Protein AF-0000000087804910 (afdb_homodimer)

pLDDT: mean 96.95, std 3.97, range [56.69, 98.94]

Structure (mmCIF, N/CA/C/O backbone):
data_AF-0000000087804910-model_v1
#
loop_
_entity.id
_entity.type
_entity.pdbx_description
1 polymer Enoyl-
#
loop_
_atom_site.group_PDB
_atom_site.id
_atom_site.type_symbol
_atom_site.label_atom_id
_atom_site.label_alt_id
_atom_site.label_comp_id
_atom_site.label_asym_id
_atom_site.label_entity_id
_atom_site.label_seq_id
_atom_site.pdbx_PDB_ins_code
_atom_site.Cartn_x
_atom_site.Cartn_y
_atom_site.Cartn_z
_atom_site.occupancy
_atom_site.B_iso_or_equiv
_atom_site.auth_seq_id
_atom_site.auth_comp_id
_atom_site.auth_asym_id
_atom_site.auth_atom_id
_atom_site.pdbx_PDB_model_num
ATOM 1 N N . MET A 1 1 ? 13.203 -19.844 13.938 1 81 1 MET A N 1
ATOM 2 C CA . MET A 1 1 ? 12.711 -19.828 12.562 1 81 1 MET A CA 1
ATOM 3 C C . MET A 1 1 ? 11.211 -19.547 12.531 1 81 1 MET A C 1
ATOM 5 O O . MET A 1 1 ? 10.453 -20.156 13.273 1 81 1 MET A O 1
ATOM 9 N N . ILE A 1 2 ? 10.859 -18.625 11.641 1 88.19 2 ILE A N 1
ATOM 10 C CA . ILE A 1 2 ? 9.453 -18.234 11.523 1 88.19 2 ILE A CA 1
ATOM 11 C C . ILE A 1 2 ? 8.672 -19.359 10.844 1 88.19 2 ILE A C 1
ATOM 13 O O . ILE A 1 2 ? 9.023 -19.812 9.75 1 88.19 2 ILE A O 1
ATOM 17 N N . LYS A 1 3 ? 7.746 -19.922 11.508 1 89.5 3 LYS A N 1
ATOM 18 C CA . LYS A 1 3 ? 6.836 -20.938 10.984 1 89.5 3 LYS A CA 1
ATOM 19 C C . LYS A 1 3 ? 5.383 -20.562 11.25 1 89.5 3 LYS A C 1
ATOM 21 O O . LYS A 1 3 ? 5.055 -20.062 12.336 1 89.5 3 LYS A O 1
ATOM 26 N N . THR A 1 4 ? 4.609 -20.703 10.211 1 93 4 THR A N 1
ATOM 27 C CA . THR A 1 4 ? 3.18 -20.438 10.344 1 93 4 THR A CA 1
ATOM 28 C C . THR A 1 4 ? 2.363 -21.656 9.961 1 93 4 THR A C 1
ATOM 30 O O . THR A 1 4 ? 2.916 -22.672 9.508 1 93 4 THR A O 1
ATOM 33 N N . ASP A 1 5 ? 1.05 -21.562 10.125 1 93.5 5 ASP A N 1
ATOM 34 C CA . ASP A 1 5 ? 0.143 -22.656 9.797 1 93.5 5 ASP A CA 1
ATOM 35 C C . ASP A 1 5 ? 0.222 -23.016 8.305 1 93.5 5 ASP A C 1
ATOM 37 O O . ASP A 1 5 ? -0.036 -24.156 7.918 1 93.5 5 ASP A O 1
ATOM 41 N N . ILE A 1 6 ? 0.634 -22.062 7.52 1 97.12 6 ILE A N 1
ATOM 42 C CA . ILE A 1 6 ? 0.749 -22.281 6.082 1 97.12 6 ILE A CA 1
ATOM 43 C C . ILE A 1 6 ? 1.836 -23.312 5.805 1 97.12 6 ILE A C 1
ATOM 45 O O . ILE A 1 6 ? 1.71 -24.125 4.879 1 97.12 6 ILE A O 1
ATOM 49 N N . CYS A 1 7 ? 2.908 -23.281 6.598 1 97.38 7 CYS A N 1
ATOM 50 C CA . CYS A 1 7 ? 4 -24.234 6.41 1 97.38 7 CYS A CA 1
ATOM 51 C C . CYS A 1 7 ? 3.516 -25.656 6.598 1 97.38 7 CYS A C 1
ATOM 53 O O . CYS A 1 7 ? 3.852 -26.547 5.801 1 97.38 7 CYS A O 1
ATOM 55 N N . ASP A 1 8 ? 2.654 -25.859 7.59 1 96.69 8 ASP A N 1
ATOM 56 C CA . ASP A 1 8 ? 2.09 -27.188 7.832 1 96.69 8 ASP A CA 1
ATOM 57 C C . ASP A 1 8 ? 1.07 -27.547 6.754 1 96.69 8 ASP A C 1
ATOM 59 O O . ASP A 1 8 ? 1.073 -28.672 6.25 1 96.69 8 ASP A O 1
ATOM 63 N N . LEU A 1 9 ? 0.266 -26.609 6.395 1 97.62 9 LEU A N 1
ATOM 64 C CA . LEU A 1 9 ? -0.804 -26.812 5.426 1 97.62 9 LEU A CA 1
ATOM 65 C C . LEU A 1 9 ? -0.24 -27.281 4.082 1 97.62 9 LEU A C 1
ATOM 67 O O . LEU A 1 9 ? -0.831 -28.125 3.412 1 97.62 9 LEU A O 1
ATOM 71 N N . LEU A 1 10 ? 0.917 -26.703 3.727 1 98.5 10 LEU A N 1
ATOM 72 C CA . LEU A 1 10 ? 1.429 -26.922 2.379 1 98.5 10 LEU A CA 1
ATOM 73 C C . LEU A 1 10 ? 2.676 -27.797 2.404 1 98.5 10 LEU A C 1
ATOM 75 O O . LEU A 1 10 ? 3.221 -28.141 1.353 1 98.5 10 LEU A O 1
ATOM 79 N N . GLN A 1 11 ? 3.148 -28.125 3.627 1 97.94 11 GLN A N 1
ATOM 80 C CA . GLN A 1 11 ? 4.355 -28.938 3.816 1 97.94 11 GLN A CA 1
ATOM 81 C C . GLN A 1 11 ? 5.57 -28.25 3.195 1 97.94 11 GLN A C 1
ATOM 83 O O . GLN A 1 11 ? 6.324 -28.875 2.445 1 97.94 11 GLN A O 1
ATOM 88 N N . ILE A 1 12 ? 5.734 -26.969 3.514 1 98.38 12 ILE A N 1
ATOM 89 C CA . ILE A 1 12 ? 6.91 -26.203 3.102 1 98.38 12 ILE A CA 1
ATOM 90 C C . ILE A 1 12 ? 7.668 -25.719 4.336 1 98.38 12 ILE A C 1
ATOM 92 O O . ILE A 1 12 ? 7.129 -25.734 5.445 1 98.38 12 ILE A O 1
ATOM 96 N N . GLU A 1 13 ? 8.898 -25.359 4.117 1 97.88 13 GLU A N 1
ATOM 97 C CA . GLU A 1 13 ? 9.766 -24.984 5.234 1 97.88 13 GLU A CA 1
ATOM 98 C C . GLU A 1 13 ? 9.555 -23.531 5.633 1 97.88 13 GLU A C 1
ATOM 100 O O . GLU A 1 13 ? 9.477 -23.203 6.824 1 97.88 13 GLU A O 1
ATOM 105 N N . TYR A 1 14 ? 9.555 -22.641 4.648 1 98.31 14 TYR A N 1
ATOM 106 C CA . TYR A 1 14 ? 9.406 -21.203 4.887 1 98.31 14 TYR A CA 1
ATOM 107 C C . TYR A 1 14 ? 8.102 -20.688 4.293 1 98.31 14 TYR A C 1
ATOM 109 O O . TYR A 1 14 ? 7.684 -21.125 3.215 1 98.31 14 TYR A O 1
ATOM 117 N N . PRO A 1 15 ? 7.383 -19.797 4.938 1 98.38 15 PRO A N 1
ATOM 118 C CA . PRO A 1 15 ? 6.117 -19.25 4.441 1 98.38 15 PRO A CA 1
ATOM 119 C C . PRO A 1 15 ? 6.32 -18.203 3.355 1 98.38 15 PRO A C 1
ATOM 121 O O . PRO A 1 15 ? 5.832 -17.078 3.488 1 98.38 15 PRO A O 1
ATOM 124 N N . ILE A 1 16 ? 6.973 -18.594 2.277 1 98.88 16 ILE A N 1
ATOM 125 C CA . ILE A 1 16 ? 7.293 -17.719 1.148 1 98.88 16 ILE A CA 1
ATOM 126 C C . ILE A 1 16 ? 6.848 -18.391 -0.153 1 98.88 16 ILE A C 1
ATOM 128 O O . ILE A 1 16 ? 7.23 -19.516 -0.44 1 98.88 16 ILE A O 1
ATOM 132 N N . PHE A 1 17 ? 5.984 -17.672 -0.87 1 98.94 17 PHE A N 1
ATOM 133 C CA . PHE A 1 17 ? 5.566 -18.078 -2.203 1 98.94 17 PHE A CA 1
ATOM 134 C C . PHE A 1 17 ? 6.301 -17.281 -3.273 1 98.94 17 PHE A C 1
ATOM 136 O O . PHE A 1 17 ? 6.469 -16.078 -3.145 1 98.94 17 PHE A O 1
ATOM 143 N N . GLN A 1 18 ? 6.805 -17.953 -4.25 1 98.81 18 GLN A N 1
ATOM 144 C CA . GLN A 1 18 ? 7.102 -17.297 -5.52 1 98.81 18 GLN A CA 1
ATOM 145 C C . GLN A 1 18 ? 5.863 -17.234 -6.41 1 98.81 18 GLN A C 1
ATOM 147 O O . GLN A 1 18 ? 5.273 -18.266 -6.73 1 98.81 18 GLN A O 1
ATOM 152 N N . GLY A 1 19 ? 5.352 -16.078 -6.715 1 97.19 19 GLY A N 1
ATOM 153 C CA . GLY A 1 19 ? 4.113 -15.914 -7.461 1 97.19 19 GLY A CA 1
ATOM 154 C C . GLY A 1 19 ? 4.145 -16.578 -8.828 1 97.19 19 GLY A C 1
ATOM 155 O O . GLY A 1 19 ? 5.211 -16.719 -9.422 1 97.19 19 GLY A O 1
ATOM 156 N N . GLY A 1 20 ? 2.959 -17.047 -9.305 1 96.56 20 GLY A N 1
ATOM 157 C CA . GLY A 1 20 ? 2.844 -17.562 -10.656 1 96.56 20 GLY A CA 1
ATOM 158 C C . GLY A 1 20 ? 2.939 -16.484 -11.727 1 96.56 20 GLY A C 1
ATOM 159 O O . GLY A 1 20 ? 1.965 -15.781 -11.992 1 96.56 20 GLY A O 1
ATOM 160 N N . MET A 1 21 ? 4.094 -16.422 -12.336 1 96.62 21 MET A N 1
ATOM 161 C CA . MET A 1 21 ? 4.344 -15.391 -13.344 1 96.62 21 MET A CA 1
ATOM 162 C C . MET A 1 21 ? 4.344 -16 -14.742 1 96.62 21 MET A C 1
ATOM 164 O O . MET A 1 21 ? 5.23 -16.781 -15.086 1 96.62 21 MET A O 1
ATOM 168 N N . ALA A 1 22 ? 3.32 -15.586 -15.508 1 94.88 22 ALA A N 1
ATOM 169 C CA . ALA A 1 22 ? 3.266 -16.078 -16.875 1 94.88 22 ALA A CA 1
ATOM 170 C C . ALA A 1 22 ? 4.586 -15.844 -17.609 1 94.88 22 ALA A C 1
ATOM 172 O O . ALA A 1 22 ? 5.191 -14.781 -17.469 1 94.88 22 ALA A O 1
ATOM 173 N N . TRP A 1 23 ? 5.074 -16.859 -18.328 1 95.88 23 TRP A N 1
ATOM 174 C CA . TRP A 1 23 ? 6.305 -16.891 -19.109 1 95.88 23 TRP A CA 1
ATOM 175 C C . TRP A 1 23 ? 7.523 -17.047 -18.203 1 95.88 23 TRP A C 1
ATOM 177 O O . TRP A 1 23 ? 8.555 -17.578 -18.625 1 95.88 23 TRP A O 1
ATOM 187 N N . LEU A 1 24 ? 7.406 -16.594 -16.922 1 98.19 24 LEU A N 1
ATOM 188 C CA . LEU A 1 24 ? 8.602 -16.547 -16.094 1 98.19 24 LEU A CA 1
ATOM 189 C C . LEU A 1 24 ? 8.562 -17.609 -15 1 98.19 24 LEU A C 1
ATOM 191 O O . LEU A 1 24 ? 9.609 -18.047 -14.508 1 98.19 24 LEU A O 1
ATOM 195 N N . GLY A 1 25 ? 7.363 -17.922 -14.523 1 98.12 25 GLY A N 1
ATOM 196 C CA . GLY A 1 25 ? 7.223 -19.016 -13.57 1 98.12 25 GLY A CA 1
ATOM 197 C C . GLY A 1 25 ? 7.391 -20.391 -14.203 1 98.12 25 GLY A C 1
ATOM 198 O O . GLY A 1 25 ? 6.43 -21.156 -14.297 1 98.12 25 GLY A O 1
ATOM 199 N N . THR A 1 26 ? 8.586 -20.734 -14.602 1 98.38 26 THR A N 1
ATOM 200 C CA . THR A 1 26 ? 8.906 -21.984 -15.258 1 98.38 26 THR A CA 1
ATOM 201 C C . THR A 1 26 ? 9.211 -23.078 -14.234 1 98.38 26 THR A C 1
ATOM 203 O O . THR A 1 26 ? 9.305 -22.797 -13.031 1 98.38 26 THR A O 1
ATOM 206 N N . ALA A 1 27 ? 9.352 -24.281 -14.758 1 98.69 27 ALA A N 1
ATOM 207 C CA . ALA A 1 27 ? 9.742 -25.406 -13.914 1 98.69 27 ALA A CA 1
ATOM 208 C C . ALA A 1 27 ? 11.047 -25.125 -13.188 1 98.69 27 ALA A C 1
ATOM 210 O O . ALA A 1 27 ? 11.211 -25.484 -12.023 1 98.69 27 ALA A O 1
ATOM 211 N N . GLU A 1 28 ? 11.977 -24.469 -13.852 1 98.38 28 GLU A N 1
ATOM 212 C CA . GLU A 1 28 ? 13.289 -24.188 -13.273 1 98.38 28 GLU A CA 1
ATOM 213 C C . GLU A 1 28 ? 13.18 -23.25 -12.078 1 98.38 28 GLU A C 1
ATOM 215 O O . GLU A 1 28 ? 13.742 -23.531 -11.016 1 98.38 28 GLU A O 1
ATOM 220 N N . LEU A 1 29 ? 12.445 -22.188 -12.227 1 98.88 29 LEU A N 1
ATOM 221 C CA . LEU A 1 29 ? 12.281 -21.219 -11.156 1 98.88 29 LEU A CA 1
ATOM 222 C C . LEU A 1 29 ? 11.492 -21.828 -9.992 1 98.88 29 LEU A C 1
ATOM 224 O O . LEU A 1 29 ? 11.906 -21.734 -8.844 1 98.88 29 LEU A O 1
ATOM 228 N N . ALA A 1 30 ? 10.359 -22.438 -10.32 1 98.94 30 ALA A N 1
ATOM 229 C CA . ALA A 1 30 ? 9.492 -23.016 -9.297 1 98.94 30 ALA A CA 1
ATOM 230 C C . ALA A 1 30 ? 10.227 -24.094 -8.5 1 98.94 30 ALA A C 1
ATOM 232 O O . ALA A 1 30 ? 10.125 -24.141 -7.27 1 98.94 30 ALA A O 1
ATOM 233 N N . ALA A 1 31 ? 10.945 -24.938 -9.203 1 98.88 31 ALA A N 1
ATOM 234 C CA . ALA A 1 31 ? 11.695 -26 -8.523 1 98.88 31 ALA A CA 1
ATOM 235 C C . ALA A 1 31 ? 12.75 -25.422 -7.594 1 98.88 31 ALA A C 1
ATOM 237 O O . ALA A 1 31 ? 12.945 -25.906 -6.48 1 98.88 31 ALA A O 1
ATOM 238 N N . ALA A 1 32 ? 13.461 -24.359 -8.055 1 98.94 32 ALA A N 1
ATOM 239 C CA . ALA A 1 32 ? 14.5 -23.719 -7.246 1 98.94 32 ALA A CA 1
ATOM 240 C C . ALA A 1 32 ? 13.914 -23.125 -5.965 1 98.94 32 ALA A C 1
ATOM 242 O O . ALA A 1 32 ? 14.516 -23.234 -4.891 1 98.94 32 ALA A O 1
ATOM 243 N N . VAL A 1 33 ? 12.789 -22.516 -6.035 1 98.94 33 VAL A N 1
ATOM 244 C CA . VAL A 1 33 ? 12.125 -21.938 -4.871 1 98.94 33 VAL A CA 1
ATOM 245 C C . VAL A 1 33 ? 11.688 -23.047 -3.914 1 98.94 33 VAL A C 1
ATOM 247 O O . VAL A 1 33 ? 11.898 -22.938 -2.703 1 98.94 33 VAL A O 1
ATOM 250 N N . SER A 1 34 ? 11.07 -24.094 -4.484 1 98.94 34 SER A N 1
ATOM 251 C CA . SER A 1 34 ? 10.641 -25.219 -3.656 1 98.94 34 SER A CA 1
ATOM 252 C C . SER A 1 34 ? 11.828 -25.875 -2.945 1 98.94 34 SER A C 1
ATOM 254 O O . SER A 1 34 ? 11.758 -26.156 -1.75 1 98.94 34 SER A O 1
ATOM 256 N N . GLU A 1 35 ? 12.898 -26.062 -3.672 1 98.88 35 GLU A N 1
ATOM 257 C CA . GLU A 1 35 ? 14.094 -26.641 -3.084 1 98.88 35 GLU A CA 1
ATOM 258 C C . GLU A 1 35 ? 14.656 -25.766 -1.97 1 98.88 35 GLU A C 1
ATOM 260 O O . GLU A 1 35 ? 15.219 -26.266 -0.996 1 98.88 35 GLU A O 1
ATOM 265 N N . ALA A 1 36 ? 14.477 -24.469 -2.107 1 98.81 36 ALA A N 1
ATOM 266 C CA . ALA A 1 36 ? 14.977 -23.516 -1.12 1 98.81 36 ALA A CA 1
ATOM 267 C C . ALA A 1 36 ? 14.055 -23.453 0.09 1 98.81 36 ALA A C 1
ATOM 269 O O . ALA A 1 36 ? 14.344 -22.75 1.064 1 98.81 36 ALA A O 1
ATOM 270 N N . GLY A 1 37 ? 12.938 -24.172 0.073 1 98.56 37 GLY A N 1
ATOM 271 C CA . GLY A 1 37 ? 12.086 -24.297 1.244 1 98.56 37 GLY A CA 1
ATOM 272 C C . GLY A 1 37 ? 10.789 -23.516 1.116 1 98.56 37 GLY A C 1
ATOM 273 O O . GLY A 1 37 ? 9.922 -23.594 1.989 1 98.56 37 GLY A O 1
ATOM 274 N N . GLY A 1 38 ? 10.625 -22.703 0.046 1 98.81 38 GLY A N 1
ATOM 275 C CA . GLY A 1 38 ? 9.383 -22 -0.214 1 98.81 38 GLY A CA 1
ATOM 276 C C . GLY A 1 38 ? 8.43 -22.766 -1.102 1 98.81 38 GLY A C 1
ATOM 277 O O . GLY A 1 38 ? 8.57 -23.984 -1.253 1 98.81 38 GLY A O 1
ATOM 278 N N . LEU A 1 39 ? 7.426 -22.141 -1.569 1 98.94 39 LEU A N 1
ATOM 279 C CA . LEU A 1 39 ? 6.512 -22.719 -2.551 1 98.94 39 LEU A CA 1
ATOM 280 C C . LEU A 1 39 ? 6.777 -22.141 -3.939 1 98.94 39 LEU A C 1
ATOM 282 O O . LEU A 1 39 ? 6.445 -20.984 -4.215 1 98.94 39 LEU A O 1
ATOM 286 N N . GLY A 1 40 ? 7.391 -22.953 -4.766 1 98.88 40 GLY A N 1
ATOM 287 C CA . GLY A 1 40 ? 7.5 -22.578 -6.168 1 98.88 40 GLY A CA 1
ATOM 288 C C . GLY A 1 40 ? 6.203 -22.766 -6.938 1 98.88 40 GLY A C 1
ATOM 289 O O . GLY A 1 40 ? 5.5 -23.766 -6.738 1 98.88 40 GLY A O 1
ATOM 290 N N . ILE A 1 41 ? 5.859 -21.812 -7.832 1 98.94 41 ILE A N 1
ATOM 291 C CA . ILE A 1 41 ? 4.586 -21.859 -8.547 1 98.94 41 ILE A CA 1
ATOM 292 C C . ILE A 1 41 ? 4.828 -21.688 -10.047 1 98.94 41 ILE A C 1
ATOM 294 O O . ILE A 1 41 ? 5.375 -20.672 -10.477 1 98.94 41 ILE A O 1
ATOM 298 N N . ILE A 1 42 ? 4.422 -22.656 -10.805 1 98.81 42 ILE A N 1
ATOM 299 C CA . ILE A 1 42 ? 4.422 -22.531 -12.258 1 98.81 42 ILE A C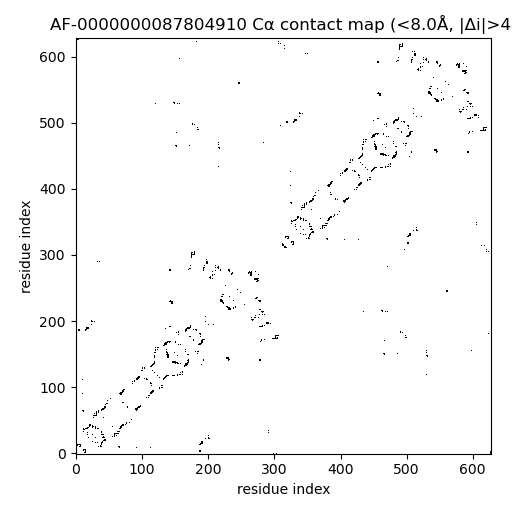A 1
ATOM 300 C C . ILE A 1 42 ? 3.33 -21.562 -12.688 1 98.81 42 ILE A C 1
ATOM 302 O O . ILE A 1 42 ? 2.184 -21.672 -12.25 1 98.81 42 ILE A O 1
ATOM 306 N N . GLY A 1 43 ? 3.725 -20.562 -13.461 1 98 43 GLY A N 1
ATOM 307 C CA . GLY A 1 43 ? 2.734 -19.688 -14.078 1 98 43 GLY A CA 1
ATOM 308 C C . GLY A 1 43 ? 2.152 -20.266 -15.359 1 98 43 GLY A C 1
ATOM 309 O O . GLY A 1 43 ? 2.723 -20.094 -16.438 1 98 43 GLY A O 1
ATOM 310 N N . ALA A 1 44 ? 1.001 -20.859 -15.266 1 95.75 44 ALA A N 1
ATOM 311 C CA . ALA A 1 44 ? 0.435 -21.562 -16.422 1 95.75 44 ALA A CA 1
ATOM 312 C C . ALA A 1 44 ? -0.091 -20.578 -17.453 1 95.75 44 ALA A C 1
ATOM 314 O O . ALA A 1 44 ? 0.019 -20.812 -18.656 1 95.75 44 ALA A O 1
ATOM 315 N N . GLY A 1 45 ? -0.635 -19.406 -16.922 1 91.75 45 GLY A N 1
ATOM 316 C CA . GLY A 1 45 ? -1.183 -18.453 -17.859 1 91.75 45 GLY A CA 1
ATOM 317 C C . GLY A 1 45 ? -2.145 -19.062 -18.859 1 91.75 45 GLY A C 1
ATOM 318 O O . GLY A 1 45 ? -3.135 -19.688 -18.469 1 91.75 45 GLY A O 1
ATOM 319 N N . HIS A 1 46 ? -1.791 -18.953 -20.156 1 89.69 46 HIS A N 1
ATOM 320 C CA . HIS A 1 46 ? -2.627 -19.516 -21.219 1 89.69 46 HIS A CA 1
ATOM 321 C C . HIS A 1 46 ? -1.972 -20.719 -21.859 1 89.69 46 HIS A C 1
ATOM 323 O O . HIS A 1 46 ? -2.199 -21.016 -23.047 1 89.69 46 HIS A O 1
ATOM 329 N N . MET A 1 47 ? -1.189 -21.422 -21.078 1 94.56 47 MET A N 1
ATOM 330 C CA . MET A 1 47 ? -0.563 -22.641 -21.594 1 94.56 47 MET A CA 1
ATOM 331 C C . MET A 1 47 ? -1.616 -23.656 -22.016 1 94.56 47 MET A C 1
ATOM 333 O O . MET A 1 47 ? -2.566 -23.922 -21.281 1 94.56 47 MET A O 1
ATOM 337 N N . PRO A 1 48 ? -1.459 -24.219 -23.219 1 97.19 48 PRO A N 1
ATOM 338 C CA . PRO A 1 48 ? -2.27 -25.391 -23.531 1 97.19 48 PRO A CA 1
ATOM 339 C C . PRO A 1 48 ? -1.951 -26.594 -22.625 1 97.19 48 PRO A C 1
ATOM 341 O O . PRO A 1 48 ? -0.865 -26.656 -22.047 1 97.19 48 PRO A O 1
ATOM 344 N N . PRO A 1 49 ? -2.91 -27.5 -22.547 1 98.06 49 PRO A N 1
ATOM 345 C CA . PRO A 1 49 ? -2.775 -28.578 -21.578 1 98.06 49 PRO A CA 1
ATOM 346 C C . PRO A 1 49 ? -1.507 -29.406 -21.781 1 98.06 49 PRO A C 1
ATOM 348 O O . PRO A 1 49 ? -0.892 -29.844 -20.797 1 98.06 49 PRO A O 1
ATOM 351 N N . ASP A 1 50 ? -1.065 -29.625 -23.016 1 98.5 50 ASP A N 1
ATOM 352 C CA . ASP A 1 50 ? 0.12 -30.438 -23.266 1 98.5 50 ASP A CA 1
ATOM 353 C C . ASP A 1 50 ? 1.386 -29.734 -22.797 1 98.5 50 ASP A C 1
ATOM 355 O O . ASP A 1 50 ? 2.275 -30.344 -22.203 1 98.5 50 ASP A O 1
ATOM 359 N N . ILE A 1 51 ? 1.464 -28.469 -23.062 1 98.12 51 ILE A N 1
ATOM 360 C CA . ILE A 1 51 ? 2.604 -27.672 -22.641 1 98.12 51 ILE A CA 1
ATOM 361 C C . ILE A 1 51 ? 2.633 -27.578 -21.125 1 98.12 51 ILE A C 1
ATOM 363 O O . ILE A 1 51 ? 3.695 -27.688 -20.5 1 98.12 51 ILE A O 1
ATOM 367 N N . PHE A 1 52 ? 1.501 -27.453 -20.594 1 98.56 52 PHE A N 1
ATOM 368 C CA . PHE A 1 52 ? 1.357 -27.391 -19.141 1 98.56 52 PHE A CA 1
ATOM 369 C C . PHE A 1 52 ? 1.814 -28.688 -18.484 1 98.56 52 PHE A C 1
ATOM 371 O O . PHE A 1 52 ? 2.602 -28.672 -17.547 1 98.56 52 PHE A O 1
ATOM 378 N N . ARG A 1 53 ? 1.333 -29.781 -19 1 98.69 53 ARG A N 1
ATOM 379 C CA . ARG A 1 53 ? 1.731 -31.094 -18.484 1 98.69 53 ARG A CA 1
ATOM 380 C C . ARG A 1 53 ? 3.246 -31.266 -18.562 1 98.69 53 ARG A C 1
ATOM 382 O O . ARG A 1 53 ? 3.861 -31.766 -17.609 1 98.69 53 ARG A O 1
ATOM 389 N N . ASN A 1 54 ? 3.807 -30.875 -19.672 1 98.69 54 ASN A N 1
ATOM 390 C CA . ASN A 1 54 ? 5.25 -31 -19.844 1 98.69 54 ASN A CA 1
ATOM 391 C C . ASN A 1 54 ? 6 -30.156 -18.812 1 98.69 54 ASN A C 1
ATOM 393 O O . ASN A 1 54 ? 7.047 -30.578 -18.312 1 98.69 54 ASN A O 1
ATOM 397 N N . GLU A 1 55 ? 5.531 -28.984 -18.531 1 98.69 55 GLU A N 1
ATOM 398 C CA . GLU A 1 55 ? 6.152 -28.125 -17.531 1 98.69 55 GLU A CA 1
ATOM 399 C C . GLU A 1 55 ? 6.117 -28.781 -16.156 1 98.69 55 GLU A C 1
ATOM 401 O O . GLU A 1 55 ? 7.082 -28.688 -15.391 1 98.69 55 GLU A O 1
ATOM 406 N N . ILE A 1 56 ? 5 -29.422 -15.789 1 98.81 56 ILE A N 1
ATOM 407 C CA . ILE A 1 56 ? 4.859 -30.141 -14.523 1 98.81 56 ILE A CA 1
ATOM 408 C C . ILE A 1 56 ? 5.871 -31.281 -14.453 1 98.81 56 ILE A C 1
ATOM 410 O O . ILE A 1 56 ? 6.539 -31.453 -13.43 1 98.81 56 ILE A O 1
ATOM 414 N N . HIS A 1 57 ? 6.004 -32 -15.539 1 98.81 57 HIS A N 1
ATOM 415 C CA . HIS A 1 57 ? 6.957 -33.094 -15.57 1 98.81 57 HIS A CA 1
ATOM 416 C C . HIS A 1 57 ? 8.383 -32.594 -15.383 1 98.81 57 HIS A C 1
ATOM 418 O O . HIS A 1 57 ? 9.164 -33.188 -14.633 1 98.81 57 HIS A O 1
ATOM 424 N N . LYS A 1 58 ? 8.719 -31.516 -16.062 1 98.75 58 LYS A N 1
ATOM 425 C CA . LYS A 1 58 ? 10.039 -30.922 -15.906 1 98.75 58 LYS A CA 1
ATOM 426 C C . LYS A 1 58 ? 10.305 -30.547 -14.453 1 98.75 58 LYS A C 1
ATOM 428 O O . LYS A 1 58 ? 11.406 -30.75 -13.945 1 98.75 58 LYS A O 1
ATOM 433 N N . LEU A 1 59 ? 9.32 -29.984 -13.805 1 98.81 59 LEU A N 1
ATOM 434 C CA . LEU A 1 59 ? 9.469 -29.594 -12.406 1 98.81 59 LEU A CA 1
ATOM 435 C C . LEU A 1 59 ? 9.68 -30.828 -11.531 1 98.81 59 LEU A C 1
ATOM 437 O O . LEU A 1 59 ? 10.57 -30.844 -10.68 1 98.81 59 LEU A O 1
ATOM 441 N N . LYS A 1 60 ? 8.906 -31.891 -11.734 1 98.56 60 LYS A N 1
ATOM 442 C CA . LYS A 1 60 ? 8.969 -33.094 -10.922 1 98.56 60 LYS A CA 1
ATOM 443 C C . LYS A 1 60 ? 10.305 -33.812 -11.102 1 98.56 60 LYS A C 1
ATOM 445 O O . LYS A 1 60 ? 10.742 -34.562 -10.219 1 98.56 60 LYS A O 1
ATOM 450 N N . GLU A 1 61 ? 10.945 -33.562 -12.211 1 98.5 61 GLU A N 1
ATOM 451 C CA . GLU A 1 61 ? 12.281 -34.125 -12.438 1 98.5 61 GLU A CA 1
ATOM 452 C C . GLU A 1 61 ? 13.32 -33.375 -11.594 1 98.5 61 GLU A C 1
ATOM 454 O O . GLU A 1 61 ? 14.383 -33.938 -11.297 1 98.5 61 GLU A O 1
ATOM 459 N N . ARG A 1 62 ? 12.992 -32.219 -11.172 1 98.31 62 ARG A N 1
ATOM 460 C CA . ARG A 1 62 ? 13.969 -31.344 -10.531 1 98.31 62 ARG A CA 1
ATOM 461 C C . ARG A 1 62 ? 13.82 -31.375 -9.016 1 98.31 62 ARG A C 1
ATOM 463 O O . ARG A 1 62 ? 14.758 -31.062 -8.281 1 98.31 62 ARG A O 1
ATOM 470 N N . THR A 1 63 ? 12.594 -31.703 -8.586 1 98.5 63 THR A N 1
ATOM 471 C CA . THR A 1 63 ? 12.367 -31.672 -7.145 1 98.5 63 THR A CA 1
ATOM 472 C C . THR A 1 63 ? 11.219 -32.594 -6.75 1 98.5 63 THR A C 1
ATOM 474 O O . THR A 1 63 ? 10.328 -32.844 -7.559 1 98.5 63 THR A O 1
ATOM 477 N N . SER A 1 64 ? 11.219 -33.062 -5.516 1 98.25 64 SER A N 1
ATOM 478 C CA . SER A 1 64 ? 10.125 -33.812 -4.926 1 98.25 64 SER A CA 1
ATOM 479 C C . SER A 1 64 ? 9.375 -33 -3.887 1 98.25 64 SER A C 1
ATOM 481 O O . SER A 1 64 ? 8.461 -33.5 -3.23 1 98.25 64 SER A O 1
ATOM 483 N N . LYS A 1 65 ? 9.836 -31.703 -3.738 1 98.62 65 LYS A N 1
ATOM 484 C CA . LYS A 1 65 ? 9.203 -30.797 -2.785 1 98.62 65 LYS A CA 1
ATOM 485 C C . LYS A 1 65 ? 7.867 -30.281 -3.32 1 98.62 65 LYS A C 1
ATOM 487 O O . LYS A 1 65 ? 7.613 -30.344 -4.523 1 98.62 65 LYS A O 1
ATOM 492 N N . PRO A 1 66 ? 7.035 -29.844 -2.381 1 98.62 66 PRO A N 1
ATOM 493 C CA . PRO A 1 66 ? 5.754 -29.297 -2.828 1 98.62 66 PRO A CA 1
ATOM 494 C C . PRO A 1 66 ? 5.922 -28.109 -3.779 1 98.62 66 PRO A C 1
ATOM 496 O O . PRO A 1 66 ? 6.844 -27.312 -3.617 1 98.62 66 PRO A O 1
ATOM 499 N N . PHE A 1 67 ? 5.035 -28.031 -4.746 1 98.88 67 PHE A N 1
ATOM 500 C CA . PHE A 1 67 ? 4.977 -26.922 -5.703 1 98.88 67 PHE A CA 1
ATOM 501 C C . PHE A 1 67 ? 3.533 -26.594 -6.055 1 98.88 67 PHE A C 1
ATOM 503 O O . PHE A 1 67 ? 2.613 -27.328 -5.695 1 98.88 67 PHE A O 1
ATOM 510 N N . GLY A 1 68 ? 3.34 -25.391 -6.652 1 98.81 68 GLY A N 1
ATOM 511 C CA . GLY A 1 68 ? 2.016 -25 -7.098 1 98.81 68 GLY A CA 1
ATOM 512 C C . GLY A 1 68 ? 1.971 -24.609 -8.57 1 98.81 68 GLY A C 1
ATOM 513 O O . GLY A 1 68 ? 3.01 -24.531 -9.227 1 98.81 68 GLY A O 1
ATOM 514 N N . CYS A 1 69 ? 0.776 -24.516 -9.047 1 98.75 69 CYS A N 1
ATOM 515 C CA . CYS A 1 69 ? 0.501 -23.969 -10.375 1 98.75 69 CYS A CA 1
ATOM 516 C C . CYS A 1 69 ? -0.565 -22.891 -10.312 1 98.75 69 CYS A C 1
ATOM 518 O O . CYS A 1 69 ? -1.591 -23.047 -9.648 1 98.75 69 CYS A O 1
ATOM 520 N N . ASN A 1 70 ? -0.245 -21.797 -10.922 1 98.62 70 ASN A N 1
ATOM 521 C CA . ASN A 1 70 ? -1.234 -20.734 -11.039 1 98.62 70 ASN A CA 1
ATOM 522 C C . ASN A 1 70 ? -2.059 -20.859 -12.312 1 98.62 70 ASN A C 1
ATOM 524 O O . ASN A 1 70 ? -1.511 -20.828 -13.414 1 98.62 70 ASN A O 1
ATOM 528 N N . ILE A 1 71 ? -3.324 -20.953 -12.141 1 97.56 71 ILE A N 1
ATOM 529 C CA . ILE A 1 71 ? -4.227 -21.219 -13.258 1 97.56 71 ILE A CA 1
ATOM 530 C C . ILE A 1 71 ? -5.105 -20 -13.516 1 97.56 71 ILE A C 1
ATOM 532 O O . ILE A 1 71 ? -5.75 -19.484 -12.602 1 97.56 71 ILE A O 1
ATOM 536 N N . MET A 1 72 ? -5.094 -19.578 -14.75 1 94.5 72 MET A N 1
ATOM 537 C CA . MET A 1 72 ? -6.004 -18.516 -15.188 1 94.5 72 MET A CA 1
ATOM 538 C C . MET A 1 72 ? -7.375 -19.094 -15.531 1 94.5 72 MET A C 1
ATOM 540 O O . MET A 1 72 ? -7.531 -19.75 -16.562 1 94.5 72 MET A O 1
ATOM 544 N N . LEU A 1 73 ? -8.367 -18.688 -14.797 1 94.94 73 LEU A N 1
ATOM 545 C CA . LEU A 1 73 ? -9.68 -19.328 -14.945 1 94.94 73 LEU A CA 1
ATOM 546 C C . LEU A 1 73 ? -10.383 -18.828 -16.203 1 94.94 73 LEU A C 1
ATOM 548 O O . LEU A 1 73 ? -11.32 -19.469 -16.688 1 94.94 73 LEU A O 1
ATOM 552 N N . MET A 1 74 ? -9.875 -17.719 -16.734 1 91.5 74 MET A N 1
ATOM 553 C CA . MET A 1 74 ? -10.477 -17.188 -17.969 1 91.5 74 MET A CA 1
ATOM 554 C C . MET A 1 74 ? -9.781 -17.75 -19.203 1 91.5 74 MET A C 1
ATOM 556 O O . MET A 1 74 ? -10.141 -17.406 -20.328 1 91.5 74 MET A O 1
ATOM 560 N N . SER A 1 75 ? -8.805 -18.578 -19.031 1 93 75 SER A N 1
ATOM 561 C CA . SER A 1 75 ? -8.141 -19.234 -20.156 1 93 75 SER A CA 1
ATOM 562 C C . SER A 1 75 ? -9.117 -20.094 -20.938 1 93 75 SER A C 1
ATOM 564 O O . SER A 1 75 ? -9.961 -20.781 -20.359 1 93 75 SER A O 1
ATOM 566 N N . PRO A 1 76 ? -8.953 -20.078 -22.297 1 93.62 76 PRO A N 1
ATOM 567 C CA . PRO A 1 76 ? -9.781 -20.984 -23.094 1 93.62 76 PRO A CA 1
ATOM 568 C C . PRO A 1 76 ? -9.477 -22.453 -22.828 1 93.62 76 PRO A C 1
ATOM 570 O O . PRO A 1 76 ? -10.258 -23.328 -23.203 1 93.62 76 PRO A O 1
ATOM 573 N N . PHE A 1 77 ? -8.406 -22.719 -22.156 1 96.25 77 PHE A N 1
ATOM 574 C CA . PHE A 1 77 ? -7.965 -24.094 -21.938 1 96.25 77 PHE A CA 1
ATOM 575 C C . PHE A 1 77 ? -8.25 -24.531 -20.5 1 96.25 77 PHE A C 1
ATOM 577 O O . PHE A 1 77 ? -7.777 -25.594 -20.062 1 96.25 77 PHE A O 1
ATOM 584 N N . VAL A 1 78 ? -9.016 -23.766 -19.75 1 97.25 78 VAL A N 1
ATOM 585 C CA . VAL A 1 78 ? -9.094 -23.938 -18.297 1 97.25 78 VAL A CA 1
ATOM 586 C C . VAL A 1 78 ? -9.594 -25.344 -17.969 1 97.25 78 VAL A C 1
ATOM 588 O O . VAL A 1 78 ? -9.086 -25.984 -17.047 1 97.25 78 VAL A O 1
ATOM 591 N N . LYS A 1 79 ? -10.57 -25.891 -18.688 1 97.31 79 LYS A N 1
ATOM 592 C CA . LYS A 1 79 ? -11.125 -27.203 -18.391 1 97.31 79 LYS A CA 1
ATOM 593 C C . LYS A 1 79 ? -10.07 -28.297 -18.562 1 97.31 79 LYS A C 1
ATOM 595 O O . LYS A 1 79 ? -9.891 -29.141 -17.672 1 97.31 79 LYS A O 1
ATOM 600 N N . GLU A 1 80 ? -9.422 -28.25 -19.672 1 98.19 80 GLU A N 1
ATOM 601 C CA . GLU A 1 80 ? -8.398 -29.25 -19.969 1 98.19 80 GLU A CA 1
ATOM 602 C C . GLU A 1 80 ? -7.211 -29.109 -19.016 1 98.19 80 GLU A C 1
ATOM 604 O O . GLU A 1 80 ? -6.613 -30.109 -18.625 1 98.19 80 GLU A O 1
ATOM 609 N N . VAL A 1 81 ? -6.855 -27.906 -18.703 1 98.25 81 VAL A N 1
ATOM 610 C CA . VAL A 1 81 ? -5.746 -27.641 -17.797 1 98.25 81 VAL A CA 1
ATOM 611 C C . VAL A 1 81 ? -6.074 -28.188 -16.406 1 98.25 81 VAL A C 1
ATOM 613 O O . VAL A 1 81 ? -5.219 -28.781 -15.75 1 98.25 81 VAL A O 1
ATOM 616 N N . MET A 1 82 ? -7.336 -28.031 -16 1 98.19 82 MET A N 1
ATOM 617 C CA . MET A 1 82 ? -7.754 -28.562 -14.711 1 98.19 82 MET A CA 1
ATOM 618 C C . MET A 1 82 ? -7.723 -30.078 -14.695 1 98.19 82 MET A C 1
ATOM 620 O O . MET A 1 82 ? -7.43 -30.703 -13.672 1 98.19 82 MET A O 1
ATOM 624 N N . GLU A 1 83 ? -8.023 -30.656 -15.805 1 98.31 83 GLU A N 1
ATOM 625 C CA . GLU A 1 83 ? -7.891 -32.094 -15.914 1 98.31 83 GLU A CA 1
ATOM 626 C C . GLU A 1 83 ? -6.445 -32.531 -15.711 1 98.31 83 GLU A C 1
ATOM 628 O O . GLU A 1 83 ? -6.18 -33.531 -15.039 1 98.31 83 GLU A O 1
ATOM 633 N N . VAL A 1 84 ? -5.527 -31.781 -16.297 1 98.69 84 VAL A N 1
ATOM 634 C CA . VAL A 1 84 ? -4.105 -32.062 -16.125 1 98.69 84 VAL A CA 1
ATOM 635 C C . VAL A 1 84 ? -3.729 -31.953 -14.648 1 98.69 84 VAL A C 1
ATOM 637 O O . VAL A 1 84 ? -2.969 -32.781 -14.133 1 98.69 84 VAL A O 1
ATOM 640 N N . VAL A 1 85 ? -4.238 -30.969 -13.953 1 98.62 85 VAL A N 1
ATOM 641 C CA . VAL A 1 85 ? -3.979 -30.766 -12.531 1 98.62 85 VAL A CA 1
ATOM 642 C C . VAL A 1 85 ? -4.379 -32.031 -11.758 1 98.62 85 VAL A C 1
ATOM 644 O O . VAL A 1 85 ? -3.623 -32.5 -10.906 1 98.62 85 VAL A O 1
ATOM 647 N N . VAL A 1 86 ? -5.539 -32.562 -12.055 1 98.5 86 VAL A N 1
ATOM 648 C CA . VAL A 1 86 ? -6.062 -33.719 -11.359 1 98.5 86 VAL A CA 1
ATOM 649 C C . VAL A 1 86 ? -5.215 -34.938 -11.688 1 98.5 86 VAL A C 1
ATOM 651 O O . VAL A 1 86 ? -4.801 -35.688 -10.789 1 98.5 86 VAL A O 1
ATOM 654 N N . GLU A 1 87 ? -4.934 -35.094 -12.961 1 98.5 87 GLU A N 1
ATOM 655 C CA . GLU A 1 87 ? -4.188 -36.25 -13.422 1 98.5 87 GLU A CA 1
ATOM 656 C C . GLU A 1 87 ? -2.777 -36.281 -12.836 1 98.5 87 GLU A C 1
ATOM 658 O O . GLU A 1 87 ? -2.268 -37.312 -12.461 1 98.5 87 GLU A O 1
ATOM 663 N N . GLU A 1 88 ? -2.166 -35.094 -12.789 1 98.56 88 GLU A N 1
ATOM 664 C CA . GLU A 1 88 ? -0.784 -35 -12.336 1 98.56 88 GLU A CA 1
ATOM 665 C C . GLU A 1 88 ? -0.716 -34.812 -10.82 1 98.56 88 GLU A C 1
ATOM 667 O O . GLU A 1 88 ? 0.372 -34.781 -10.242 1 98.56 88 GLU A O 1
ATOM 672 N N . ARG A 1 89 ? -1.821 -34.688 -10.188 1 98.25 89 ARG A N 1
ATOM 673 C CA . ARG A 1 89 ? -1.943 -34.531 -8.742 1 98.25 89 ARG A CA 1
ATOM 674 C C . ARG A 1 89 ? -1.096 -33.375 -8.242 1 98.25 89 ARG A C 1
ATOM 676 O O . ARG A 1 89 ? -0.268 -33.531 -7.344 1 98.25 89 ARG A O 1
ATOM 683 N N . VAL A 1 90 ? -1.302 -32.219 -8.789 1 98.69 90 VAL A N 1
ATOM 684 C CA . VAL A 1 90 ? -0.605 -31 -8.398 1 98.69 90 VAL A CA 1
ATOM 685 C C . VAL A 1 90 ? -0.944 -30.641 -6.949 1 98.69 90 VAL A C 1
ATOM 687 O O . VAL A 1 90 ? -2.119 -30.562 -6.586 1 98.69 90 VAL A O 1
ATOM 690 N N . PRO A 1 91 ? 0.038 -30.422 -6.137 1 98.69 91 PRO A N 1
ATOM 691 C CA . PRO A 1 91 ? -0.233 -30.266 -4.707 1 98.69 91 PRO A CA 1
ATOM 692 C C . PRO A 1 91 ? -1.006 -28.984 -4.391 1 98.69 91 PRO A C 1
ATOM 694 O O . PRO A 1 91 ? -1.854 -28.984 -3.494 1 98.69 91 PRO A O 1
ATOM 697 N N . VAL A 1 92 ? -0.708 -27.875 -5.055 1 98.81 92 VAL A N 1
ATOM 698 C CA . VAL A 1 92 ? -1.315 -26.578 -4.754 1 98.81 92 VAL A CA 1
ATOM 699 C C . VAL A 1 92 ? -1.722 -25.891 -6.055 1 98.81 92 VAL A C 1
ATOM 701 O O . VAL A 1 92 ? -0.96 -25.875 -7.023 1 98.81 92 VAL A O 1
ATOM 704 N N . ILE A 1 93 ? -2.879 -25.344 -6.094 1 98.38 93 ILE A N 1
ATOM 705 C CA . ILE A 1 93 ? -3.27 -24.5 -7.215 1 98.38 93 ILE A CA 1
ATOM 706 C C . ILE A 1 93 ? -3.641 -23.109 -6.703 1 98.38 93 ILE A C 1
ATOM 708 O O . ILE A 1 93 ? -4.336 -22.969 -5.695 1 98.38 93 ILE A O 1
ATOM 712 N N . THR A 1 94 ? -3.049 -22.125 -7.258 1 98.5 94 THR A N 1
ATOM 713 C CA . THR A 1 94 ? -3.541 -20.766 -7.133 1 98.5 94 THR A CA 1
ATOM 714 C C . THR A 1 94 ? -4.348 -20.359 -8.367 1 98.5 94 THR A C 1
ATOM 716 O O . THR A 1 94 ? -4.129 -20.891 -9.453 1 98.5 94 THR A O 1
ATOM 719 N N . THR A 1 95 ? -5.328 -19.531 -8.172 1 96.69 95 THR A N 1
ATOM 720 C CA . THR A 1 95 ? -6.176 -19.141 -9.297 1 96.69 95 THR A CA 1
ATOM 721 C C . THR A 1 95 ? -6.406 -17.625 -9.312 1 96.69 95 THR A C 1
ATOM 723 O O . THR A 1 95 ? -6.324 -16.969 -8.273 1 96.69 95 THR A O 1
ATOM 726 N N . GLY A 1 96 ? -6.578 -17.156 -10.445 1 89.81 96 GLY A N 1
ATOM 727 C CA . GLY A 1 96 ? -6.973 -15.781 -10.664 1 89.81 96 GLY A CA 1
ATOM 728 C C . GLY A 1 96 ? -8.094 -15.633 -11.68 1 89.81 96 GLY A C 1
ATOM 729 O O . GLY A 1 96 ? -8.469 -16.594 -12.344 1 89.81 96 GLY A O 1
ATOM 730 N N . ALA A 1 97 ? -8.672 -14.523 -11.711 1 79.62 97 ALA A N 1
ATOM 731 C CA . ALA A 1 97 ? -9.602 -14.094 -12.75 1 79.62 97 ALA A CA 1
ATOM 732 C C . ALA A 1 97 ? -10.875 -14.938 -12.727 1 79.62 97 ALA A C 1
ATOM 734 O O . ALA A 1 97 ? -11.367 -15.359 -13.773 1 79.62 97 ALA A O 1
ATOM 735 N N . GLY A 1 98 ? -11.359 -15.211 -11.508 1 84.06 98 GLY A N 1
ATOM 736 C CA . GLY A 1 98 ? -12.602 -15.977 -11.469 1 84.06 98 GLY A CA 1
ATOM 737 C C . GLY A 1 98 ? -12.781 -16.75 -10.18 1 84.06 98 GLY A C 1
ATOM 738 O O . GLY A 1 98 ? -12.047 -16.547 -9.211 1 84.06 98 GLY A O 1
ATOM 739 N N . ASN A 1 99 ? -13.828 -17.594 -10.203 1 91.25 99 ASN A N 1
ATOM 740 C CA . ASN A 1 99 ? -14.18 -18.453 -9.078 1 91.25 99 ASN A CA 1
ATOM 741 C C . ASN A 1 99 ? -13.875 -19.922 -9.383 1 91.25 99 ASN A C 1
ATOM 743 O O . ASN A 1 99 ? -14.438 -20.484 -10.32 1 91.25 99 ASN A O 1
ATOM 747 N N . PRO A 1 100 ? -13.023 -20.453 -8.547 1 94.5 100 PRO A N 1
ATOM 748 C CA . PRO A 1 100 ? -12.648 -21.844 -8.82 1 94.5 100 PRO A CA 1
ATOM 749 C C . PRO A 1 100 ? -13.672 -22.844 -8.281 1 94.5 100 PRO A C 1
ATOM 751 O O . PRO A 1 100 ? -13.43 -24.047 -8.312 1 94.5 100 PRO A O 1
ATOM 754 N N . GLY A 1 101 ? -14.766 -22.453 -7.816 1 94.12 101 GLY A N 1
ATOM 755 C CA . GLY A 1 101 ? -15.734 -23.25 -7.082 1 94.12 101 GLY A CA 1
ATOM 756 C C . GLY A 1 101 ? -16.078 -24.547 -7.777 1 94.12 101 GLY A C 1
ATOM 757 O O . GLY A 1 101 ? -16.125 -25.609 -7.141 1 94.12 101 GLY A O 1
ATOM 758 N N . VAL A 1 102 ? -16.25 -24.547 -9.07 1 94.5 102 VAL A N 1
ATOM 759 C CA . VAL A 1 102 ? -16.734 -25.703 -9.82 1 94.5 102 VAL A CA 1
ATOM 760 C C . VAL A 1 102 ? -15.656 -26.781 -9.844 1 94.5 102 VAL A C 1
ATOM 762 O O . VAL A 1 102 ? -15.961 -27.969 -10.023 1 94.5 102 VAL A O 1
ATOM 765 N N . TYR A 1 103 ? -14.445 -26.406 -9.586 1 96.62 103 TYR A N 1
ATOM 766 C CA . TYR A 1 103 ? -13.344 -27.359 -9.703 1 96.62 103 TYR A CA 1
ATOM 767 C C . TYR A 1 103 ? -12.93 -27.891 -8.336 1 96.62 103 TYR A C 1
ATOM 769 O O . TYR A 1 103 ? -12.203 -28.875 -8.242 1 96.62 103 TYR A O 1
ATOM 777 N N . VAL A 1 104 ? -13.336 -27.266 -7.258 1 97 104 VAL A N 1
ATOM 778 C CA . VAL A 1 104 ? -12.82 -27.484 -5.91 1 97 104 VAL A CA 1
ATOM 779 C C . VAL A 1 104 ? -13.086 -28.938 -5.488 1 97 104 VAL A C 1
ATOM 781 O O . VAL A 1 104 ? -12.203 -29.609 -4.965 1 97 104 VAL A O 1
ATOM 784 N N . PRO A 1 105 ? -14.305 -29.5 -5.746 1 96.56 105 PRO A N 1
ATOM 785 C CA . PRO A 1 105 ? -14.555 -30.875 -5.297 1 96.56 105 PRO A CA 1
ATOM 786 C C . PRO A 1 105 ? -13.57 -31.875 -5.895 1 96.56 105 PRO A C 1
ATOM 788 O O . PRO A 1 105 ? -13.008 -32.719 -5.168 1 96.56 105 PRO A O 1
ATOM 791 N N . ALA A 1 106 ? -13.312 -31.797 -7.164 1 97.44 106 ALA A N 1
ATOM 792 C CA . ALA A 1 106 ? -12.383 -32.719 -7.816 1 97.44 106 ALA A CA 1
ATOM 793 C C . ALA A 1 106 ? -10.969 -32.531 -7.277 1 97.44 106 ALA A C 1
ATOM 795 O O . ALA A 1 106 ? -10.219 -33.5 -7.141 1 97.44 106 ALA A O 1
ATOM 796 N N . LEU A 1 107 ? -10.578 -31.328 -6.996 1 98.06 107 LEU A N 1
ATOM 797 C CA . LEU A 1 107 ? -9.242 -31.016 -6.488 1 98.06 107 LEU A CA 1
ATOM 798 C C . LEU A 1 107 ? -9.07 -31.531 -5.066 1 98.06 107 LEU A C 1
ATOM 800 O O . LEU A 1 107 ? -8.016 -32.062 -4.719 1 98.06 107 LEU A O 1
ATOM 804 N N . LYS A 1 108 ? -10.086 -31.391 -4.293 1 96.31 108 LYS A N 1
ATOM 805 C CA . LYS A 1 108 ? -10.055 -31.875 -2.914 1 96.31 108 LYS A CA 1
ATOM 806 C C . LYS A 1 108 ? -9.93 -33.406 -2.859 1 96.31 108 LYS A C 1
ATOM 808 O O . LYS A 1 108 ? -9.289 -33.938 -1.953 1 96.31 108 LYS A O 1
ATOM 813 N N . GLU A 1 109 ? -10.523 -34.062 -3.77 1 97.19 109 GLU A N 1
ATOM 814 C CA . GLU A 1 109 ? -10.477 -35.5 -3.82 1 97.19 109 GLU A CA 1
ATOM 815 C C . GLU A 1 109 ? -9.039 -36 -3.936 1 97.19 109 GLU A C 1
ATOM 817 O O . GLU A 1 109 ? -8.711 -37.062 -3.416 1 97.19 109 GLU A O 1
ATOM 822 N N . ILE A 1 110 ? -8.234 -35.281 -4.574 1 97.38 110 ILE A N 1
ATOM 823 C CA . ILE A 1 110 ? -6.867 -35.75 -4.777 1 97.38 110 ILE A CA 1
ATOM 824 C C . ILE A 1 110 ? -5.938 -35.062 -3.785 1 97.38 110 ILE A C 1
ATOM 826 O O . ILE A 1 110 ? -4.715 -35.188 -3.873 1 97.38 110 ILE A O 1
ATOM 830 N N . GLY A 1 111 ? -6.492 -34.188 -2.926 1 97.56 111 GLY A N 1
ATOM 831 C CA . GLY A 1 111 ? -5.715 -33.594 -1.857 1 97.56 111 GLY A CA 1
ATOM 832 C C . GLY A 1 111 ? -5.09 -32.281 -2.252 1 97.56 111 GLY A C 1
ATOM 833 O O . GLY A 1 111 ? -4.32 -31.688 -1.484 1 97.56 111 GLY A O 1
ATOM 834 N N . THR A 1 112 ? -5.367 -31.766 -3.439 1 98.56 112 THR A N 1
ATOM 835 C CA . THR A 1 112 ? -4.828 -30.5 -3.91 1 98.56 112 THR A CA 1
ATOM 836 C C . THR A 1 112 ? -5.367 -29.328 -3.074 1 98.56 112 THR A C 1
ATOM 838 O O . THR A 1 112 ? -6.566 -29.266 -2.799 1 98.56 112 THR A O 1
ATOM 841 N N . LYS A 1 113 ? -4.453 -28.453 -2.605 1 98.69 113 LYS A N 1
ATOM 842 C CA . LYS A 1 113 ? -4.867 -27.25 -1.912 1 98.69 113 LYS A CA 1
ATOM 843 C C . LYS A 1 113 ? -5.207 -26.125 -2.902 1 98.69 113 LYS A C 1
ATOM 845 O O . LYS A 1 113 ? -4.5 -25.938 -3.893 1 98.69 113 LYS A O 1
ATOM 850 N N . VAL A 1 114 ? -6.312 -25.438 -2.643 1 98.5 114 VAL A N 1
ATOM 851 C CA . VAL A 1 114 ? -6.809 -24.391 -3.525 1 98.5 114 VAL A CA 1
ATOM 852 C C . VAL A 1 114 ? -6.672 -23.031 -2.842 1 98.5 114 VAL A C 1
ATOM 854 O O . VAL A 1 114 ? -7.285 -22.797 -1.801 1 98.5 114 VAL A O 1
ATOM 857 N N . ILE A 1 115 ? -5.895 -22.141 -3.457 1 98.5 115 ILE A N 1
ATOM 858 C CA . ILE A 1 115 ? -5.586 -20.844 -2.863 1 98.5 115 ILE A CA 1
ATOM 859 C C . ILE A 1 115 ? -5.77 -19.75 -3.904 1 98.5 115 ILE A C 1
ATOM 861 O O . ILE A 1 115 ? -4.824 -19.375 -4.605 1 98.5 115 ILE A O 1
ATOM 865 N N . PRO A 1 116 ? -6.957 -19.156 -4.016 1 98.19 116 PRO A N 1
ATOM 866 C CA . PRO A 1 116 ? -7.207 -18.125 -5.02 1 98.19 116 PRO A CA 1
ATOM 867 C C . PRO A 1 116 ? -6.566 -16.781 -4.664 1 98.19 116 PRO A C 1
ATOM 869 O O . PRO A 1 116 ? -6.301 -16.516 -3.488 1 98.19 116 PRO A O 1
ATOM 872 N N . VAL A 1 117 ? -6.277 -16.016 -5.672 1 98.19 117 VAL A N 1
ATOM 873 C CA . VAL A 1 117 ? -5.777 -14.648 -5.539 1 98.19 117 VAL A CA 1
ATOM 874 C C . VAL A 1 117 ? -6.945 -13.664 -5.605 1 98.19 117 VAL A C 1
ATOM 876 O O . VAL A 1 117 ? -7.766 -13.727 -6.523 1 98.19 117 VAL A O 1
ATOM 879 N N . VAL A 1 118 ? -7.031 -12.781 -4.629 1 97.56 118 VAL A N 1
ATOM 880 C CA . VAL A 1 118 ? -8.094 -11.781 -4.613 1 97.56 118 VAL A CA 1
ATOM 881 C C . VAL A 1 118 ? -7.484 -10.383 -4.441 1 97.56 118 VAL A C 1
ATOM 883 O O . VAL A 1 118 ? -6.391 -10.242 -3.896 1 97.56 118 VAL A O 1
ATOM 886 N N . ALA A 1 119 ? -8.289 -9.359 -4.844 1 97.44 119 ALA A N 1
ATOM 887 C CA . ALA A 1 119 ? -7.84 -7.977 -4.723 1 97.44 119 ALA A CA 1
ATOM 888 C C . ALA A 1 119 ? -8.852 -7.133 -3.953 1 97.44 119 ALA A C 1
ATOM 890 O O . ALA A 1 119 ? -8.844 -5.902 -4.047 1 97.44 119 ALA A O 1
ATOM 891 N N . SER A 1 120 ? -9.797 -7.801 -3.242 1 97.06 120 SER A N 1
ATOM 892 C CA . SER A 1 120 ? -10.797 -7.082 -2.455 1 97.06 120 SER A CA 1
ATOM 893 C C . SER A 1 120 ? -11.414 -7.984 -1.396 1 97.06 120 SER A C 1
ATOM 895 O O . SER A 1 120 ? -11.336 -9.211 -1.494 1 97.06 120 SER A O 1
ATOM 897 N N . VAL A 1 121 ? -11.992 -7.375 -0.435 1 97.88 121 VAL A N 1
ATOM 898 C CA . VAL A 1 121 ? -12.656 -8.094 0.646 1 97.88 121 VAL A CA 1
ATOM 899 C C . VAL A 1 121 ? -13.883 -8.82 0.102 1 97.88 121 VAL A C 1
ATOM 901 O O . VAL A 1 121 ? -14.148 -9.969 0.471 1 97.88 121 VAL A O 1
ATOM 904 N N . LEU A 1 122 ? -14.609 -8.156 -0.767 1 95.81 122 LEU A N 1
ATOM 905 C CA . LEU A 1 122 ? -15.812 -8.742 -1.344 1 95.81 122 LEU A CA 1
ATOM 906 C C . LEU A 1 122 ? -15.492 -10.047 -2.061 1 95.81 122 LEU A C 1
ATOM 908 O O . LEU A 1 122 ? -16.188 -11.055 -1.866 1 95.81 122 LEU A O 1
ATOM 912 N N . LEU A 1 123 ? -14.477 -10.047 -2.883 1 95.19 123 LEU A N 1
ATOM 913 C CA . LEU A 1 123 ? -14.086 -11.242 -3.619 1 95.19 123 LEU A CA 1
ATOM 914 C C . LEU A 1 123 ? -13.633 -12.344 -2.668 1 95.19 123 LEU A C 1
ATOM 916 O O . LEU A 1 123 ? -13.938 -13.516 -2.875 1 95.19 123 LEU A O 1
ATOM 920 N N . ALA A 1 124 ? -12.867 -11.953 -1.648 1 97.06 124 ALA A N 1
ATOM 921 C CA . ALA A 1 124 ? -12.414 -12.922 -0.653 1 97.06 124 ALA A CA 1
ATOM 922 C C . ALA A 1 124 ? -13.594 -13.641 -0.008 1 97.06 124 ALA A C 1
ATOM 924 O O . ALA A 1 124 ? -13.594 -14.867 0.091 1 97.06 124 ALA A O 1
ATOM 925 N N . LYS A 1 125 ? -14.562 -12.891 0.419 1 96.38 125 LYS A N 1
ATOM 926 C CA . LYS A 1 125 ? -15.734 -13.461 1.078 1 96.38 125 LYS A CA 1
ATOM 927 C C . LYS A 1 125 ? -16.5 -14.398 0.141 1 96.38 125 LYS A C 1
ATOM 929 O O . LYS A 1 125 ? -16.984 -15.445 0.566 1 96.38 125 LYS A O 1
ATOM 934 N N . ARG A 1 126 ? -16.578 -14.055 -1.094 1 94.06 126 ARG A N 1
ATOM 935 C CA . ARG A 1 126 ? -17.312 -14.844 -2.082 1 94.06 126 ARG A CA 1
ATOM 936 C C . ARG A 1 126 ? -16.672 -16.203 -2.285 1 94.06 126 ARG A C 1
ATOM 938 O O . ARG A 1 126 ? -17.359 -17.188 -2.568 1 94.06 126 ARG A O 1
ATOM 945 N N . LEU A 1 127 ? -15.398 -16.281 -2.111 1 94.94 127 LEU A N 1
ATOM 946 C CA . LEU A 1 127 ? -14.656 -17.516 -2.414 1 94.94 127 LEU A CA 1
ATOM 947 C C . LEU A 1 127 ? -14.711 -18.484 -1.24 1 94.94 127 LEU A C 1
ATOM 949 O O . LEU A 1 127 ? -14.422 -19.672 -1.399 1 94.94 127 LEU A O 1
ATOM 953 N N . LEU A 1 128 ? -15.062 -18.047 -0.018 1 92.38 128 LEU A N 1
ATOM 954 C CA . LEU A 1 128 ? -15.086 -18.891 1.179 1 92.38 128 LEU A CA 1
ATOM 955 C C . LEU A 1 128 ? -16.062 -20.047 1.022 1 92.38 128 LEU A C 1
ATOM 957 O O . LEU A 1 128 ? -15.797 -21.156 1.473 1 92.38 128 LEU A O 1
ATOM 961 N N . ARG A 1 129 ? -17.125 -19.875 0.362 1 86.81 129 ARG A N 1
ATOM 962 C CA . ARG A 1 129 ? -18.203 -20.859 0.219 1 86.81 129 ARG A CA 1
ATOM 963 C C . ARG A 1 129 ? -17.766 -22 -0.68 1 86.81 129 ARG A C 1
ATOM 965 O O . ARG A 1 129 ? -18.375 -23.078 -0.662 1 86.81 129 ARG A O 1
ATOM 972 N N . GLY A 1 130 ? -16.656 -21.875 -1.356 1 88.06 130 GLY A N 1
ATOM 973 C CA . GLY A 1 130 ? -16.234 -22.859 -2.336 1 88.06 130 GLY A CA 1
ATOM 974 C C . GLY A 1 130 ? -15.273 -23.891 -1.771 1 88.06 130 GLY A C 1
ATOM 975 O O . GLY A 1 130 ? -14.867 -24.812 -2.473 1 88.06 130 GLY A O 1
ATOM 976 N N . GLY A 1 131 ? -14.93 -23.672 -0.494 1 92 131 GLY A N 1
ATOM 977 C CA . GLY A 1 131 ? -14.062 -24.656 0.125 1 92 131 GLY A CA 1
ATOM 978 C C . GLY A 1 131 ? -12.594 -24.438 -0.176 1 92 131 GLY A C 1
ATOM 979 O O . GLY A 1 131 ? -11.828 -25.391 -0.318 1 92 131 GLY A O 1
ATOM 980 N N . ILE A 1 132 ? -12.172 -23.25 -0.336 1 96.81 132 ILE A N 1
ATOM 981 C CA . ILE A 1 132 ? -10.773 -22.922 -0.575 1 96.81 132 ILE A CA 1
ATOM 982 C C . ILE A 1 132 ? -9.969 -23.125 0.705 1 96.81 132 ILE A C 1
ATOM 984 O O . ILE A 1 132 ? -10.531 -23.203 1.798 1 96.81 132 ILE A O 1
ATOM 988 N N . ASP A 1 133 ? -8.68 -23.281 0.593 1 98.12 133 ASP A N 1
ATOM 989 C CA . ASP A 1 133 ? -7.836 -23.625 1.729 1 98.12 133 ASP A CA 1
ATOM 990 C C . ASP A 1 133 ? -7.16 -22.391 2.32 1 98.12 133 ASP A C 1
ATOM 992 O O . ASP A 1 133 ? -6.781 -22.391 3.492 1 98.12 133 ASP A O 1
ATOM 996 N N . ALA A 1 134 ? -6.922 -21.406 1.593 1 98.38 134 ALA A N 1
ATOM 997 C CA . ALA A 1 134 ? -6.297 -20.125 1.92 1 98.38 134 ALA A CA 1
ATOM 998 C C . ALA A 1 134 ? -6.566 -19.094 0.833 1 98.38 134 ALA A C 1
ATOM 1000 O O . ALA A 1 134 ? -7.199 -19.391 -0.181 1 98.38 134 ALA A O 1
ATOM 1001 N N . ILE A 1 135 ? -6.133 -17.875 1.063 1 98.25 135 ILE A N 1
ATOM 1002 C CA . ILE A 1 135 ? -6.355 -16.812 0.08 1 98.25 135 ILE A CA 1
ATOM 1003 C C . ILE A 1 135 ? -5.09 -15.969 -0.058 1 98.25 135 ILE A C 1
ATOM 1005 O O . ILE A 1 135 ? -4.434 -15.656 0.938 1 98.25 135 ILE A O 1
ATOM 1009 N N . ILE A 1 136 ? -4.711 -15.711 -1.263 1 98.75 136 ILE A N 1
ATOM 1010 C CA . ILE A 1 136 ? -3.684 -14.711 -1.528 1 98.75 136 ILE A CA 1
ATOM 1011 C C . ILE A 1 136 ? -4.336 -13.352 -1.762 1 98.75 136 ILE A C 1
ATOM 1013 O O . ILE A 1 136 ? -5.102 -13.18 -2.713 1 98.75 136 ILE A O 1
ATOM 1017 N N . ALA A 1 137 ? -4.121 -12.406 -0.869 1 98.75 137 ALA A N 1
ATOM 1018 C CA . ALA A 1 137 ? -4.574 -11.031 -1.057 1 98.75 137 ALA A CA 1
ATOM 1019 C C . ALA A 1 137 ? -3.469 -10.164 -1.657 1 98.75 137 ALA A C 1
ATOM 1021 O O . ALA A 1 137 ? -2.426 -9.953 -1.032 1 98.75 137 ALA A O 1
ATOM 1022 N N . GLU A 1 138 ? -3.738 -9.672 -2.834 1 98.69 138 GLU A N 1
ATOM 1023 C CA . GLU A 1 138 ? -2.689 -9.008 -3.604 1 98.69 138 GLU A CA 1
ATOM 1024 C C . GLU A 1 138 ? -2.979 -7.516 -3.76 1 98.69 138 GLU A C 1
ATOM 1026 O O . GLU A 1 138 ? -4.027 -7.133 -4.277 1 98.69 138 GLU A O 1
ATOM 1031 N N . GLY A 1 139 ? -2.041 -6.691 -3.311 1 98.62 139 GLY A N 1
ATOM 1032 C CA . GLY A 1 139 ? -2.18 -5.246 -3.385 1 98.62 139 GLY A CA 1
ATOM 1033 C C . GLY A 1 139 ? -1.858 -4.688 -4.758 1 98.62 139 GLY A C 1
ATOM 1034 O O . GLY A 1 139 ? -1.143 -5.316 -5.539 1 98.62 139 GLY A O 1
ATOM 1035 N N . THR A 1 140 ? -2.252 -3.457 -4.941 1 98.56 140 THR A N 1
ATOM 1036 C CA . THR A 1 140 ? -2.168 -2.779 -6.23 1 98.56 140 THR A CA 1
ATOM 1037 C C . THR A 1 140 ? -0.711 -2.537 -6.621 1 98.56 140 THR A C 1
ATOM 1039 O O . THR A 1 140 ? -0.417 -2.217 -7.773 1 98.56 140 THR A O 1
ATOM 1042 N N . GLU A 1 141 ? 0.223 -2.613 -5.637 1 98.69 141 GLU A N 1
ATOM 1043 C CA . GLU A 1 141 ? 1.624 -2.295 -5.895 1 98.69 141 GLU A CA 1
ATOM 1044 C C . GLU A 1 141 ? 2.367 -3.498 -6.469 1 98.69 141 GLU A C 1
ATOM 1046 O O . GLU A 1 141 ? 3.572 -3.428 -6.719 1 98.69 141 GLU A O 1
ATOM 1051 N N . SER A 1 142 ? 1.647 -4.637 -6.711 1 98.56 142 SER A N 1
ATOM 1052 C CA . SER A 1 142 ? 2.238 -5.785 -7.395 1 98.56 142 SER A CA 1
ATOM 1053 C C . SER A 1 142 ? 2.428 -5.508 -8.883 1 98.56 142 SER A C 1
ATOM 1055 O O . SER A 1 142 ? 1.976 -4.477 -9.391 1 98.56 142 SER A O 1
ATOM 1057 N N . GLY A 1 143 ? 3.191 -6.332 -9.516 1 98.19 143 GLY A N 1
ATOM 1058 C CA . GLY A 1 143 ? 3.33 -6.266 -10.969 1 98.19 143 GLY A CA 1
ATOM 1059 C C . GLY A 1 143 ? 2.254 -7.031 -11.703 1 98.19 143 GLY A C 1
ATOM 1060 O O . GLY A 1 143 ? 1.761 -8.047 -11.219 1 98.19 143 GLY A O 1
ATOM 1061 N N . GLY A 1 144 ? 1.951 -6.566 -12.891 1 97.38 144 GLY A N 1
ATOM 1062 C CA . GLY A 1 144 ? 0.968 -7.27 -13.703 1 97.38 144 GLY A CA 1
ATOM 1063 C C . GLY A 1 144 ? -0.456 -6.82 -13.43 1 97.38 144 GLY A C 1
ATOM 1064 O O . GLY A 1 144 ? -0.703 -5.641 -13.172 1 97.38 144 GLY A O 1
ATOM 1065 N N . HIS A 1 145 ? -1.437 -7.699 -13.625 1 96.38 145 HIS A N 1
ATOM 1066 C CA . HIS A 1 145 ? -2.836 -7.375 -13.367 1 96.38 145 HIS A CA 1
ATOM 1067 C C . HIS A 1 145 ? -3.078 -7.086 -11.891 1 96.38 145 HIS A C 1
ATOM 1069 O O . HIS A 1 145 ? -2.729 -7.895 -11.031 1 96.38 145 HIS A O 1
ATOM 1075 N N . VAL A 1 146 ? -3.705 -5.945 -11.617 1 97.06 146 VAL A N 1
ATOM 1076 C CA . VAL A 1 146 ? -3.799 -5.516 -10.227 1 97.06 146 VAL A CA 1
ATOM 1077 C C . VAL A 1 146 ? -5.199 -4.977 -9.945 1 97.06 146 VAL A C 1
ATOM 1079 O O . VAL A 1 146 ? -5.93 -4.617 -10.875 1 97.06 146 VAL A O 1
ATOM 1082 N N . GLY A 1 147 ? -5.562 -5.062 -8.625 1 96.25 147 GLY A N 1
ATOM 1083 C CA . GLY A 1 147 ? -6.707 -4.309 -8.141 1 96.25 147 GLY A CA 1
ATOM 1084 C C . GLY A 1 147 ? -6.359 -2.889 -7.742 1 96.25 147 GLY A C 1
ATOM 1085 O O . GLY A 1 147 ? -5.348 -2.342 -8.188 1 96.25 147 GLY A O 1
ATOM 1086 N N . ASP A 1 148 ? -7.207 -2.303 -6.922 1 96.19 148 ASP A N 1
ATOM 1087 C CA . ASP A 1 148 ? -7.062 -0.883 -6.617 1 96.19 148 ASP A CA 1
ATOM 1088 C C . ASP A 1 148 ? -6.602 -0.676 -5.172 1 96.19 148 ASP A C 1
ATOM 1090 O O . ASP A 1 148 ? -6.18 0.42 -4.801 1 96.19 148 ASP A O 1
ATOM 1094 N N . ILE A 1 149 ? -6.668 -1.695 -4.371 1 98.38 149 ILE A N 1
ATOM 1095 C CA . ILE A 1 149 ? -6.41 -1.53 -2.947 1 98.38 149 ILE A CA 1
ATOM 1096 C C . ILE A 1 149 ? -4.957 -1.894 -2.641 1 98.38 149 ILE A C 1
ATOM 1098 O O . ILE A 1 149 ? -4.406 -2.826 -3.232 1 98.38 149 ILE A O 1
ATOM 1102 N N . THR A 1 150 ? -4.332 -1.176 -1.751 1 98.88 150 THR A N 1
ATOM 1103 C CA . THR A 1 150 ? -2.928 -1.377 -1.42 1 98.88 150 THR A CA 1
ATOM 1104 C C . THR A 1 150 ? -2.768 -2.498 -0.398 1 98.88 150 THR A C 1
ATOM 1106 O O . THR A 1 150 ? -3.703 -2.811 0.341 1 98.88 150 THR A O 1
ATOM 1109 N N . THR A 1 151 ? -1.616 -3.07 -0.361 1 98.94 151 THR A N 1
ATOM 1110 C CA . THR A 1 151 ? -1.33 -4.176 0.547 1 98.94 151 THR A CA 1
ATOM 1111 C C . THR A 1 151 ? -1.551 -3.754 1.997 1 98.94 151 THR A C 1
ATOM 1113 O O . THR A 1 151 ? -2.189 -4.473 2.768 1 98.94 151 THR A O 1
ATOM 1116 N N . MET A 1 152 ? -1.119 -2.559 2.367 1 98.94 152 MET A N 1
ATOM 1117 C CA . MET A 1 152 ? -1.253 -2.049 3.729 1 98.94 152 MET A CA 1
ATOM 1118 C C . MET A 1 152 ? -2.719 -2 4.148 1 98.94 152 MET A C 1
ATOM 1120 O O . MET A 1 152 ? -3.053 -2.324 5.289 1 98.94 152 MET A O 1
ATOM 1124 N N . ALA A 1 153 ? -3.564 -1.611 3.244 1 98.88 153 ALA A N 1
ATOM 1125 C CA . ALA A 1 153 ? -4.988 -1.472 3.551 1 98.88 153 ALA A CA 1
ATOM 1126 C C . ALA A 1 153 ? -5.723 -2.795 3.355 1 98.88 153 ALA A C 1
ATOM 1128 O O . ALA A 1 153 ? -6.633 -3.125 4.121 1 98.88 153 ALA A O 1
ATOM 1129 N N . LEU A 1 154 ? -5.359 -3.609 2.408 1 98.88 154 LEU A N 1
ATOM 1130 C CA . LEU A 1 154 ? -6.078 -4.801 1.975 1 98.88 154 LEU A CA 1
ATOM 1131 C C . LEU A 1 154 ? -5.926 -5.93 2.99 1 98.88 154 LEU A C 1
ATOM 1133 O O . LEU A 1 154 ? -6.91 -6.574 3.357 1 98.88 154 LEU A O 1
ATOM 1137 N N . ILE A 1 155 ? -4.734 -6.18 3.506 1 98.94 155 ILE A N 1
ATOM 1138 C CA . ILE A 1 155 ? -4.418 -7.398 4.242 1 98.94 155 ILE A CA 1
ATOM 1139 C C . ILE A 1 155 ? -5.227 -7.445 5.539 1 98.94 155 ILE A C 1
ATOM 1141 O O . ILE A 1 155 ? -5.938 -8.414 5.801 1 98.94 155 ILE A O 1
ATOM 1145 N N . PRO A 1 156 ? -5.152 -6.363 6.371 1 98.88 156 PRO A N 1
ATOM 1146 C CA . PRO A 1 156 ? -5.914 -6.488 7.617 1 98.88 156 PRO A CA 1
ATOM 1147 C C . PRO A 1 156 ? -7.418 -6.602 7.379 1 98.88 156 PRO A C 1
ATOM 1149 O O . PRO A 1 156 ? -8.117 -7.289 8.125 1 98.88 156 PRO A O 1
ATOM 1152 N N . GLN A 1 157 ? -7.938 -5.977 6.355 1 98.81 157 GLN A N 1
ATOM 1153 C CA . GLN A 1 157 ? -9.367 -6.035 6.074 1 98.81 157 GLN A CA 1
ATOM 1154 C C . GLN A 1 157 ? -9.781 -7.426 5.594 1 98.81 157 GLN A C 1
ATOM 1156 O O . GLN A 1 157 ? -10.836 -7.934 5.973 1 98.81 157 GLN A O 1
ATOM 1161 N N . VAL A 1 158 ? -8.945 -8.07 4.758 1 98.75 158 VAL A N 1
ATOM 1162 C CA . VAL A 1 158 ? -9.234 -9.422 4.305 1 98.75 158 VAL A CA 1
ATOM 1163 C C . VAL A 1 158 ? -9.102 -10.398 5.473 1 98.75 158 VAL A C 1
ATOM 1165 O O . VAL A 1 158 ? -9.93 -11.289 5.645 1 98.75 158 VAL A O 1
ATOM 1168 N N . VAL A 1 159 ? -8.047 -10.25 6.301 1 98.75 159 VAL A N 1
ATOM 1169 C CA . VAL A 1 159 ? -7.824 -11.109 7.461 1 98.75 159 VAL A CA 1
ATOM 1170 C C . VAL A 1 159 ? -9.055 -11.086 8.367 1 98.75 159 VAL A C 1
ATOM 1172 O O . VAL A 1 159 ? -9.469 -12.125 8.883 1 98.75 159 VAL A O 1
ATOM 1175 N N . ASP A 1 160 ? -9.656 -9.922 8.547 1 98.44 160 ASP A N 1
ATOM 1176 C CA . ASP A 1 160 ? -10.828 -9.781 9.406 1 98.44 160 ASP A CA 1
ATOM 1177 C C . ASP A 1 160 ? -12.055 -10.453 8.773 1 98.44 160 ASP A C 1
ATOM 1179 O O . ASP A 1 160 ? -13 -10.805 9.477 1 98.44 160 ASP A O 1
ATOM 1183 N N . ALA A 1 161 ? -12.039 -10.625 7.465 1 97.88 161 ALA A N 1
ATOM 1184 C CA . ALA A 1 161 ? -13.258 -10.977 6.738 1 97.88 161 ALA A CA 1
ATOM 1185 C C . ALA A 1 161 ? -13.336 -12.477 6.488 1 97.88 161 ALA A C 1
ATOM 1187 O O . ALA A 1 161 ? -14.391 -13 6.125 1 97.88 161 ALA A O 1
ATOM 1188 N N . VAL A 1 162 ? -12.234 -13.18 6.652 1 97.75 162 VAL A N 1
ATOM 1189 C CA . VAL A 1 162 ? -12.219 -14.594 6.273 1 97.75 162 VAL A CA 1
ATOM 1190 C C . VAL A 1 162 ? -11.688 -15.43 7.438 1 97.75 162 VAL A C 1
ATOM 1192 O O . VAL A 1 162 ? -11.094 -14.898 8.375 1 97.75 162 VAL A O 1
ATOM 1195 N N . ASP A 1 163 ? -11.883 -16.75 7.391 1 97.19 163 ASP A N 1
ATOM 1196 C CA . ASP A 1 163 ? -11.453 -17.641 8.461 1 97.19 163 ASP A CA 1
ATOM 1197 C C . ASP A 1 163 ? -10.367 -18.594 7.98 1 97.19 163 ASP A C 1
ATOM 1199 O O . ASP A 1 163 ? -9.992 -19.531 8.695 1 97.19 163 ASP A O 1
ATOM 1203 N N . VAL A 1 164 ? -9.898 -18.453 6.766 1 97.69 164 VAL A N 1
ATOM 1204 C CA . VAL A 1 164 ? -8.773 -19.219 6.227 1 97.69 164 VAL A CA 1
ATOM 1205 C C . VAL A 1 164 ? -7.508 -18.359 6.262 1 97.69 164 VAL A C 1
ATOM 1207 O O . VAL A 1 164 ? -7.586 -17.125 6.324 1 97.69 164 VAL A O 1
ATOM 1210 N N . PRO A 1 165 ? -6.332 -19 6.234 1 98.38 165 PRO A N 1
ATOM 1211 C CA . PRO A 1 165 ? -5.09 -18.234 6.242 1 98.38 165 PRO A CA 1
ATOM 1212 C C . PRO A 1 165 ? -4.969 -17.297 5.035 1 98.38 165 PRO A C 1
ATOM 1214 O O . PRO A 1 165 ? -5.371 -17.656 3.93 1 98.38 165 PRO A O 1
ATOM 1217 N N . VAL A 1 166 ? -4.422 -16.109 5.309 1 98.81 166 VAL A N 1
ATOM 1218 C CA . VAL A 1 166 ? -4.223 -15.102 4.266 1 98.81 166 VAL A CA 1
ATOM 1219 C C . VAL A 1 166 ? -2.738 -14.984 3.939 1 98.81 166 VAL A C 1
ATOM 1221 O O . VAL A 1 166 ? -1.901 -14.906 4.844 1 98.81 166 VAL A O 1
ATOM 1224 N N . ILE A 1 167 ? -2.381 -15.055 2.68 1 98.88 167 ILE A N 1
ATOM 1225 C CA . ILE A 1 167 ? -1.051 -14.773 2.148 1 98.88 167 ILE A CA 1
ATOM 1226 C C . ILE A 1 167 ? -1.015 -13.367 1.561 1 98.88 167 ILE A C 1
ATOM 1228 O O . ILE A 1 167 ? -1.841 -13.016 0.713 1 98.88 167 ILE A O 1
ATOM 1232 N N . ALA A 1 168 ? -0.097 -12.547 2.057 1 98.94 168 ALA A N 1
ATOM 1233 C CA . ALA A 1 168 ? 0.031 -11.188 1.544 1 98.94 168 ALA A CA 1
ATOM 1234 C C . ALA A 1 168 ? 0.899 -11.156 0.289 1 98.94 168 ALA A C 1
ATOM 1236 O O . ALA A 1 168 ? 1.959 -11.781 0.244 1 98.94 168 ALA A O 1
ATOM 1237 N N . ALA A 1 169 ? 0.417 -10.43 -0.701 1 98.81 169 ALA A N 1
ATOM 1238 C CA . ALA A 1 169 ? 1.181 -10.227 -1.929 1 98.81 169 ALA A CA 1
ATOM 1239 C C . ALA A 1 169 ? 1.132 -8.766 -2.365 1 98.81 169 ALA A C 1
ATOM 1241 O O . ALA A 1 169 ? 0.099 -8.102 -2.229 1 98.81 169 ALA A O 1
ATOM 1242 N N . GLY A 1 170 ? 2.275 -8.289 -2.934 1 98.5 170 GLY A N 1
ATOM 1243 C CA . GLY A 1 170 ? 2.395 -6.914 -3.402 1 98.5 170 GLY A CA 1
ATOM 1244 C C . GLY A 1 170 ? 3.262 -6.051 -2.506 1 98.5 170 GLY A C 1
ATOM 1245 O O . GLY A 1 170 ? 2.92 -5.816 -1.345 1 98.5 170 GLY A O 1
ATOM 1246 N N . GLY A 1 171 ? 4.371 -5.543 -3.053 1 98.5 171 GLY A N 1
ATOM 1247 C CA . GLY A 1 171 ? 5.199 -4.594 -2.324 1 98.5 171 GLY A CA 1
ATOM 1248 C C . GLY A 1 171 ? 6.109 -5.254 -1.307 1 98.5 171 GLY A C 1
ATOM 1249 O O . GLY A 1 171 ? 6.539 -4.613 -0.344 1 98.5 171 GLY A O 1
ATOM 1250 N N . ILE A 1 172 ? 6.387 -6.543 -1.434 1 98.88 172 ILE A N 1
ATOM 1251 C CA . ILE A 1 172 ? 7.227 -7.285 -0.498 1 98.88 172 ILE A CA 1
ATOM 1252 C C . ILE A 1 172 ? 8.43 -7.859 -1.233 1 98.88 172 ILE A C 1
ATOM 1254 O O . ILE A 1 172 ? 8.281 -8.594 -2.213 1 98.88 172 ILE A O 1
ATOM 1258 N N . ALA A 1 173 ? 9.641 -7.48 -0.766 1 98.56 173 ALA A N 1
ATOM 1259 C CA . ALA A 1 173 ? 10.828 -7.988 -1.447 1 98.56 173 ALA A CA 1
ATOM 1260 C C . ALA A 1 173 ? 11.945 -8.289 -0.452 1 98.56 173 ALA A C 1
ATOM 1262 O O . ALA A 1 173 ? 13.008 -8.789 -0.833 1 98.56 173 ALA A O 1
ATOM 1263 N N . ASP A 1 174 ? 11.766 -7.953 0.864 1 98.69 174 ASP A N 1
ATOM 1264 C CA . ASP A 1 174 ? 12.773 -8.219 1.887 1 98.69 174 ASP A CA 1
ATOM 1265 C C . ASP A 1 174 ? 12.117 -8.57 3.223 1 98.69 174 ASP A C 1
ATOM 1267 O O . ASP A 1 174 ? 10.906 -8.766 3.293 1 98.69 174 ASP A O 1
ATOM 1271 N N . GLY A 1 175 ? 12.977 -8.766 4.23 1 98.69 175 GLY A N 1
ATOM 1272 C CA . GLY A 1 175 ? 12.492 -9.203 5.527 1 98.69 175 GLY A CA 1
ATOM 1273 C C . GLY A 1 175 ? 11.609 -8.18 6.219 1 98.69 175 GLY A C 1
ATOM 1274 O O . GLY A 1 175 ? 10.75 -8.531 7.02 1 98.69 175 GLY A O 1
ATOM 1275 N N . ARG A 1 176 ? 11.844 -6.855 6.004 1 98.81 176 ARG A N 1
ATOM 1276 C CA . ARG A 1 176 ? 10.984 -5.812 6.559 1 98.81 176 ARG A CA 1
ATOM 1277 C C . ARG A 1 176 ? 9.555 -5.957 6.059 1 98.81 176 ARG A C 1
ATOM 1279 O O . ARG A 1 176 ? 8.609 -5.902 6.848 1 98.81 176 ARG A O 1
ATOM 1286 N N . GLY A 1 177 ? 9.461 -6.176 4.684 1 98.88 177 GLY A N 1
ATOM 1287 C CA . GLY A 1 177 ? 8.141 -6.379 4.105 1 98.88 177 GLY A CA 1
ATOM 1288 C C . GLY A 1 177 ? 7.43 -7.605 4.652 1 98.88 177 GLY A C 1
ATOM 1289 O O . GLY A 1 177 ? 6.223 -7.574 4.895 1 98.88 177 GLY A O 1
ATOM 1290 N N . MET A 1 178 ? 8.164 -8.68 4.789 1 98.75 178 MET A N 1
ATOM 1291 C CA . MET A 1 178 ? 7.574 -9.898 5.34 1 98.75 178 MET A CA 1
ATOM 1292 C C . MET A 1 178 ? 7.086 -9.672 6.766 1 98.75 178 MET A C 1
ATOM 1294 O O . MET A 1 178 ? 5.961 -10.031 7.105 1 98.75 178 MET A O 1
ATOM 1298 N N . ALA A 1 179 ? 7.926 -9.039 7.625 1 98.62 179 ALA A N 1
ATOM 1299 C CA . ALA A 1 179 ? 7.531 -8.742 9 1 98.62 179 ALA A CA 1
ATOM 1300 C C . ALA A 1 179 ? 6.293 -7.852 9.039 1 98.62 179 ALA A C 1
ATOM 1302 O O . ALA A 1 179 ? 5.395 -8.062 9.852 1 98.62 179 ALA A O 1
ATOM 1303 N N . ALA A 1 180 ? 6.234 -6.879 8.18 1 98.94 180 ALA A N 1
ATOM 1304 C CA . ALA A 1 180 ? 5.082 -5.988 8.094 1 98.94 180 ALA A CA 1
ATOM 1305 C C . ALA A 1 180 ? 3.816 -6.758 7.73 1 98.94 180 ALA A C 1
ATOM 1307 O O . ALA A 1 180 ? 2.762 -6.551 8.336 1 98.94 180 ALA A O 1
ATOM 1308 N N . ALA A 1 181 ? 3.941 -7.664 6.73 1 98.88 181 ALA A N 1
ATOM 1309 C CA . ALA A 1 181 ? 2.799 -8.477 6.32 1 98.88 181 ALA A CA 1
ATOM 1310 C C . ALA A 1 181 ? 2.275 -9.312 7.484 1 98.88 181 ALA A C 1
ATOM 1312 O O . ALA A 1 181 ? 1.062 -9.422 7.68 1 98.88 181 ALA A O 1
ATOM 1313 N N . PHE A 1 182 ? 3.166 -9.867 8.242 1 98.69 182 PHE A N 1
ATOM 1314 C CA . PHE A 1 182 ? 2.766 -10.68 9.383 1 98.69 182 PHE A CA 1
ATOM 1315 C C . PHE A 1 182 ? 2.107 -9.82 10.453 1 98.69 182 PHE A C 1
ATOM 1317 O O . PHE A 1 182 ? 1.149 -10.25 11.102 1 98.69 182 PHE A O 1
ATOM 1324 N N . ALA A 1 183 ? 2.609 -8.633 10.648 1 98.62 183 ALA A N 1
ATOM 1325 C CA . ALA A 1 183 ? 1.986 -7.703 11.586 1 98.62 183 ALA A CA 1
ATOM 1326 C C . ALA A 1 183 ? 0.544 -7.406 11.188 1 98.62 183 ALA A C 1
ATOM 1328 O O . ALA A 1 183 ? -0.317 -7.207 12.047 1 98.62 183 ALA A O 1
ATOM 1329 N N . LEU A 1 184 ? 0.296 -7.414 9.938 1 98.88 184 LEU A N 1
ATOM 1330 C CA . LEU A 1 184 ? -1.034 -7.105 9.422 1 98.88 184 LEU A CA 1
ATOM 1331 C C . LEU A 1 184 ? -1.953 -8.312 9.531 1 98.88 184 LEU A C 1
ATOM 1333 O O . LEU A 1 184 ? -3.154 -8.211 9.273 1 98.88 184 LEU A O 1
ATOM 1337 N N . GLY A 1 185 ? -1.416 -9.5 9.789 1 98.44 185 GLY A N 1
ATOM 1338 C CA . GLY A 1 185 ? -2.229 -10.672 10.047 1 98.44 185 GLY A CA 1
ATOM 1339 C C . GLY A 1 185 ? -1.999 -11.789 9.047 1 98.44 185 GLY A C 1
ATOM 1340 O O . GLY A 1 185 ? -2.564 -12.875 9.18 1 98.44 185 GLY A O 1
ATOM 1341 N N . ALA A 1 186 ? -1.158 -11.555 8.062 1 98.75 186 ALA A N 1
ATOM 1342 C CA . ALA A 1 186 ? -0.884 -12.586 7.059 1 98.75 186 ALA A CA 1
ATOM 1343 C C . ALA A 1 186 ? -0.106 -13.75 7.668 1 98.75 186 ALA A C 1
ATOM 1345 O O . ALA A 1 186 ? 0.593 -13.578 8.672 1 98.75 186 ALA A O 1
ATOM 1346 N N . LYS A 1 187 ? -0.217 -14.883 7.004 1 98.56 187 LYS A N 1
ATOM 1347 C CA . LYS A 1 187 ? 0.447 -16.094 7.492 1 98.56 187 LYS A CA 1
ATOM 1348 C C . LYS A 1 187 ? 1.569 -16.516 6.551 1 98.56 187 LYS A C 1
ATOM 1350 O O . LYS A 1 187 ? 2.336 -17.438 6.867 1 98.56 187 LYS A O 1
ATOM 1355 N N . ALA A 1 188 ? 1.684 -15.914 5.465 1 98.81 188 ALA A N 1
ATOM 1356 C CA . ALA A 1 188 ? 2.744 -16.078 4.473 1 98.81 188 ALA A CA 1
ATOM 1357 C C . ALA A 1 188 ? 2.811 -14.875 3.533 1 98.81 188 ALA A C 1
ATOM 1359 O O . ALA A 1 188 ? 1.966 -13.977 3.604 1 98.81 188 ALA A O 1
ATOM 1360 N N . VAL A 1 189 ? 3.875 -14.867 2.727 1 98.94 189 VAL A N 1
ATOM 1361 C CA . VAL A 1 189 ? 4 -13.805 1.732 1 98.94 189 VAL A CA 1
ATOM 1362 C C . VAL A 1 189 ? 4.238 -14.414 0.353 1 98.94 189 VAL A C 1
ATOM 1364 O O . VAL A 1 189 ? 4.816 -15.5 0.239 1 98.94 189 VAL A O 1
ATOM 1367 N N . GLN A 1 190 ? 3.711 -13.773 -0.675 1 98.94 190 GLN A N 1
ATOM 1368 C CA . GLN A 1 190 ? 3.98 -14.078 -2.076 1 98.94 190 GLN A CA 1
ATOM 1369 C C . GLN A 1 190 ? 4.73 -12.93 -2.754 1 98.94 190 GLN A C 1
ATOM 1371 O O . GLN A 1 190 ? 4.348 -11.766 -2.621 1 98.94 190 GLN A O 1
ATOM 1376 N N . MET A 1 191 ? 5.828 -13.289 -3.406 1 98.81 191 MET A N 1
ATOM 1377 C CA . MET A 1 191 ? 6.66 -12.305 -4.09 1 98.81 191 MET A CA 1
ATOM 1378 C C . MET A 1 191 ? 6.832 -12.664 -5.562 1 98.81 191 MET A C 1
ATOM 1380 O O . MET A 1 191 ? 7.02 -13.836 -5.902 1 98.81 191 MET A O 1
ATOM 1384 N N . GLY A 1 192 ? 6.695 -11.711 -6.414 1 98.62 192 GLY A N 1
ATOM 1385 C CA . GLY A 1 192 ? 6.961 -11.867 -7.836 1 98.62 192 GLY A CA 1
ATOM 1386 C C . GLY A 1 192 ? 8.203 -11.125 -8.297 1 98.62 192 GLY A C 1
ATOM 1387 O O . GLY A 1 192 ? 9.203 -11.75 -8.664 1 98.62 192 GLY A O 1
ATOM 1388 N N . THR A 1 193 ? 8.297 -9.812 -8.047 1 98.81 193 THR A N 1
ATOM 1389 C CA . THR A 1 193 ? 9.352 -8.938 -8.539 1 98.81 193 THR A CA 1
ATOM 1390 C C . THR A 1 193 ? 10.711 -9.375 -8 1 98.81 193 THR A C 1
ATOM 1392 O O . THR A 1 193 ? 11.695 -9.414 -8.742 1 98.81 193 THR A O 1
ATOM 1395 N N . ARG A 1 194 ? 10.828 -9.734 -6.758 1 98.88 194 ARG A N 1
ATOM 1396 C CA . ARG A 1 194 ? 12.086 -10.172 -6.168 1 98.88 194 ARG A CA 1
ATOM 1397 C C . ARG A 1 194 ? 12.625 -11.406 -6.879 1 98.88 194 ARG A C 1
ATOM 1399 O O . ARG A 1 194 ? 13.828 -11.516 -7.117 1 98.88 194 ARG A O 1
ATOM 1406 N N . PHE A 1 195 ? 11.727 -12.312 -7.289 1 98.88 195 PHE A N 1
ATOM 1407 C CA . PHE A 1 195 ? 12.164 -13.586 -7.871 1 98.88 195 PHE A CA 1
ATOM 1408 C C . PHE A 1 195 ? 12.445 -13.43 -9.359 1 98.88 195 PHE A C 1
ATOM 1410 O O . PHE A 1 195 ? 13.078 -14.289 -9.969 1 98.88 195 PHE A O 1
ATOM 1417 N N . VAL A 1 196 ? 11.93 -12.312 -10 1 98.88 196 VAL A N 1
ATOM 1418 C CA . VAL A 1 196 ? 12.367 -11.992 -11.352 1 98.88 196 VAL A CA 1
ATOM 1419 C C . VAL A 1 196 ? 13.891 -11.859 -11.383 1 98.88 196 VAL A C 1
ATOM 1421 O O . VAL A 1 196 ? 14.539 -12.273 -12.344 1 98.88 196 VAL A O 1
ATOM 1424 N N . LEU A 1 197 ? 14.445 -11.336 -10.289 1 98.81 197 LEU A N 1
ATOM 1425 C CA . LEU A 1 197 ? 15.891 -11.102 -10.211 1 98.81 197 LEU A CA 1
ATOM 1426 C C . LEU A 1 197 ? 16.594 -12.289 -9.555 1 98.81 197 LEU A C 1
ATOM 1428 O O . LEU A 1 197 ? 17.547 -12.109 -8.797 1 98.81 197 LEU A O 1
ATOM 1432 N N . SER A 1 198 ? 16.094 -13.469 -9.711 1 98.88 198 SER A N 1
ATOM 1433 C CA . SER A 1 198 ? 16.812 -14.68 -9.328 1 98.88 198 SER A CA 1
ATOM 1434 C C . SER A 1 198 ? 17.625 -15.227 -10.484 1 98.88 198 SER A C 1
ATOM 1436 O O . SER A 1 198 ? 17.328 -14.953 -11.648 1 98.88 198 SER A O 1
ATOM 1438 N N . GLU A 1 199 ? 18.656 -15.984 -10.172 1 98.75 199 GLU A N 1
ATOM 1439 C CA . GLU A 1 199 ? 19.484 -16.625 -11.195 1 98.75 199 GLU A CA 1
ATOM 1440 C C . GLU A 1 199 ? 18.688 -17.625 -12.016 1 98.75 199 GLU A C 1
ATOM 1442 O O . GLU A 1 199 ? 18.953 -17.828 -13.203 1 98.75 199 GLU A O 1
ATOM 1447 N N . GLU A 1 200 ? 17.641 -18.219 -11.43 1 98.81 200 GLU A N 1
ATOM 1448 C CA . GLU A 1 200 ? 16.891 -19.312 -12.031 1 98.81 200 GLU A CA 1
ATOM 1449 C C . GLU A 1 200 ? 15.766 -18.797 -12.914 1 98.81 200 GLU A C 1
ATOM 1451 O O . GLU A 1 200 ? 15.172 -19.562 -13.688 1 98.81 200 GLU A O 1
ATOM 1456 N N . CYS A 1 201 ? 15.398 -17.484 -12.797 1 98.81 201 CYS A N 1
ATOM 1457 C CA . CYS A 1 201 ? 14.367 -16.922 -13.648 1 98.81 201 CYS A CA 1
ATOM 1458 C C . CYS A 1 201 ? 14.875 -16.719 -15.07 1 98.81 201 CYS A C 1
ATOM 1460 O O . CYS A 1 201 ? 15.969 -16.172 -15.266 1 98.81 201 CYS A O 1
ATOM 1462 N N . ILE A 1 202 ? 14.07 -16.984 -16.016 1 98.44 202 ILE A N 1
ATOM 1463 C CA . ILE A 1 202 ? 14.531 -17.031 -17.406 1 98.44 202 ILE A CA 1
ATOM 1464 C C . ILE A 1 202 ? 14.25 -15.68 -18.078 1 98.44 202 ILE A C 1
ATOM 1466 O O . ILE A 1 202 ? 14.43 -15.539 -19.281 1 98.44 202 ILE A O 1
ATOM 1470 N N . ALA A 1 203 ? 13.742 -14.711 -17.359 1 98.69 203 ALA A N 1
ATOM 1471 C CA . ALA A 1 203 ? 13.484 -13.406 -17.969 1 98.69 203 ALA A CA 1
ATOM 1472 C C . ALA A 1 203 ? 14.688 -12.922 -18.766 1 98.69 203 ALA A C 1
ATOM 1474 O O . ALA A 1 203 ? 15.836 -13.078 -18.328 1 98.69 203 ALA A O 1
ATOM 1475 N N . HIS A 1 204 ? 14.43 -12.391 -19.938 1 98.81 204 HIS A N 1
ATOM 1476 C CA . HIS A 1 204 ? 15.508 -11.812 -20.75 1 98.81 204 HIS A CA 1
ATOM 1477 C C . HIS A 1 204 ? 16.359 -10.859 -19.922 1 98.81 204 HIS A C 1
ATOM 1479 O O . HIS A 1 204 ? 15.844 -10.164 -19.031 1 98.81 204 HIS A O 1
ATOM 1485 N N . GLU A 1 205 ? 17.641 -10.781 -20.234 1 98.69 205 GLU A N 1
ATOM 1486 C CA . GLU A 1 205 ? 18.562 -9.93 -19.5 1 98.69 205 GLU A CA 1
ATOM 1487 C C . GLU A 1 205 ? 18.109 -8.477 -19.5 1 98.69 205 GLU A C 1
ATOM 1489 O O . GLU A 1 205 ? 18.281 -7.77 -18.5 1 98.69 205 GLU A O 1
ATOM 1494 N N . ASN A 1 206 ? 17.531 -8.047 -20.594 1 98.88 206 ASN A N 1
ATOM 1495 C CA . ASN A 1 206 ? 17.016 -6.684 -20.672 1 98.88 206 ASN A CA 1
ATOM 1496 C C . ASN A 1 206 ? 15.906 -6.445 -19.656 1 98.88 206 ASN A C 1
ATOM 1498 O O . ASN A 1 206 ? 15.773 -5.344 -19.109 1 98.88 206 ASN A O 1
ATOM 1502 N N . TYR A 1 207 ? 15.086 -7.461 -19.484 1 98.88 207 TYR A N 1
ATOM 1503 C CA . TYR A 1 207 ? 14.016 -7.398 -18.5 1 98.88 207 TYR A CA 1
ATOM 1504 C C . TYR A 1 207 ? 14.594 -7.246 -17.094 1 98.88 207 TYR A C 1
ATOM 1506 O O . TYR A 1 207 ? 14.203 -6.34 -16.344 1 98.88 207 TYR A O 1
ATOM 1514 N N . LYS A 1 208 ? 15.547 -8.07 -16.734 1 98.88 208 LYS A N 1
ATOM 1515 C CA . LYS A 1 208 ? 16.188 -7.992 -15.414 1 98.88 208 LYS A CA 1
ATOM 1516 C C . LYS A 1 208 ? 16.891 -6.652 -15.227 1 98.88 208 LYS A C 1
ATOM 1518 O O . LYS A 1 208 ? 16.797 -6.051 -14.148 1 98.88 208 LYS A O 1
ATOM 1523 N N . ASN A 1 209 ? 17.531 -6.195 -16.25 1 98.81 209 ASN A N 1
ATOM 1524 C CA . ASN A 1 209 ? 18.234 -4.918 -16.172 1 98.81 209 ASN A CA 1
ATOM 1525 C C . ASN A 1 209 ? 17.266 -3.758 -15.969 1 98.81 209 ASN A C 1
ATOM 1527 O O . ASN A 1 209 ? 17.578 -2.805 -15.25 1 98.81 209 ASN A O 1
ATOM 1531 N N . ALA A 1 210 ? 16.141 -3.842 -16.641 1 98.75 210 ALA A N 1
ATOM 1532 C CA . ALA A 1 210 ? 15.117 -2.812 -16.453 1 98.75 210 ALA A CA 1
ATOM 1533 C C . ALA A 1 210 ? 14.648 -2.758 -15.008 1 98.75 210 ALA A C 1
ATOM 1535 O O . ALA A 1 210 ? 14.438 -1.673 -14.461 1 98.75 210 ALA A O 1
ATOM 1536 N N . VAL A 1 211 ? 14.516 -3.904 -14.4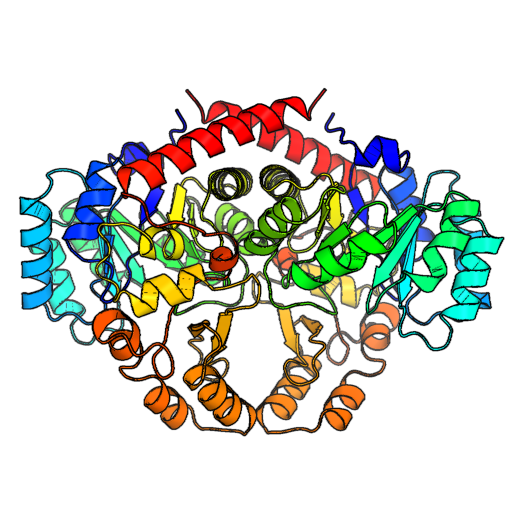06 1 98.75 211 VAL A N 1
ATOM 1537 C CA . VAL A 1 211 ? 14.109 -3.971 -13.008 1 98.75 211 VAL A CA 1
ATOM 1538 C C . VAL A 1 211 ? 15.203 -3.387 -12.125 1 98.75 211 VAL A C 1
ATOM 1540 O O . VAL A 1 211 ? 14.93 -2.588 -11.227 1 98.75 211 VAL A O 1
ATOM 1543 N N . LEU A 1 212 ? 16.453 -3.744 -12.375 1 98.69 212 LEU A N 1
ATOM 1544 C CA . LEU A 1 212 ? 17.594 -3.303 -11.578 1 98.69 212 LEU A CA 1
ATOM 1545 C C . LEU A 1 212 ? 17.766 -1.789 -11.656 1 98.69 212 LEU A C 1
ATOM 1547 O O . LEU A 1 212 ? 18.234 -1.164 -10.703 1 98.69 212 LEU A O 1
ATOM 1551 N N . LYS A 1 213 ? 17.312 -1.191 -12.766 1 98.25 213 LYS A N 1
ATOM 1552 C CA . LYS A 1 213 ? 17.484 0.245 -12.969 1 98.25 213 LYS A CA 1
ATOM 1553 C C . LYS A 1 213 ? 16.266 1.017 -12.445 1 98.25 213 LYS A C 1
ATOM 1555 O O . LYS A 1 213 ? 16.328 2.238 -12.289 1 98.25 213 LYS A O 1
ATOM 1560 N N . ALA A 1 214 ? 15.25 0.308 -12.156 1 98.31 214 ALA A N 1
ATOM 1561 C CA . ALA A 1 214 ? 13.992 0.932 -11.758 1 98.31 214 ALA A CA 1
ATOM 1562 C C . ALA A 1 214 ? 14.141 1.652 -10.422 1 98.31 214 ALA A C 1
ATOM 1564 O O . ALA A 1 214 ? 14.805 1.15 -9.508 1 98.31 214 ALA A O 1
ATOM 1565 N N . LYS A 1 215 ? 13.5 2.799 -10.32 1 97.69 215 LYS A N 1
ATOM 1566 C CA . LYS A 1 215 ? 13.383 3.539 -9.062 1 97.69 215 LYS A CA 1
ATOM 1567 C C . LYS A 1 215 ? 11.961 3.463 -8.516 1 97.69 215 LYS A C 1
ATOM 1569 O O . LYS A 1 215 ? 11.109 2.758 -9.07 1 97.69 215 LYS A O 1
ATOM 1574 N N . ASP A 1 216 ? 11.727 4.148 -7.434 1 96.12 216 ASP A N 1
ATOM 1575 C CA . ASP A 1 216 ? 10.477 3.982 -6.699 1 96.12 216 ASP A CA 1
ATOM 1576 C C . ASP A 1 216 ? 9.273 4.375 -7.555 1 96.12 216 ASP A C 1
ATOM 1578 O O . ASP A 1 216 ? 8.18 3.83 -7.387 1 96.12 216 ASP A O 1
ATOM 1582 N N . ARG A 1 217 ? 9.422 5.258 -8.508 1 96.75 217 ARG A N 1
ATOM 1583 C CA . ARG A 1 217 ? 8.305 5.738 -9.312 1 96.75 217 ARG A CA 1
ATOM 1584 C C . ARG A 1 217 ? 8.344 5.148 -10.719 1 96.75 217 ARG A C 1
ATOM 1586 O O . ARG A 1 217 ? 7.719 5.684 -11.641 1 96.75 217 ARG A O 1
ATOM 1593 N N . ALA A 1 218 ? 9.039 4.07 -10.883 1 98.25 218 ALA A N 1
ATOM 1594 C CA . ALA A 1 218 ? 9.336 3.553 -12.219 1 98.25 218 ALA A CA 1
ATOM 1595 C C . ALA A 1 218 ? 8.117 2.852 -12.82 1 98.25 218 ALA A C 1
ATOM 1597 O O . ALA A 1 218 ? 8.086 2.57 -14.016 1 98.25 218 ALA A O 1
ATOM 1598 N N . THR A 1 219 ? 7.102 2.5 -12.047 1 98.62 219 THR A N 1
ATOM 1599 C CA . THR A 1 219 ? 5.992 1.721 -12.586 1 98.62 219 THR A CA 1
ATOM 1600 C C . THR A 1 219 ? 4.719 2.559 -12.641 1 98.62 219 THR A C 1
ATOM 1602 O O . THR A 1 219 ? 4.559 3.502 -11.867 1 98.62 219 THR A O 1
ATOM 1605 N N . VAL A 1 220 ? 3.873 2.207 -13.555 1 97.94 220 VAL A N 1
ATOM 1606 C CA . VAL A 1 220 ? 2.59 2.877 -13.742 1 97.94 220 VAL A CA 1
ATOM 1607 C C . VAL A 1 220 ? 1.501 1.842 -14.008 1 97.94 220 VAL A C 1
ATOM 1609 O O . VAL A 1 220 ? 1.798 0.688 -14.336 1 97.94 220 VAL A O 1
ATOM 1612 N N . MET A 1 221 ? 0.298 2.258 -13.836 1 97.19 221 MET A N 1
ATOM 1613 C CA . MET A 1 221 ? -0.849 1.424 -14.18 1 97.19 221 MET A CA 1
ATOM 1614 C C . MET A 1 221 ? -1.412 1.812 -15.547 1 97.19 221 MET A C 1
ATOM 1616 O O . MET A 1 221 ? -1.512 2.998 -15.867 1 97.19 221 MET A O 1
ATOM 1620 N N . THR A 1 222 ? -1.664 0.899 -16.344 1 97 222 THR A N 1
ATOM 1621 C CA . THR A 1 222 ? -2.355 1.051 -17.625 1 97 222 THR A CA 1
ATOM 1622 C C . THR A 1 222 ? -3.672 0.279 -17.625 1 97 222 THR A C 1
ATOM 1624 O O . THR A 1 222 ? -3.902 -0.561 -16.75 1 97 222 THR A O 1
ATOM 1627 N N . GLY A 1 223 ? -4.512 0.615 -18.547 1 96.12 223 GLY A N 1
ATOM 1628 C CA . GLY A 1 223 ? -5.766 -0.107 -18.703 1 96.12 223 GLY A CA 1
ATOM 1629 C C . GLY A 1 223 ? -6.75 0.151 -17.578 1 96.12 223 GLY A C 1
ATOM 1630 O O . GLY A 1 223 ? -7.477 -0.754 -17.172 1 96.12 223 GLY A O 1
ATOM 1631 N N . LEU A 1 224 ? -6.734 1.322 -17.016 1 95.06 224 LEU A N 1
ATOM 1632 C CA . LEU A 1 224 ? -7.613 1.696 -15.914 1 95.06 224 LEU A CA 1
ATOM 1633 C C . LEU A 1 224 ? -9.078 1.622 -16.328 1 95.06 224 LEU A C 1
ATOM 1635 O O . LEU A 1 224 ? -9.945 1.319 -15.516 1 95.06 224 LEU A O 1
ATOM 1639 N N . THR A 1 225 ? -9.352 1.841 -17.609 1 93.5 225 THR A N 1
ATOM 1640 C CA . THR A 1 225 ? -10.727 1.918 -18.094 1 93.5 225 THR A CA 1
ATOM 1641 C C . THR A 1 225 ? -11.188 0.563 -18.625 1 93.5 225 THR A C 1
ATOM 1643 O O . THR A 1 225 ? -12.344 0.404 -19 1 93.5 225 THR A O 1
ATOM 1646 N N . THR A 1 226 ? -10.305 -0.434 -18.672 1 92.75 226 THR A N 1
ATOM 1647 C CA . THR A 1 226 ? -10.633 -1.734 -19.25 1 92.75 226 THR A CA 1
ATOM 1648 C C . THR A 1 226 ? -11.273 -2.639 -18.188 1 92.75 226 THR A C 1
ATOM 1650 O O . THR A 1 226 ? -11.867 -3.664 -18.531 1 92.75 226 THR A O 1
ATOM 1653 N N . GLY A 1 227 ? -11.094 -2.336 -16.922 1 88.62 227 GLY A N 1
ATOM 1654 C CA . GLY A 1 227 ? -11.547 -3.195 -15.836 1 88.62 227 GLY A CA 1
ATOM 1655 C C . GLY A 1 227 ? -10.477 -4.168 -15.367 1 88.62 227 GLY A C 1
ATOM 1656 O O . GLY A 1 227 ? -10.656 -4.855 -14.359 1 88.62 227 GLY A O 1
ATOM 1657 N N . HIS A 1 228 ? -9.43 -4.262 -16.031 1 90.88 228 HIS A N 1
ATOM 1658 C CA . HIS A 1 228 ? -8.312 -5.113 -15.633 1 90.88 228 HIS A CA 1
ATOM 1659 C C . HIS A 1 228 ? -6.988 -4.371 -15.742 1 90.88 228 HIS A C 1
ATOM 1661 O O . HIS A 1 228 ? -6.148 -4.711 -16.578 1 90.88 228 HIS A O 1
ATOM 1667 N N . PRO A 1 229 ? -6.754 -3.465 -14.898 1 96.19 229 PRO A N 1
ATOM 1668 C CA . PRO A 1 229 ? -5.527 -2.668 -14.961 1 96.19 229 PRO A CA 1
ATOM 1669 C C . PRO A 1 229 ? -4.266 -3.516 -14.812 1 96.19 229 PRO A C 1
ATOM 1671 O O . PRO A 1 229 ? -4.301 -4.582 -14.195 1 96.19 229 PRO A O 1
ATOM 1674 N N . VAL A 1 230 ? -3.203 -3.076 -15.453 1 98 230 VAL A N 1
ATOM 1675 C CA . VAL A 1 230 ? -1.916 -3.762 -15.453 1 98 230 VAL A CA 1
ATOM 1676 C C . VAL A 1 230 ? -0.816 -2.797 -15.016 1 98 230 VAL A C 1
ATOM 1678 O O . VAL A 1 230 ? -0.722 -1.681 -15.531 1 98 230 VAL A O 1
ATOM 1681 N N . ARG A 1 231 ? -0.028 -3.191 -14.094 1 98.69 231 ARG A N 1
ATOM 1682 C CA . ARG A 1 231 ? 1.13 -2.395 -13.703 1 98.69 231 ARG A CA 1
ATOM 1683 C C . ARG A 1 231 ? 2.385 -2.859 -14.438 1 98.69 231 ARG A C 1
ATOM 1685 O O . ARG A 1 231 ? 2.736 -4.039 -14.391 1 98.69 231 ARG A O 1
ATOM 1692 N N . ILE A 1 232 ? 3.035 -1.914 -15.039 1 98.81 232 ILE A N 1
ATOM 1693 C CA . ILE A 1 232 ? 4.254 -2.182 -15.797 1 98.81 232 ILE A CA 1
ATOM 1694 C C . ILE A 1 232 ? 5.25 -1.044 -15.594 1 98.81 232 ILE A C 1
ATOM 1696 O O . ILE A 1 232 ? 4.902 0.001 -15.039 1 98.81 232 ILE A O 1
ATOM 1700 N N . ILE A 1 233 ? 6.453 -1.243 -15.969 1 98.75 233 ILE A N 1
ATOM 1701 C CA . ILE A 1 233 ? 7.422 -0.153 -16.016 1 98.75 233 ILE A CA 1
ATOM 1702 C C . ILE A 1 233 ? 6.926 0.933 -16.969 1 98.75 233 ILE A C 1
ATOM 1704 O O . ILE A 1 233 ? 6.375 0.631 -18.031 1 98.75 233 ILE A O 1
ATOM 1708 N N . ASP A 1 234 ? 7.137 2.184 -16.562 1 98.56 234 ASP A N 1
ATOM 1709 C CA . ASP A 1 234 ? 6.785 3.34 -17.375 1 98.56 234 ASP A CA 1
ATOM 1710 C C . ASP A 1 234 ? 7.711 3.453 -18.594 1 98.56 234 ASP A C 1
ATOM 1712 O O . ASP A 1 234 ? 8.805 4.02 -18.5 1 98.56 234 ASP A O 1
ATOM 1716 N N . ASN A 1 235 ? 7.316 2.914 -19.703 1 98.56 235 ASN A N 1
ATOM 1717 C CA . ASN A 1 235 ? 8.086 2.902 -20.938 1 98.56 235 ASN A CA 1
ATOM 1718 C C . ASN A 1 235 ? 7.258 3.381 -22.125 1 98.56 235 ASN A C 1
ATOM 1720 O O . ASN A 1 235 ? 6.203 3.992 -21.938 1 98.56 235 ASN A O 1
ATOM 1724 N N . ALA A 1 236 ? 7.723 3.182 -23.312 1 98.62 236 ALA A N 1
ATOM 1725 C CA . ALA A 1 236 ? 7.051 3.68 -24.516 1 98.62 236 ALA A CA 1
ATOM 1726 C C . ALA A 1 236 ? 5.656 3.074 -24.641 1 98.62 236 ALA A C 1
ATOM 1728 O O . ALA A 1 236 ? 4.711 3.762 -25.047 1 98.62 236 ALA A O 1
ATOM 1729 N N . LEU A 1 237 ? 5.543 1.797 -24.359 1 98.5 237 LEU A N 1
ATOM 1730 C CA . LEU A 1 237 ? 4.23 1.161 -24.391 1 98.5 237 LEU A CA 1
ATOM 1731 C C . LEU A 1 237 ? 3.271 1.848 -23.422 1 98.5 237 LEU A C 1
ATOM 1733 O O . LEU A 1 237 ? 2.131 2.146 -23.781 1 98.5 237 LEU A O 1
ATOM 1737 N N . ALA A 1 238 ? 3.717 2.021 -22.188 1 98.38 238 ALA A N 1
ATOM 1738 C CA . ALA A 1 238 ? 2.885 2.648 -21.172 1 98.38 238 ALA A CA 1
ATOM 1739 C C . ALA A 1 238 ? 2.41 4.027 -21.609 1 98.38 238 ALA A C 1
ATOM 1741 O O . ALA A 1 238 ? 1.245 4.383 -21.422 1 98.38 238 ALA A O 1
ATOM 1742 N N . HIS A 1 239 ? 3.283 4.789 -22.203 1 98 239 HIS A N 1
ATOM 1743 C CA . HIS A 1 239 ? 2.936 6.125 -22.688 1 98 239 HIS A CA 1
ATOM 1744 C C . HIS A 1 239 ? 1.841 6.059 -23.75 1 98 239 HIS A C 1
ATOM 1746 O O . HIS A 1 239 ? 0.877 6.828 -23.703 1 98 239 HIS A O 1
ATOM 1752 N N . LYS A 1 240 ? 2.059 5.156 -24.688 1 97.62 240 LYS A N 1
ATOM 1753 C CA . LYS A 1 240 ? 1.068 4.977 -25.75 1 97.62 240 LYS A CA 1
ATOM 1754 C C . LYS A 1 240 ? -0.28 4.555 -25.172 1 97.62 240 LYS A C 1
ATOM 1756 O O . LYS A 1 240 ? -1.324 5.059 -25.578 1 97.62 240 LYS A O 1
ATOM 1761 N N . TYR A 1 241 ? -0.17 3.652 -24.266 1 96.94 241 TYR A N 1
ATOM 1762 C CA . TYR A 1 241 ? -1.371 3.109 -23.641 1 96.94 241 TYR A CA 1
ATOM 1763 C C . TYR A 1 241 ? -2.145 4.199 -22.922 1 96.94 241 TYR A C 1
ATOM 1765 O O . TYR A 1 241 ? -3.352 4.355 -23.125 1 96.94 241 TYR A O 1
ATOM 1773 N N . LYS A 1 242 ? -1.479 4.953 -22.062 1 96 242 LYS A N 1
ATOM 1774 C CA . LYS A 1 242 ? -2.1 6.008 -21.281 1 96 242 LYS A CA 1
ATOM 1775 C C . LYS A 1 242 ? -2.654 7.113 -22.172 1 96 242 LYS A C 1
ATOM 1777 O O . LYS A 1 242 ? -3.738 7.641 -21.906 1 96 242 LYS A O 1
ATOM 1782 N N . SER A 1 243 ? -1.858 7.484 -23.219 1 95.75 243 SER A N 1
ATOM 1783 C CA . SER A 1 243 ? -2.33 8.5 -24.156 1 95.75 243 SER A CA 1
ATOM 1784 C C . SER A 1 243 ? -3.664 8.102 -24.781 1 95.75 243 SER A C 1
ATOM 1786 O O . SER A 1 243 ? -4.598 8.906 -24.828 1 95.75 243 SER A O 1
ATOM 1788 N N . LEU A 1 244 ? -3.719 6.867 -25.219 1 96.06 244 LEU A N 1
ATOM 1789 C CA . LEU A 1 244 ? -4.949 6.359 -25.812 1 96.06 244 LEU A CA 1
ATOM 1790 C C . LEU A 1 244 ? -6.066 6.289 -24.781 1 96.06 244 LEU A C 1
ATOM 1792 O O . LEU A 1 244 ? -7.199 6.691 -25.047 1 96.06 244 LEU A O 1
ATOM 1796 N N . GLU A 1 245 ? -5.773 5.805 -23.594 1 95.12 245 GLU A N 1
ATOM 1797 C CA . GLU A 1 245 ? -6.754 5.594 -22.531 1 95.12 245 GLU A CA 1
ATOM 1798 C C . GLU A 1 245 ? -7.371 6.918 -22.078 1 95.12 245 GLU A C 1
ATOM 1800 O O . GLU A 1 245 ? -8.586 7.008 -21.891 1 95.12 245 GLU A O 1
ATOM 1805 N N . PHE A 1 246 ? -6.617 8.031 -21.906 1 94.25 246 PHE A N 1
ATOM 1806 C CA . PHE A 1 246 ? -7.082 9.312 -21.391 1 94.25 246 PHE A CA 1
ATOM 1807 C C . PHE A 1 246 ? -7.633 10.18 -22.516 1 94.25 246 PHE A C 1
ATOM 1809 O O . PHE A 1 246 ? -8.023 11.328 -22.281 1 94.25 246 PHE A O 1
ATOM 1816 N N . SER A 1 247 ? -7.625 9.688 -23.781 1 92.62 247 SER A N 1
ATOM 1817 C CA . SER A 1 247 ? -8.219 10.406 -24.906 1 92.62 247 SER A CA 1
ATOM 1818 C C . SER A 1 247 ? -9.453 9.68 -25.438 1 92.62 247 SER A C 1
ATOM 1820 O O . SER A 1 247 ? -9.906 9.945 -26.547 1 92.62 247 SER A O 1
ATOM 1822 N N . GLY A 1 248 ? -9.938 8.68 -24.656 1 90.69 248 GLY A N 1
ATOM 1823 C CA . GLY A 1 248 ? -11.203 8.047 -24.984 1 90.69 248 GLY A CA 1
ATOM 1824 C C . GLY A 1 248 ? -11.047 6.805 -25.844 1 90.69 248 GLY A C 1
ATOM 1825 O O . GLY A 1 248 ? -11.984 6.395 -26.531 1 90.69 248 GLY A O 1
ATOM 1826 N N . GLY A 1 249 ? -9.852 6.215 -25.891 1 92.81 249 GLY A N 1
ATOM 1827 C CA . GLY A 1 249 ? -9.664 4.969 -26.625 1 92.81 249 GLY A CA 1
ATOM 1828 C C . GLY A 1 249 ? -10.609 3.867 -26.172 1 92.81 249 GLY A C 1
ATOM 1829 O O . GLY A 1 249 ? -10.938 3.768 -24.984 1 92.81 249 GLY A O 1
ATOM 1830 N N . SER A 1 250 ? -10.984 3.033 -27.125 1 94.81 250 SER A N 1
ATOM 1831 C CA . SER A 1 250 ? -11.914 1.947 -26.812 1 94.81 250 SER A CA 1
ATOM 1832 C C . SER A 1 250 ? -11.195 0.808 -26.094 1 94.81 250 SER A C 1
ATOM 1834 O O . SER A 1 250 ? -9.977 0.682 -26.172 1 94.81 250 SER A O 1
ATOM 1836 N N . LYS A 1 251 ? -11.977 0.017 -25.359 1 95 251 LYS A N 1
ATOM 1837 C CA . LYS A 1 251 ? -11.445 -1.165 -24.688 1 95 251 LYS A CA 1
ATOM 1838 C C . LYS A 1 251 ? -10.727 -2.084 -25.672 1 95 251 LYS A C 1
ATOM 1840 O O . LYS A 1 251 ? -9.672 -2.629 -25.359 1 95 251 LYS A O 1
ATOM 1845 N N . GLU A 1 252 ? -11.289 -2.248 -26.844 1 95.88 252 GLU A N 1
ATOM 1846 C CA . GLU A 1 252 ? -10.727 -3.117 -27.859 1 95.88 252 GLU A CA 1
ATOM 1847 C C . GLU A 1 252 ? -9.367 -2.605 -28.328 1 95.88 252 GLU A C 1
ATOM 1849 O O . GLU A 1 252 ? -8.422 -3.387 -28.5 1 95.88 252 GLU A O 1
ATOM 1854 N N . GLU A 1 253 ? -9.289 -1.31 -28.516 1 96.62 253 GLU A N 1
ATOM 1855 C CA . GLU A 1 253 ? -8.023 -0.709 -28.922 1 96.62 253 GLU A CA 1
ATOM 1856 C C . GLU A 1 253 ? -6.953 -0.888 -27.859 1 96.62 253 GLU A C 1
ATOM 1858 O O . GLU A 1 253 ? -5.805 -1.21 -28.172 1 96.62 253 GLU A O 1
ATOM 1863 N N . LEU A 1 254 ? -7.34 -0.704 -26.641 1 96.81 254 LEU A N 1
ATOM 1864 C CA . LEU A 1 254 ? -6.41 -0.832 -25.516 1 96.81 254 LEU A CA 1
ATOM 1865 C C . LEU A 1 254 ? -5.945 -2.275 -25.359 1 96.81 254 LEU A C 1
ATOM 1867 O O . LEU A 1 254 ? -4.754 -2.531 -25.172 1 96.81 254 LEU A O 1
ATOM 1871 N N . GLU A 1 255 ? -6.875 -3.172 -25.484 1 94.94 255 GLU A N 1
ATOM 1872 C CA . GLU A 1 255 ? -6.531 -4.586 -25.375 1 94.94 255 GLU A CA 1
ATOM 1873 C C . GLU A 1 255 ? -5.582 -5.004 -26.5 1 94.94 255 GLU A C 1
ATOM 1875 O O . GLU A 1 255 ? -4.648 -5.777 -26.266 1 94.94 255 GLU A O 1
ATOM 1880 N N . SER A 1 256 ? -5.84 -4.512 -27.688 1 95.88 256 SER A N 1
ATOM 1881 C CA . SER A 1 256 ? -4.984 -4.812 -28.828 1 95.88 256 SER A CA 1
ATOM 1882 C C . SER A 1 256 ? -3.566 -4.293 -28.609 1 95.88 256 SER A C 1
ATOM 1884 O O . SER A 1 256 ? -2.594 -4.938 -29 1 95.88 256 SER A O 1
ATOM 1886 N N . LEU A 1 257 ? -3.461 -3.18 -27.938 1 95.88 257 LEU A N 1
ATOM 1887 C CA . LEU A 1 257 ? -2.164 -2.57 -27.672 1 95.88 257 LEU A CA 1
ATOM 1888 C C . LEU A 1 257 ? -1.35 -3.424 -26.703 1 95.88 257 LEU A C 1
ATOM 1890 O O . LEU A 1 257 ? -0.119 -3.451 -26.781 1 95.88 257 LEU A O 1
ATOM 1894 N N . GLY A 1 258 ? -2.002 -4.125 -25.812 1 95.5 258 GLY A N 1
ATOM 1895 C CA . GLY A 1 258 ? -1.321 -4.871 -24.766 1 95.5 258 GLY A CA 1
ATOM 1896 C C . GLY A 1 258 ? -1.074 -6.324 -25.141 1 95.5 258 GLY A C 1
ATOM 1897 O O . GLY A 1 258 ? -0.275 -7.004 -24.484 1 95.5 258 GLY A O 1
ATOM 1898 N N . ALA A 1 259 ? -1.772 -6.801 -26.219 1 94.56 259 ALA A N 1
ATOM 1899 C CA . ALA A 1 259 ? -1.736 -8.219 -26.578 1 94.56 259 ALA A CA 1
ATOM 1900 C C . ALA A 1 259 ? -0.33 -8.641 -26.984 1 94.56 259 ALA A C 1
ATOM 1902 O O . ALA A 1 259 ? 0.289 -8.023 -27.844 1 94.56 259 ALA A O 1
ATOM 1903 N N . GLY A 1 260 ? 0.178 -9.617 -26.25 1 95.94 260 GLY A N 1
ATOM 1904 C CA . GLY A 1 260 ? 1.446 -10.227 -26.625 1 95.94 260 GLY A CA 1
ATOM 1905 C C . GLY A 1 260 ? 2.648 -9.461 -26.109 1 95.94 260 GLY A C 1
ATOM 1906 O O . GLY A 1 260 ? 3.789 -9.891 -26.297 1 95.94 260 GLY A O 1
ATOM 1907 N N . THR A 1 261 ? 2.443 -8.359 -25.438 1 97.75 261 THR A N 1
ATOM 1908 C CA . THR A 1 261 ? 3.539 -7.457 -25.109 1 97.75 261 THR A CA 1
ATOM 1909 C C . THR A 1 261 ? 4.328 -7.984 -23.906 1 97.75 261 THR A C 1
ATOM 1911 O O . THR A 1 261 ? 5.492 -7.621 -23.719 1 97.75 261 THR A O 1
ATOM 1914 N N . LEU A 1 262 ? 3.725 -8.836 -23.078 1 98.06 262 LEU A N 1
ATOM 1915 C CA . LEU A 1 262 ? 4.48 -9.438 -21.984 1 98.06 262 LEU A CA 1
ATOM 1916 C C . LEU A 1 262 ? 5.57 -10.359 -22.516 1 98.06 262 LEU A C 1
ATOM 1918 O O . LEU A 1 262 ? 6.723 -10.289 -22.094 1 98.06 262 LEU A O 1
ATOM 1922 N N . ARG A 1 263 ? 5.203 -11.234 -23.422 1 97.81 263 ARG A N 1
ATOM 1923 C CA . ARG A 1 263 ? 6.191 -12.125 -24.031 1 97.81 263 ARG A CA 1
ATOM 1924 C C . ARG A 1 263 ? 7.301 -11.328 -24.703 1 97.81 263 ARG A C 1
ATOM 1926 O O . ARG A 1 263 ? 8.477 -11.68 -24.594 1 97.81 263 ARG A O 1
ATOM 1933 N N . LEU A 1 264 ? 6.887 -10.297 -25.422 1 98.56 264 LEU A N 1
ATOM 1934 C CA . LEU A 1 264 ? 7.82 -9.414 -26.109 1 98.56 264 LEU A CA 1
ATOM 1935 C C . LEU A 1 264 ? 8.883 -8.891 -25.156 1 98.56 264 LEU A C 1
ATOM 1937 O O . LEU A 1 264 ? 10.07 -8.852 -25.5 1 98.56 264 LEU A O 1
ATOM 1941 N N . ALA A 1 265 ? 8.523 -8.539 -23.938 1 98.75 265 ALA A N 1
ATOM 1942 C CA . ALA A 1 265 ? 9.461 -8.016 -22.938 1 98.75 265 ALA A CA 1
ATOM 1943 C C . ALA A 1 265 ? 10.219 -9.148 -22.25 1 98.75 265 ALA A C 1
ATOM 1945 O O . ALA A 1 265 ? 11.445 -9.148 -22.219 1 98.75 265 ALA A O 1
ATOM 1946 N N . ALA A 1 266 ? 9.508 -10.141 -21.781 1 98.62 266 ALA A N 1
ATOM 1947 C CA . ALA A 1 266 ? 10.047 -11.164 -20.891 1 98.62 266 ALA A CA 1
ATOM 1948 C C . ALA A 1 266 ? 10.961 -12.133 -21.641 1 98.62 266 ALA A C 1
ATOM 1950 O O . ALA A 1 266 ? 11.984 -12.555 -21.109 1 98.62 266 ALA A O 1
ATOM 1951 N N . ILE A 1 267 ? 10.57 -12.469 -22.875 1 98.31 267 ILE A N 1
ATOM 1952 C CA . ILE A 1 267 ? 11.266 -13.523 -23.609 1 98.31 267 ILE A CA 1
ATOM 1953 C C . ILE A 1 267 ? 12.133 -12.914 -24.703 1 98.31 267 ILE A C 1
ATOM 1955 O O . ILE A 1 267 ? 13.289 -13.305 -24.875 1 98.31 267 ILE A O 1
ATOM 1959 N N . GLU A 1 268 ? 11.648 -11.891 -25.391 1 98.62 268 GLU A N 1
ATOM 1960 C CA . GLU A 1 268 ? 12.359 -11.336 -26.547 1 98.62 268 GLU A CA 1
ATOM 1961 C C . GLU A 1 268 ? 13.203 -10.133 -26.141 1 98.62 268 GLU A C 1
ATOM 1963 O O . GLU A 1 268 ? 14.031 -9.664 -26.922 1 98.62 268 GLU A O 1
ATOM 1968 N N . GLY A 1 269 ? 12.992 -9.555 -25 1 98.75 269 GLY A N 1
ATOM 1969 C CA . GLY A 1 269 ? 13.883 -8.547 -24.438 1 98.75 269 GLY A CA 1
ATOM 1970 C C . GLY A 1 269 ? 13.547 -7.137 -24.891 1 98.75 269 GLY A C 1
ATOM 1971 O O . GLY A 1 269 ? 14.312 -6.203 -24.656 1 98.75 269 GLY A O 1
ATOM 1972 N N . ASN A 1 270 ? 12.43 -6.984 -25.594 1 98.81 270 ASN A N 1
ATOM 1973 C CA . ASN A 1 270 ? 11.992 -5.645 -25.969 1 98.81 270 ASN A CA 1
ATOM 1974 C C . ASN A 1 270 ? 11.297 -4.934 -24.812 1 98.81 270 ASN A C 1
ATOM 1976 O O . ASN A 1 270 ? 10.062 -4.883 -24.766 1 98.81 270 ASN A O 1
ATOM 1980 N N . VAL A 1 271 ? 12.047 -4.273 -24 1 98.75 271 VAL A N 1
ATOM 1981 C CA . VAL A 1 271 ? 11.516 -3.67 -22.781 1 98.75 271 VAL A CA 1
ATOM 1982 C C . VAL A 1 271 ? 11.023 -2.256 -23.078 1 98.75 271 VAL A C 1
ATOM 1984 O O . VAL A 1 271 ? 10.43 -1.605 -22.219 1 98.75 271 VAL A O 1
ATOM 1987 N N . LYS A 1 272 ? 11.305 -1.758 -24.25 1 98.5 272 LYS A N 1
ATOM 1988 C CA . LYS A 1 272 ? 10.828 -0.434 -24.641 1 98.5 272 LYS A CA 1
ATOM 1989 C C . LYS A 1 272 ? 9.352 -0.476 -25.047 1 98.5 272 LYS A C 1
ATOM 1991 O O . LYS A 1 272 ? 8.57 0.394 -24.656 1 98.5 272 LYS A O 1
ATOM 1996 N N . GLU A 1 273 ? 8.992 -1.521 -25.844 1 98.25 273 GLU A N 1
ATOM 1997 C CA . GLU A 1 273 ? 7.641 -1.609 -26.391 1 98.25 273 GLU A CA 1
ATOM 1998 C C . GLU A 1 273 ? 6.875 -2.775 -25.766 1 98.25 273 GLU A C 1
ATOM 2000 O O . GLU A 1 273 ? 5.723 -3.027 -26.109 1 98.25 273 GLU A O 1
ATOM 2005 N N . GLY A 1 274 ? 7.531 -3.512 -24.906 1 98.69 274 GLY A N 1
ATOM 2006 C CA . GLY A 1 274 ? 6.906 -4.633 -24.219 1 98.69 274 GLY A CA 1
ATOM 2007 C C . GLY A 1 274 ? 6.402 -4.285 -22.844 1 98.69 274 GLY A C 1
ATOM 2008 O O . GLY A 1 274 ? 6.734 -3.229 -22.297 1 98.69 274 GLY A O 1
ATOM 2009 N N . SER A 1 275 ? 5.555 -5.145 -22.312 1 98.69 275 SER A N 1
ATOM 2010 C CA . SER A 1 275 ? 4.988 -4.977 -20.984 1 98.69 275 SER A CA 1
ATOM 2011 C C . SER A 1 275 ? 5.902 -5.574 -19.906 1 98.69 275 SER A C 1
ATOM 2013 O O . SER A 1 275 ? 5.852 -6.777 -19.656 1 98.69 275 SER A O 1
ATOM 2015 N N . VAL A 1 276 ? 6.734 -4.754 -19.312 1 98.88 276 VAL A N 1
ATOM 2016 C CA . VAL A 1 276 ? 7.574 -5.188 -18.203 1 98.88 276 VAL A CA 1
ATOM 2017 C C . VAL A 1 276 ? 6.777 -5.145 -16.906 1 98.88 276 VAL A C 1
ATOM 2019 O O . VAL A 1 276 ? 6.797 -4.137 -16.188 1 98.88 276 VAL A O 1
ATOM 2022 N N . MET A 1 277 ? 6.145 -6.258 -16.594 1 98.75 277 MET A N 1
ATOM 2023 C CA . MET A 1 277 ? 5.254 -6.352 -15.445 1 98.75 277 MET A CA 1
ATOM 2024 C C . MET A 1 277 ? 6.047 -6.547 -14.156 1 98.75 277 MET A C 1
ATOM 2026 O O . MET A 1 277 ? 6.539 -7.645 -13.891 1 98.75 277 MET A O 1
ATOM 2030 N N . ILE A 1 278 ? 6.207 -5.434 -13.398 1 98.75 278 ILE A N 1
ATOM 2031 C CA . ILE A 1 278 ? 6.902 -5.473 -12.117 1 98.75 278 ILE A CA 1
ATOM 2032 C C . ILE A 1 278 ? 6.223 -4.523 -11.133 1 98.75 278 ILE A C 1
ATOM 2034 O O . ILE A 1 278 ? 5.477 -3.629 -11.531 1 98.75 278 ILE A O 1
ATOM 2038 N N . GLY A 1 279 ? 6.453 -4.812 -9.859 1 98.75 279 GLY A N 1
ATOM 2039 C CA . GLY A 1 279 ? 5.816 -4.016 -8.82 1 98.75 279 GLY A CA 1
ATOM 2040 C C . GLY A 1 279 ? 6.645 -2.82 -8.391 1 98.75 279 GLY A C 1
ATOM 2041 O O . GLY A 1 279 ? 7.77 -2.637 -8.867 1 98.75 279 GLY A O 1
ATOM 2042 N N . GLN A 1 280 ? 6.082 -2.059 -7.477 1 98.75 280 GLN A N 1
ATOM 2043 C CA . GLN A 1 280 ? 6.676 -0.807 -7.016 1 98.75 280 GLN A CA 1
ATOM 2044 C C . GLN A 1 280 ? 7.906 -1.065 -6.156 1 98.75 280 GLN A C 1
ATOM 2046 O O . GLN A 1 280 ? 8.695 -0.153 -5.906 1 98.75 280 GLN A O 1
ATOM 2051 N N . ILE A 1 281 ? 8.094 -2.283 -5.723 1 98.44 281 ILE A N 1
ATOM 2052 C CA . ILE A 1 281 ? 9.188 -2.609 -4.824 1 98.44 281 ILE A CA 1
ATOM 2053 C C . ILE A 1 281 ? 10.492 -2.697 -5.613 1 98.44 281 ILE A C 1
ATOM 2055 O O . ILE A 1 281 ? 11.57 -2.83 -5.027 1 98.44 281 ILE A O 1
ATOM 2059 N N . SER A 1 282 ? 10.422 -2.637 -6.965 1 98.5 282 SER A N 1
ATOM 2060 C CA . SER A 1 282 ? 11.609 -2.721 -7.816 1 98.5 282 SER A CA 1
ATOM 2061 C C . SER A 1 282 ? 12.656 -1.699 -7.398 1 98.5 282 SER A C 1
ATOM 2063 O O . SER A 1 282 ? 13.859 -1.949 -7.523 1 98.5 282 SER A O 1
ATOM 2065 N N . GLY A 1 283 ? 12.219 -0.598 -6.855 1 97.62 283 GLY A N 1
ATOM 2066 C CA . GLY A 1 283 ? 13.094 0.511 -6.52 1 97.62 283 GLY A CA 1
ATOM 2067 C C . GLY A 1 283 ? 14.125 0.158 -5.461 1 97.62 283 GLY A C 1
ATOM 2068 O O . GLY A 1 283 ? 15.117 0.868 -5.293 1 97.62 283 GLY A O 1
ATOM 2069 N N . MET A 1 284 ? 13.93 -0.986 -4.766 1 97.19 284 MET A N 1
ATOM 2070 C CA . MET A 1 284 ? 14.875 -1.283 -3.689 1 97.19 284 MET A CA 1
ATOM 2071 C C . MET A 1 284 ? 15.695 -2.529 -4.008 1 97.19 284 MET A C 1
ATOM 2073 O O . MET A 1 284 ? 16.469 -3 -3.176 1 97.19 284 MET A O 1
ATOM 2077 N N . LEU A 1 285 ? 15.453 -3.078 -5.211 1 98.25 285 LEU A N 1
ATOM 2078 C CA . LEU A 1 285 ? 16.188 -4.273 -5.613 1 98.25 285 LEU A CA 1
ATOM 2079 C C . LEU A 1 285 ? 17.453 -3.906 -6.383 1 98.25 285 LEU A C 1
ATOM 2081 O O . LEU A 1 285 ? 17.391 -3.129 -7.34 1 98.25 285 LEU A O 1
ATOM 2085 N N . THR A 1 286 ? 18.609 -4.543 -5.969 1 97.44 286 THR A N 1
ATOM 2086 C CA . THR A 1 286 ? 19.875 -4.062 -6.52 1 97.44 286 THR A CA 1
ATOM 2087 C C . THR A 1 286 ? 20.734 -5.23 -6.98 1 97.44 286 THR A C 1
ATOM 2089 O O . THR A 1 286 ? 21.891 -5.043 -7.352 1 97.44 286 THR A O 1
ATOM 2092 N N . ASP A 1 287 ? 20.203 -6.445 -6.945 1 98.5 287 ASP A N 1
ATOM 2093 C CA . ASP A 1 287 ? 21.078 -7.57 -7.258 1 98.5 287 ASP A CA 1
ATOM 2094 C C . ASP A 1 287 ? 20.281 -8.758 -7.789 1 98.5 287 ASP A C 1
ATOM 2096 O O . ASP A 1 287 ? 19.062 -8.812 -7.637 1 98.5 287 ASP A O 1
ATOM 2100 N N . VAL A 1 288 ? 20.953 -9.57 -8.562 1 98.69 288 VAL A N 1
ATOM 2101 C CA . VAL A 1 288 ? 20.484 -10.898 -8.945 1 98.69 288 VAL A CA 1
ATOM 2102 C C . VAL A 1 288 ? 21.172 -11.961 -8.086 1 98.69 288 VAL A C 1
ATOM 2104 O O . VAL A 1 288 ? 22.391 -11.938 -7.91 1 98.69 288 VAL A O 1
ATOM 2107 N N . LYS A 1 289 ? 20.391 -12.836 -7.484 1 98.12 289 LYS A N 1
ATOM 2108 C CA . LYS A 1 289 ? 20.938 -13.883 -6.621 1 98.12 289 LYS A CA 1
ATOM 2109 C C . LYS A 1 289 ? 20.141 -15.18 -6.758 1 98.12 289 LYS A C 1
ATOM 2111 O O . LYS A 1 289 ? 19.016 -15.18 -7.27 1 98.12 289 LYS A O 1
ATOM 2116 N N . PRO A 1 290 ? 20.766 -16.328 -6.301 1 98.88 290 PRO A N 1
ATOM 2117 C CA . PRO A 1 290 ? 20.016 -17.578 -6.32 1 98.88 290 PRO A CA 1
ATOM 2118 C C . PRO A 1 290 ? 18.766 -17.547 -5.438 1 98.88 290 PRO A C 1
ATOM 2120 O O . PRO A 1 290 ? 18.781 -16.891 -4.387 1 98.88 290 PRO A O 1
ATOM 2123 N N . CYS A 1 291 ? 17.75 -18.297 -5.84 1 98.88 291 CYS A N 1
ATOM 2124 C CA . CYS A 1 291 ? 16.516 -18.359 -5.07 1 98.88 291 CYS A CA 1
ATOM 2125 C C . CYS A 1 291 ? 16.797 -18.734 -3.619 1 98.88 291 CYS A C 1
ATOM 2127 O O . CYS A 1 291 ? 16.172 -18.172 -2.705 1 98.88 291 CYS A O 1
ATOM 2129 N N . GLU A 1 292 ? 17.703 -19.656 -3.426 1 98.88 292 GLU A N 1
ATOM 2130 C CA . GLU A 1 292 ? 18.047 -20.078 -2.074 1 98.88 292 GLU A CA 1
ATOM 2131 C C . GLU A 1 292 ? 18.547 -18.906 -1.233 1 98.88 292 GLU A C 1
ATOM 2133 O O . GLU A 1 292 ? 18.141 -18.75 -0.08 1 98.88 292 GLU A O 1
ATOM 2138 N N . THR A 1 293 ? 19.438 -18.109 -1.803 1 98.88 293 THR A N 1
ATOM 2139 C CA . THR A 1 293 ? 19.984 -16.938 -1.103 1 98.88 293 THR A CA 1
ATOM 2140 C C . THR A 1 293 ? 18.891 -15.914 -0.828 1 98.88 293 THR A C 1
ATOM 2142 O O . THR A 1 293 ? 18.844 -15.328 0.256 1 98.88 293 THR A O 1
ATOM 2145 N N . ILE A 1 294 ? 18 -15.664 -1.801 1 98.88 294 ILE A N 1
ATOM 2146 C CA . ILE A 1 294 ? 16.891 -14.719 -1.653 1 98.88 294 ILE A CA 1
ATOM 2147 C C . ILE A 1 294 ? 16.031 -15.109 -0.45 1 98.88 294 ILE A C 1
ATOM 2149 O O . ILE A 1 294 ? 15.773 -14.289 0.428 1 98.88 294 ILE A O 1
ATOM 2153 N N . ILE A 1 295 ? 15.664 -16.375 -0.383 1 98.81 295 ILE A N 1
ATOM 2154 C CA . ILE A 1 295 ? 14.758 -16.844 0.661 1 98.81 295 ILE A CA 1
ATOM 2155 C C . ILE A 1 295 ? 15.461 -16.781 2.016 1 98.81 295 ILE A C 1
ATOM 2157 O O . ILE A 1 295 ? 14.891 -16.297 2.998 1 98.81 295 ILE A O 1
ATOM 2161 N N . LYS A 1 296 ? 16.703 -17.219 2.094 1 98.5 296 LYS A N 1
ATOM 2162 C CA . LYS A 1 296 ? 17.453 -17.188 3.346 1 98.5 296 LYS A CA 1
ATOM 2163 C C . LYS A 1 296 ? 17.625 -15.766 3.852 1 98.5 296 LYS A C 1
ATOM 2165 O O . LYS A 1 296 ? 17.469 -15.5 5.047 1 98.5 296 LYS A O 1
ATOM 2170 N N . ASP A 1 297 ? 18 -14.852 2.93 1 98.56 297 ASP A N 1
ATOM 2171 C CA . ASP A 1 297 ? 18.188 -13.445 3.295 1 98.56 297 ASP A CA 1
ATOM 2172 C C . ASP A 1 297 ? 16.891 -12.859 3.877 1 98.56 297 ASP A C 1
ATOM 2174 O O . ASP A 1 297 ? 16.922 -12.172 4.895 1 98.56 297 ASP A O 1
ATOM 2178 N N . ILE A 1 298 ? 15.766 -13.141 3.246 1 98.62 298 ILE A N 1
ATOM 2179 C CA . ILE A 1 298 ? 14.484 -12.586 3.662 1 98.62 298 ILE A CA 1
ATOM 2180 C C . ILE A 1 298 ? 14.109 -13.141 5.035 1 98.62 298 ILE A C 1
ATOM 2182 O O . ILE A 1 298 ? 13.711 -12.383 5.926 1 98.62 298 ILE A O 1
ATOM 2186 N N . MET A 1 299 ? 14.266 -14.422 5.203 1 98.12 299 MET A N 1
ATOM 2187 C CA . MET A 1 299 ? 13.914 -15.047 6.477 1 98.12 299 MET A CA 1
ATOM 2188 C C . MET A 1 299 ? 14.781 -14.5 7.609 1 98.12 299 MET A C 1
ATOM 2190 O O . MET A 1 299 ? 14.266 -14.156 8.672 1 98.12 299 MET A O 1
ATOM 2194 N N . THR A 1 300 ? 16.109 -14.391 7.363 1 98 300 THR A N 1
ATOM 2195 C CA . THR A 1 300 ? 17.031 -13.891 8.367 1 98 300 THR A CA 1
ATOM 2196 C C . THR A 1 300 ? 16.688 -12.445 8.742 1 98 300 THR A C 1
ATOM 2198 O O . THR A 1 300 ? 16.656 -12.102 9.922 1 98 300 THR A O 1
ATOM 2201 N N . GLU A 1 301 ? 16.438 -11.664 7.754 1 98.38 301 GLU A N 1
ATOM 2202 C CA . GLU A 1 301 ? 16.125 -10.258 8.008 1 98.38 301 GLU A CA 1
ATOM 2203 C C . GLU A 1 301 ? 14.789 -10.109 8.727 1 98.38 301 GLU A C 1
ATOM 2205 O O . GLU A 1 301 ? 14.648 -9.281 9.625 1 98.38 301 GLU A O 1
ATOM 2210 N N . ALA A 1 302 ? 13.773 -10.898 8.305 1 98.19 302 ALA A N 1
ATOM 2211 C CA . ALA A 1 302 ? 12.477 -10.836 8.961 1 98.19 302 ALA A CA 1
ATOM 2212 C C . ALA A 1 302 ? 12.602 -11.156 10.453 1 98.19 302 ALA A C 1
ATOM 2214 O O . ALA A 1 302 ? 12.008 -10.469 11.289 1 98.19 302 ALA A O 1
ATOM 2215 N N . GLU A 1 303 ? 13.375 -12.156 10.766 1 96.88 303 GLU A N 1
ATOM 2216 C CA . GLU A 1 303 ? 13.602 -12.523 12.164 1 96.88 303 GLU A CA 1
ATOM 2217 C C . GLU A 1 303 ? 14.266 -11.383 12.93 1 96.88 303 GLU A C 1
ATOM 2219 O O . GLU A 1 303 ? 13.891 -11.094 14.07 1 96.88 303 GLU A O 1
ATOM 2224 N N . THR A 1 304 ? 15.234 -10.781 12.312 1 97.12 304 THR A N 1
ATOM 2225 C CA . THR A 1 304 ? 15.945 -9.664 12.938 1 97.12 304 THR A CA 1
ATOM 2226 C C . THR A 1 304 ? 15 -8.492 13.18 1 97.12 304 THR A C 1
ATOM 2228 O O . THR A 1 304 ? 15.016 -7.879 14.25 1 97.12 304 THR A O 1
ATOM 2231 N N . VAL A 1 305 ? 14.172 -8.188 12.195 1 97.69 305 VAL A N 1
ATOM 2232 C CA . VAL A 1 305 ? 13.219 -7.09 12.297 1 97.69 305 VAL A CA 1
ATOM 2233 C C . VAL A 1 305 ? 12.25 -7.348 13.445 1 97.69 305 VAL A C 1
ATOM 2235 O O . VAL A 1 305 ? 11.992 -6.461 14.266 1 97.69 305 VAL A O 1
ATOM 2238 N N . ILE A 1 306 ? 11.711 -8.547 13.508 1 96.19 306 ILE A N 1
ATOM 2239 C CA . ILE A 1 306 ? 10.742 -8.906 14.531 1 96.19 306 ILE A CA 1
ATOM 2240 C C . ILE A 1 306 ? 11.383 -8.812 15.914 1 96.19 306 ILE A C 1
ATOM 2242 O O . ILE A 1 306 ? 10.781 -8.297 16.859 1 96.19 306 ILE A O 1
ATOM 2246 N N . LYS A 1 307 ? 12.594 -9.266 16.016 1 94.56 307 LYS A N 1
ATOM 2247 C CA . LYS A 1 307 ? 13.328 -9.164 17.281 1 94.56 307 LYS A CA 1
ATOM 2248 C C . LYS A 1 307 ? 13.516 -7.707 17.688 1 94.56 307 LYS A C 1
ATOM 2250 O O . LYS A 1 307 ? 13.352 -7.359 18.859 1 94.56 307 LYS A O 1
ATOM 2255 N N . ASN A 1 308 ? 13.859 -6.898 16.719 1 95 308 ASN A N 1
ATOM 2256 C CA . ASN A 1 308 ? 14.102 -5.484 17 1 95 308 ASN A CA 1
ATOM 2257 C C . ASN A 1 308 ? 12.82 -4.77 17.422 1 95 308 ASN A C 1
ATOM 2259 O O . ASN A 1 308 ? 12.859 -3.826 18.203 1 95 308 ASN A O 1
ATOM 2263 N N . LEU A 1 309 ? 11.711 -5.164 16.828 1 94.62 309 LEU A N 1
ATOM 2264 C CA . LEU A 1 309 ? 10.43 -4.566 17.188 1 94.62 309 LEU A CA 1
ATOM 2265 C C . LEU A 1 309 ? 10.141 -4.77 18.672 1 94.62 309 LEU A C 1
ATOM 2267 O O . LEU A 1 309 ? 9.531 -3.912 19.312 1 94.62 309 LEU A O 1
ATOM 2271 N N . GLN A 1 310 ? 10.531 -5.828 19.203 1 88 310 GLN A N 1
ATOM 2272 C CA . GLN A 1 310 ? 10.312 -6.105 20.609 1 88 310 GLN A CA 1
ATOM 2273 C C . GLN A 1 310 ? 11.086 -5.121 21.484 1 88 310 GLN A C 1
ATOM 2275 O O . GLN A 1 310 ? 10.672 -4.82 22.609 1 88 310 GLN A O 1
ATOM 2280 N N . GLY A 1 311 ? 12.141 -4.637 20.984 1 84.88 311 GLY A N 1
ATOM 2281 C CA . GLY A 1 311 ? 12.961 -3.695 21.734 1 84.88 311 GLY A CA 1
ATOM 2282 C C . GLY A 1 311 ? 12.344 -2.314 21.828 1 84.88 311 GLY A C 1
ATOM 2283 O O . GLY A 1 311 ? 12.758 -1.495 22.641 1 84.88 311 GLY A O 1
ATOM 2284 N N . LEU A 1 312 ? 11.383 -2.074 20.953 1 82.12 312 LEU A N 1
ATOM 2285 C CA . LEU A 1 312 ? 10.727 -0.774 20.984 1 82.12 312 LEU A CA 1
ATOM 2286 C C . LEU A 1 312 ? 9.828 -0.65 22.219 1 82.12 312 LEU A C 1
ATOM 2288 O O . LEU A 1 312 ? 9.492 0.46 22.625 1 82.12 312 LEU A O 1
ATOM 2292 N N . SER A 1 313 ? 9.367 -1.776 22.641 1 70.25 313 SER A N 1
ATOM 2293 C CA . SER A 1 313 ? 8.469 -1.782 23.781 1 70.25 313 SER A CA 1
ATOM 2294 C C . SER A 1 313 ? 9.242 -1.835 25.094 1 70.25 313 SER A C 1
ATOM 2296 O O . SER A 1 313 ? 10.109 -2.693 25.281 1 70.25 313 SER A O 1
ATOM 2298 N N . LYS A 1 314 ? 9.453 -0.727 25.812 1 56.69 314 LYS A N 1
ATOM 2299 C CA . LYS A 1 314 ? 10.086 -0.773 27.141 1 56.69 314 LYS A CA 1
ATOM 2300 C C . LYS A 1 314 ? 9.07 -1.095 28.219 1 56.69 314 LYS A C 1
ATOM 2302 O O . LYS A 1 314 ? 7.891 -0.762 28.094 1 56.69 314 LYS A O 1
ATOM 2307 N N . MET B 1 1 ? 5.727 0.048 26.875 1 80.75 1 MET B N 1
ATOM 2308 C CA . MET B 1 1 ? 5.188 1.082 26 1 80.75 1 MET B CA 1
ATOM 2309 C C . MET B 1 1 ? 6.152 1.38 24.859 1 80.75 1 MET B C 1
ATOM 2311 O O . MET B 1 1 ? 7.352 1.54 25.078 1 80.75 1 MET B O 1
ATOM 2315 N N . ILE B 1 2 ? 5.555 1.442 23.672 1 87.94 2 ILE B N 1
ATOM 2316 C CA . ILE B 1 2 ? 6.363 1.686 22.469 1 87.94 2 ILE B CA 1
ATOM 2317 C C . ILE B 1 2 ? 6.84 3.137 22.469 1 87.94 2 ILE B C 1
ATOM 2319 O O . ILE B 1 2 ? 6.031 4.062 22.547 1 87.94 2 ILE B O 1
ATOM 2323 N N . LYS B 1 3 ? 8.094 3.35 22.516 1 89.38 3 LYS B N 1
ATOM 2324 C CA . LYS B 1 3 ? 8.711 4.668 22.406 1 89.38 3 LYS B CA 1
ATOM 2325 C C . LYS B 1 3 ? 9.812 4.672 21.344 1 89.38 3 LYS B C 1
ATOM 2327 O O . LYS B 1 3 ? 10.578 3.711 21.234 1 89.38 3 LYS B O 1
ATOM 2332 N N . THR B 1 4 ? 9.742 5.691 20.531 1 92.88 4 THR B N 1
ATOM 2333 C CA . THR B 1 4 ? 10.766 5.852 19.516 1 92.88 4 THR B CA 1
ATOM 2334 C C . THR B 1 4 ? 11.477 7.191 19.656 1 92.88 4 THR B C 1
ATOM 2336 O O . THR B 1 4 ? 11.102 8.008 20.5 1 92.88 4 THR B O 1
ATOM 2339 N N . ASP B 1 5 ? 12.5 7.426 18.828 1 93.56 5 ASP B N 1
ATOM 2340 C CA . ASP B 1 5 ? 13.266 8.664 18.859 1 93.56 5 ASP B CA 1
ATOM 2341 C C . ASP B 1 5 ? 12.383 9.867 18.547 1 93.56 5 ASP B C 1
ATOM 2343 O O . ASP B 1 5 ? 12.664 10.984 19 1 93.56 5 ASP B O 1
ATOM 2347 N N . ILE B 1 6 ? 11.297 9.617 17.859 1 97.06 6 ILE B N 1
ATOM 2348 C CA . ILE B 1 6 ? 10.375 10.695 17.516 1 97.06 6 ILE B CA 1
ATOM 2349 C C . ILE B 1 6 ? 9.734 11.258 18.781 1 97.06 6 ILE B C 1
ATOM 2351 O O . ILE B 1 6 ? 9.484 12.461 18.875 1 97.06 6 ILE B O 1
ATOM 2355 N N . CYS B 1 7 ? 9.461 10.391 19.75 1 97.38 7 CYS B N 1
ATOM 2356 C CA . CYS B 1 7 ? 8.852 10.828 21 1 97.38 7 CYS B CA 1
ATOM 2357 C C . CYS B 1 7 ? 9.75 11.828 21.719 1 97.38 7 CYS B C 1
ATOM 2359 O O . CYS B 1 7 ? 9.273 12.852 22.203 1 97.38 7 CYS B O 1
ATOM 2361 N N . ASP B 1 8 ? 11.047 11.562 21.719 1 96.75 8 ASP B N 1
ATOM 2362 C CA . ASP B 1 8 ? 12.008 12.469 22.328 1 96.75 8 ASP B CA 1
ATOM 2363 C C . ASP B 1 8 ? 12.164 13.742 21.516 1 96.75 8 ASP B C 1
ATOM 2365 O O . ASP B 1 8 ? 12.188 14.852 22.062 1 96.75 8 ASP B O 1
ATOM 2369 N N . LEU B 1 9 ? 12.219 13.578 20.219 1 97.69 9 LEU B N 1
ATOM 2370 C CA . LEU B 1 9 ? 12.438 14.695 19.312 1 97.69 9 LEU B CA 1
ATOM 2371 C C . LEU B 1 9 ? 11.328 15.734 19.438 1 97.69 9 LEU B C 1
ATOM 2373 O O . LEU B 1 9 ? 11.578 16.938 19.375 1 97.69 9 LEU B O 1
ATOM 2377 N N . LEU B 1 10 ? 10.109 15.227 19.641 1 98.5 10 LEU B N 1
ATOM 2378 C CA . LEU B 1 10 ? 8.953 16.125 19.578 1 98.5 10 LEU B CA 1
ATOM 2379 C C . LEU B 1 10 ? 8.352 16.328 20.969 1 98.5 10 LEU B C 1
ATOM 2381 O O . LEU B 1 10 ? 7.398 17.094 21.125 1 98.5 10 LEU B O 1
ATOM 2385 N N . GLN B 1 11 ? 8.883 15.594 21.969 1 97.94 11 GLN B N 1
ATOM 2386 C CA . GLN B 1 11 ? 8.391 15.648 23.344 1 97.94 11 GLN B CA 1
ATOM 2387 C C . GLN B 1 11 ? 6.922 15.234 23.406 1 97.94 11 GLN B C 1
ATOM 2389 O O . GLN B 1 11 ? 6.102 15.93 24.016 1 97.94 11 GLN B O 1
ATOM 2394 N N . ILE B 1 12 ? 6.617 14.102 22.781 1 98.38 12 ILE B N 1
ATOM 2395 C CA . ILE B 1 12 ? 5.289 13.508 22.859 1 98.38 12 ILE B CA 1
ATOM 2396 C C . ILE B 1 12 ? 5.379 12.125 23.5 1 98.38 12 ILE B C 1
ATOM 2398 O O . ILE B 1 12 ? 6.465 11.547 23.594 1 98.38 12 ILE B O 1
ATOM 2402 N N . GLU B 1 13 ? 4.25 11.648 23.953 1 97.88 13 GLU B N 1
ATOM 2403 C CA . GLU B 1 13 ? 4.223 10.391 24.688 1 97.88 13 GLU B CA 1
ATOM 2404 C C . GLU B 1 13 ? 4.188 9.188 23.75 1 97.88 13 GLU B C 1
ATOM 2406 O O . GLU B 1 13 ? 4.898 8.203 23.953 1 97.88 13 GLU B O 1
ATOM 2411 N N . TYR B 1 14 ? 3.299 9.242 22.766 1 98.31 14 TYR B N 1
ATOM 2412 C CA . TYR B 1 14 ? 3.121 8.156 21.812 1 98.31 14 TYR B CA 1
ATOM 2413 C C . TYR B 1 14 ? 3.52 8.594 20.406 1 98.31 14 TYR B C 1
ATOM 2415 O O . TYR B 1 14 ? 3.266 9.727 20 1 98.31 14 TYR B O 1
ATOM 2423 N N . PRO B 1 15 ? 4.172 7.777 19.625 1 98.44 15 PRO B N 1
ATOM 2424 C CA . PRO B 1 15 ? 4.594 8.117 18.266 1 98.44 15 PRO B CA 1
ATOM 2425 C C . PRO B 1 15 ? 3.445 8.062 17.25 1 98.44 15 PRO B C 1
ATOM 2427 O O . PRO B 1 15 ? 3.533 7.352 16.25 1 98.44 15 PRO B O 1
ATOM 2430 N N . ILE B 1 16 ? 2.418 8.844 17.5 1 98.88 16 ILE B N 1
ATOM 2431 C CA . ILE B 1 16 ? 1.214 8.914 16.672 1 98.88 16 ILE B CA 1
ATOM 2432 C C . ILE B 1 16 ? 0.912 10.375 16.328 1 98.88 16 ILE B C 1
ATOM 2434 O O . ILE B 1 16 ? 0.802 11.219 17.219 1 98.88 16 ILE B O 1
ATOM 2438 N N . PHE B 1 17 ? 0.855 10.633 15.023 1 98.94 17 PHE B N 1
ATOM 2439 C CA . PHE B 1 17 ? 0.434 11.93 14.516 1 98.94 17 PHE B CA 1
ATOM 2440 C C . PHE B 1 17 ? -1.009 11.875 14.023 1 98.94 17 PHE B C 1
ATOM 2442 O O . PHE B 1 17 ? -1.415 10.914 13.375 1 98.94 17 PHE B O 1
ATOM 2449 N N . GLN B 1 18 ? -1.785 12.828 14.398 1 98.81 18 GLN B N 1
ATOM 2450 C CA . GLN B 1 18 ? -2.998 13.141 13.648 1 98.81 18 GLN B CA 1
ATOM 2451 C C . GLN B 1 18 ? -2.697 14.062 12.469 1 98.81 18 GLN B C 1
ATOM 2453 O O . GLN B 1 18 ? -2.172 15.164 12.656 1 98.81 18 GLN B O 1
ATOM 2458 N N . GLY B 1 19 ? -2.881 13.625 11.258 1 97.19 19 GLY B N 1
ATOM 2459 C CA . GLY B 1 19 ? -2.52 14.391 10.07 1 97.19 19 GLY B CA 1
ATOM 2460 C C . GLY B 1 19 ? -3.207 15.742 10 1 97.19 19 GLY B C 1
ATOM 2461 O O . GLY B 1 19 ? -4.309 15.914 10.523 1 97.19 19 GLY B O 1
ATOM 2462 N N . GLY B 1 20 ? -2.518 16.75 9.383 1 96.56 20 GLY B N 1
ATOM 2463 C CA . GLY B 1 20 ? -3.135 18.031 9.125 1 96.56 20 GLY B CA 1
ATOM 2464 C C . GLY B 1 20 ? -4.199 17.984 8.047 1 96.56 20 GLY B C 1
ATOM 2465 O O . GLY B 1 20 ? -3.883 17.969 6.859 1 96.56 20 GLY B O 1
ATOM 2466 N N . MET B 1 21 ? -5.434 18 8.484 1 96.62 21 MET B N 1
ATOM 2467 C CA . MET B 1 21 ? -6.559 17.906 7.562 1 96.62 21 MET B CA 1
ATOM 2468 C C . MET B 1 21 ? -7.262 19.25 7.41 1 96.62 21 MET B C 1
ATOM 2470 O O . MET B 1 21 ? -7.879 19.734 8.359 1 96.62 21 MET B O 1
ATOM 2474 N N . ALA B 1 22 ? -7.133 19.781 6.188 1 94.94 22 ALA B N 1
ATOM 2475 C CA . ALA B 1 22 ? -7.809 21.062 5.945 1 94.94 22 ALA B CA 1
ATOM 2476 C C . ALA B 1 22 ? -9.281 20.984 6.332 1 94.94 22 ALA B C 1
ATOM 2478 O O . ALA B 1 22 ? -9.953 19.984 6.055 1 94.94 22 ALA B O 1
ATOM 2479 N N . TRP B 1 23 ? -9.773 22 7.035 1 95.94 23 TRP B N 1
ATOM 2480 C CA . TRP B 1 23 ? -11.141 22.172 7.516 1 95.94 23 TRP B CA 1
ATOM 2481 C C . TRP B 1 23 ? -11.391 21.312 8.75 1 95.94 23 TRP B C 1
ATOM 2483 O O . TRP B 1 23 ? -12.242 21.641 9.578 1 95.94 23 TRP B O 1
ATOM 2493 N N . LEU B 1 24 ? -10.633 20.188 8.883 1 98.25 24 LEU B N 1
ATOM 2494 C CA . LEU B 1 24 ? -10.977 19.219 9.93 1 98.25 24 LEU B CA 1
ATOM 2495 C C . LEU B 1 24 ? -9.938 19.234 11.047 1 98.25 24 LEU B C 1
ATOM 2497 O O . LEU B 1 24 ? -10.25 18.891 12.188 1 98.25 24 LEU B O 1
ATOM 2501 N N . GLY B 1 25 ? -8.688 19.5 10.688 1 98.12 25 GLY B N 1
ATOM 2502 C CA . GLY B 1 25 ? -7.656 19.641 11.703 1 98.12 25 GLY B CA 1
ATOM 2503 C C . GLY B 1 25 ? -7.758 20.953 12.477 1 98.12 25 GLY B C 1
ATOM 2504 O O . GLY B 1 25 ? -6.898 21.812 12.344 1 98.12 25 GLY B O 1
ATOM 2505 N N . THR B 1 26 ? -8.758 21.078 13.305 1 98.38 26 THR B N 1
ATOM 2506 C CA . THR B 1 26 ? -9.016 22.281 14.086 1 98.38 26 THR B CA 1
ATOM 2507 C C . THR B 1 26 ? -8.258 22.25 15.414 1 98.38 26 THR B C 1
ATOM 2509 O O . THR B 1 26 ? -7.652 21.234 15.75 1 98.38 26 THR B O 1
ATOM 2512 N N . ALA B 1 27 ? -8.32 23.375 16.094 1 98.69 27 ALA B N 1
ATOM 2513 C CA . ALA B 1 27 ? -7.73 23.453 17.422 1 98.69 27 ALA B CA 1
ATOM 2514 C C . ALA B 1 27 ? -8.289 22.375 18.344 1 98.69 27 ALA B C 1
ATOM 2516 O O . ALA B 1 27 ? -7.555 21.797 19.156 1 98.69 27 ALA B O 1
ATOM 2517 N N . GLU B 1 28 ? -9.57 22.109 18.25 1 98.44 28 GLU B N 1
ATOM 2518 C CA . GLU B 1 28 ? -10.234 21.125 19.109 1 98.44 28 GLU B CA 1
ATOM 2519 C C . GLU B 1 28 ? -9.672 19.719 18.891 1 98.44 28 GLU B C 1
ATOM 2521 O O . GLU B 1 28 ? -9.32 19.031 19.844 1 98.44 28 GLU B O 1
ATOM 2526 N N . LEU B 1 29 ? -9.562 19.328 17.656 1 98.88 29 LEU B N 1
ATOM 2527 C CA . LEU B 1 29 ? -9.062 18 17.328 1 98.88 29 LEU B CA 1
ATOM 2528 C C . LEU B 1 29 ? -7.582 17.875 17.688 1 98.88 29 LEU B C 1
ATOM 2530 O O . LEU B 1 29 ? -7.18 16.922 18.344 1 98.88 29 LEU B O 1
ATOM 2534 N N . ALA B 1 30 ? -6.797 18.859 17.25 1 98.94 30 ALA B N 1
ATOM 2535 C CA . ALA B 1 30 ? -5.359 18.828 17.484 1 98.94 30 ALA B CA 1
ATOM 2536 C C . ALA B 1 30 ? -5.051 18.797 18.984 1 98.94 30 ALA B C 1
ATOM 2538 O O . ALA B 1 30 ? -4.191 18.047 19.438 1 98.94 30 ALA B O 1
ATOM 2539 N N . ALA B 1 31 ? -5.75 19.641 19.734 1 98.94 31 ALA B N 1
ATOM 2540 C CA . ALA B 1 31 ? -5.535 19.672 21.172 1 98.94 31 ALA B CA 1
ATOM 2541 C C . ALA B 1 31 ? -5.875 18.344 21.812 1 98.94 31 ALA B C 1
ATOM 2543 O O . ALA B 1 31 ? -5.168 17.875 22.719 1 98.94 31 ALA B O 1
ATOM 2544 N N . ALA B 1 32 ? -6.996 17.703 21.375 1 98.94 32 ALA B N 1
ATOM 2545 C CA . ALA B 1 32 ? -7.418 16.422 21.938 1 98.94 32 ALA B CA 1
ATOM 2546 C C . ALA B 1 32 ? -6.371 15.344 21.672 1 98.94 32 ALA B C 1
ATOM 2548 O O . ALA B 1 32 ? -6.09 14.516 22.547 1 98.94 32 ALA B O 1
ATOM 2549 N N . VAL B 1 33 ? -5.797 15.32 20.531 1 98.94 33 VAL B N 1
ATOM 2550 C CA . VAL B 1 33 ? -4.77 14.344 20.172 1 98.94 33 VAL B CA 1
ATOM 2551 C C . VAL B 1 33 ? -3.516 14.586 21.016 1 98.94 33 VAL B C 1
ATOM 2553 O O . VAL B 1 33 ? -2.928 13.648 21.547 1 98.94 33 VAL B O 1
ATOM 2556 N N . SER B 1 34 ? -3.117 15.875 21.109 1 98.94 34 SER B N 1
ATOM 2557 C CA . SER B 1 34 ? -1.946 16.219 21.922 1 98.94 34 SER B CA 1
ATOM 2558 C C . SER B 1 34 ? -2.145 15.82 23.375 1 98.94 34 SER B C 1
ATOM 2560 O O . SER B 1 34 ? -1.25 15.242 24 1 98.94 34 SER B O 1
ATOM 2562 N N . GLU B 1 35 ? -3.311 16.109 23.891 1 98.88 35 GLU B N 1
ATOM 2563 C CA . GLU B 1 35 ? -3.615 15.75 25.266 1 98.88 35 GLU B CA 1
ATOM 2564 C C . GLU B 1 35 ? -3.578 14.242 25.469 1 98.88 35 GLU B C 1
ATOM 2566 O O . GLU B 1 35 ? -3.217 13.758 26.547 1 98.88 35 GLU B O 1
ATOM 2571 N N . ALA B 1 36 ? -3.928 13.508 24.438 1 98.81 36 ALA B N 1
ATOM 2572 C CA . ALA B 1 36 ? -3.947 12.047 24.516 1 98.81 36 ALA B CA 1
ATOM 2573 C C . ALA B 1 36 ? -2.543 11.477 24.359 1 98.81 36 ALA B C 1
ATOM 2575 O O . ALA B 1 36 ? -2.348 10.258 24.453 1 98.81 36 ALA B O 1
ATOM 2576 N N . GLY B 1 37 ? -1.541 12.32 24.125 1 98.56 37 GLY B N 1
ATOM 2577 C CA . GLY B 1 37 ? -0.156 11.875 24.125 1 98.56 37 GLY B CA 1
ATOM 2578 C C . GLY B 1 37 ? 0.451 11.82 22.734 1 98.56 37 GLY B C 1
ATOM 2579 O O . GLY B 1 37 ? 1.646 11.562 22.578 1 98.56 37 GLY B O 1
ATOM 2580 N N . GLY B 1 38 ? -0.362 12.031 21.672 1 98.81 38 GLY B N 1
ATOM 2581 C CA . GLY B 1 38 ? 0.146 12.102 20.312 1 98.81 38 GLY B CA 1
ATOM 2582 C C . GLY B 1 38 ? 0.501 13.516 19.875 1 98.81 38 GLY B C 1
ATOM 2583 O O . GLY B 1 38 ? 0.667 14.398 20.719 1 98.81 38 GLY B O 1
ATOM 2584 N N . LEU B 1 39 ? 0.742 13.695 18.641 1 98.94 39 LEU B N 1
ATOM 2585 C CA . LEU B 1 39 ? 0.946 15.023 18.062 1 98.94 39 LEU B CA 1
ATOM 2586 C C . LEU B 1 39 ? -0.295 15.484 17.312 1 98.94 39 LEU B C 1
ATOM 2588 O O . LEU B 1 39 ? -0.584 14.984 16.219 1 98.94 39 LEU B O 1
ATOM 2592 N N . GLY B 1 40 ? -1.002 16.406 17.906 1 98.88 40 GLY B N 1
ATOM 2593 C CA . GLY B 1 40 ? -2.078 17.047 17.188 1 98.88 40 GLY B CA 1
ATOM 2594 C C . GLY B 1 40 ? -1.584 18.078 16.188 1 98.88 40 GLY B C 1
ATOM 2595 O O . GLY B 1 40 ? -0.653 18.844 16.469 1 98.88 40 GLY B O 1
ATOM 2596 N N . ILE B 1 41 ? -2.201 18.141 14.977 1 98.94 41 ILE B N 1
ATOM 2597 C CA . ILE B 1 41 ? -1.729 19.031 13.922 1 98.94 41 ILE B CA 1
ATOM 2598 C C . ILE B 1 41 ? -2.898 19.844 13.367 1 98.94 41 ILE B C 1
ATOM 2600 O O . ILE B 1 41 ? -3.873 19.266 12.867 1 98.94 41 ILE B O 1
ATOM 2604 N N . ILE B 1 42 ? -2.791 21.125 13.453 1 98.81 42 ILE B N 1
ATOM 2605 C CA . ILE B 1 42 ? -3.748 22.016 12.797 1 98.81 42 ILE B CA 1
ATOM 2606 C C . ILE B 1 42 ? -3.537 21.953 11.281 1 98.81 42 ILE B C 1
ATOM 2608 O O . ILE B 1 42 ? -2.408 22.094 10.805 1 98.81 42 ILE B O 1
ATOM 2612 N N . GLY B 1 43 ? -4.617 21.672 10.57 1 98 43 GLY B N 1
ATOM 2613 C CA . GLY B 1 43 ? -4.566 21.797 9.117 1 98 43 GLY B CA 1
ATOM 2614 C C . GLY B 1 43 ? -4.777 23.219 8.633 1 98 43 GLY B C 1
ATOM 2615 O O . GLY B 1 43 ? -5.918 23.641 8.445 1 98 43 GLY B O 1
ATOM 2616 N N . ALA B 1 44 ? -3.713 23.922 8.352 1 95.69 44 ALA B N 1
ATOM 2617 C CA . ALA B 1 44 ? -3.824 25.328 8 1 95.69 44 ALA B CA 1
ATOM 2618 C C . ALA B 1 44 ? -4.398 25.5 6.598 1 95.69 44 ALA B C 1
ATOM 2620 O O . ALA B 1 44 ? -5.168 26.438 6.344 1 95.69 44 ALA B O 1
ATOM 2621 N N . GLY B 1 45 ? -4.016 24.531 5.688 1 91.69 45 GLY B N 1
ATOM 2622 C CA . GLY B 1 45 ? -4.508 24.656 4.328 1 91.69 45 GLY B CA 1
ATOM 2623 C C . GLY B 1 45 ? -4.266 26.031 3.732 1 91.69 45 GLY B C 1
ATOM 2624 O O . GLY B 1 45 ? -3.129 26.5 3.682 1 91.69 45 GLY B O 1
ATOM 2625 N N . HIS B 1 46 ? -5.371 26.719 3.371 1 89.69 46 HIS B N 1
ATOM 2626 C CA . HIS B 1 46 ? -5.285 28.047 2.785 1 89.69 46 HIS B CA 1
ATOM 2627 C C . HIS B 1 46 ? -5.789 29.109 3.754 1 89.69 46 HIS B C 1
ATOM 2629 O O . HIS B 1 46 ? -6.281 30.156 3.33 1 89.69 46 HIS B O 1
ATOM 2635 N N . MET B 1 47 ? -5.641 28.844 5.031 1 94.62 47 MET B N 1
ATOM 2636 C CA . MET B 1 47 ? -6.043 29.812 6.035 1 94.62 47 MET B CA 1
ATOM 2637 C C . MET B 1 47 ? -5.258 31.109 5.879 1 94.62 47 MET B C 1
ATOM 2639 O O . MET B 1 47 ? -4.031 31.094 5.746 1 94.62 47 MET B O 1
ATOM 2643 N N . PRO B 1 48 ? -5.961 32.25 5.883 1 97.19 48 PRO B N 1
ATOM 2644 C CA . PRO B 1 48 ? -5.223 33.5 6.035 1 97.19 48 PRO B CA 1
ATOM 2645 C C . PRO B 1 48 ? -4.523 33.625 7.387 1 97.19 48 PRO B C 1
ATOM 2647 O O . PRO B 1 48 ? -4.914 32.938 8.344 1 97.19 48 PRO B O 1
ATOM 2650 N N . PRO B 1 49 ? -3.512 34.469 7.414 1 98.06 49 PRO B N 1
ATOM 2651 C CA . PRO B 1 49 ? -2.662 34.531 8.602 1 98.06 49 PRO B CA 1
ATOM 2652 C C . PRO B 1 49 ? -3.445 34.844 9.875 1 98.06 49 PRO B C 1
ATOM 2654 O O . PRO B 1 49 ? -3.139 34.281 10.945 1 98.06 49 PRO B O 1
ATOM 2657 N N . ASP B 1 50 ? -4.477 35.656 9.812 1 98.44 50 ASP B N 1
ATOM 2658 C CA . ASP B 1 50 ? -5.23 36.031 11.016 1 98.44 50 ASP B CA 1
ATOM 2659 C C . ASP B 1 50 ? -6.055 34.844 11.516 1 98.44 50 ASP B C 1
ATOM 2661 O O . ASP B 1 50 ? -6.129 34.594 12.727 1 98.44 50 ASP B O 1
ATOM 2665 N N . ILE B 1 51 ? -6.664 34.156 10.617 1 98.12 51 ILE B N 1
ATOM 2666 C CA . ILE B 1 51 ? -7.453 32.969 10.961 1 98.12 51 ILE B CA 1
ATOM 2667 C C . ILE B 1 51 ? -6.535 31.891 11.531 1 98.12 51 ILE B C 1
ATOM 2669 O O . ILE B 1 51 ? -6.875 31.234 12.516 1 98.12 51 ILE B O 1
ATOM 2673 N N . PHE B 1 52 ? -5.434 31.781 10.945 1 98.56 52 PHE B N 1
ATOM 2674 C CA . PHE B 1 52 ? -4.434 30.812 11.383 1 98.56 52 PHE B CA 1
ATOM 2675 C C . PHE B 1 52 ? -3.959 31.125 12.797 1 98.56 52 PHE B C 1
ATOM 2677 O O . PHE B 1 52 ? -3.928 30.25 13.656 1 98.56 52 PHE B O 1
ATOM 2684 N N . ARG B 1 53 ? -3.609 32.375 13.031 1 98.69 53 ARG B N 1
ATOM 2685 C CA . ARG B 1 53 ? -3.18 32.812 14.352 1 98.69 53 ARG B CA 1
ATOM 2686 C C . ARG B 1 53 ? -4.25 32.5 15.398 1 98.69 53 ARG B C 1
ATOM 2688 O O . ARG B 1 53 ? -3.943 32.031 16.484 1 98.69 53 ARG B O 1
ATOM 2695 N N . ASN B 1 54 ? -5.465 32.812 15.047 1 98.69 54 ASN B N 1
ATOM 2696 C CA . ASN B 1 54 ? -6.57 32.562 15.969 1 98.69 54 ASN B CA 1
ATOM 2697 C C . ASN B 1 54 ? -6.707 31.094 16.297 1 98.69 54 ASN B C 1
ATOM 2699 O O . ASN B 1 54 ? -7.012 30.719 17.438 1 98.69 54 ASN B O 1
ATOM 2703 N N . GLU B 1 55 ? -6.555 30.25 15.32 1 98.69 55 GLU B N 1
ATOM 2704 C CA . GLU B 1 55 ? -6.621 28.797 15.539 1 98.69 55 GLU B CA 1
ATOM 2705 C C . GLU B 1 55 ? -5.527 28.344 16.5 1 98.69 55 GLU B C 1
ATOM 2707 O O . GLU B 1 55 ? -5.762 27.469 17.344 1 98.69 55 GLU B O 1
ATOM 2712 N N . ILE B 1 56 ? -4.301 28.875 16.359 1 98.81 56 ILE B N 1
ATOM 2713 C CA . ILE B 1 56 ? -3.184 28.547 17.25 1 98.81 56 ILE B CA 1
ATOM 2714 C C . ILE B 1 56 ? -3.518 28.969 18.672 1 98.81 56 ILE B C 1
ATOM 2716 O O . ILE B 1 56 ? -3.293 28.219 19.625 1 98.81 56 ILE B O 1
ATOM 2720 N N . HIS B 1 57 ? -4.074 30.156 18.812 1 98.81 57 HIS B N 1
ATOM 2721 C CA . HIS B 1 57 ? -4.441 30.641 20.141 1 98.81 57 HIS B CA 1
ATOM 2722 C C . HIS B 1 57 ? -5.492 29.75 20.781 1 98.81 57 HIS B C 1
ATOM 2724 O O . HIS B 1 57 ? -5.391 29.422 21.969 1 98.81 57 HIS B O 1
ATOM 2730 N N . LYS B 1 58 ? -6.492 29.375 20 1 98.75 58 LYS B N 1
ATOM 2731 C CA . LYS B 1 58 ? -7.52 28.453 20.5 1 98.75 58 LYS B CA 1
ATOM 2732 C C . LYS B 1 58 ? -6.902 27.156 21 1 98.75 58 LYS B C 1
ATOM 2734 O O . LYS B 1 58 ? -7.312 26.609 22.031 1 98.75 58 LYS B O 1
ATOM 2739 N N . LEU B 1 59 ? -5.965 26.641 20.25 1 98.81 59 LEU B N 1
ATOM 2740 C CA . LEU B 1 59 ? -5.301 25.391 20.641 1 98.81 59 LEU B CA 1
ATOM 2741 C C . LEU B 1 59 ? -4.523 25.578 21.938 1 98.81 59 LEU B C 1
ATOM 2743 O O . LEU B 1 59 ? -4.617 24.75 22.844 1 98.81 59 LEU B O 1
ATOM 2747 N N . LYS B 1 60 ? -3.783 26.672 22.062 1 98.56 60 LYS B N 1
ATOM 2748 C CA . LYS B 1 60 ? -2.945 26.938 23.234 1 98.56 60 LYS B CA 1
ATOM 2749 C C . LYS B 1 60 ? -3.795 27.141 24.484 1 98.56 60 LYS B C 1
ATOM 2751 O O . LYS B 1 60 ? -3.322 26.922 25.609 1 98.56 60 LYS B O 1
ATOM 2756 N N . GLU B 1 61 ? -5.027 27.516 24.297 1 98.5 61 GLU B N 1
ATOM 2757 C CA . GLU B 1 61 ? -5.957 27.625 25.422 1 98.5 61 GLU B CA 1
ATOM 2758 C C . GLU B 1 61 ? -6.391 26.266 25.922 1 98.5 61 GLU B C 1
ATOM 2760 O O . GLU B 1 61 ? -6.789 26.109 27.078 1 98.5 61 GLU B O 1
ATOM 2765 N N . ARG B 1 62 ? -6.246 25.281 25.094 1 98.38 62 ARG B N 1
ATOM 2766 C CA . ARG B 1 62 ? -6.801 23.969 25.391 1 98.38 62 ARG B CA 1
ATOM 2767 C C . ARG B 1 62 ? -5.723 23.016 25.922 1 98.38 62 ARG B C 1
ATOM 2769 O O . ARG B 1 62 ? -6.027 22.031 26.594 1 98.38 62 ARG B O 1
ATOM 2776 N N . THR B 1 63 ? -4.477 23.328 25.531 1 98.5 63 THR B N 1
ATOM 2777 C CA . THR B 1 63 ? -3.422 22.406 25.922 1 98.5 63 THR B CA 1
ATOM 2778 C C . THR B 1 63 ? -2.072 23.109 25.969 1 98.5 63 THR B C 1
ATOM 2780 O O . THR B 1 63 ? -1.862 24.109 25.266 1 98.5 63 THR B O 1
ATOM 2783 N N . SER B 1 64 ? -1.159 22.609 26.766 1 98.25 64 SER B N 1
ATOM 2784 C CA . SER B 1 64 ? 0.226 23.062 26.812 1 98.25 64 SER B CA 1
ATOM 2785 C C . SER B 1 64 ? 1.169 22.031 26.203 1 98.25 64 SER B C 1
ATOM 2787 O O . SER B 1 64 ? 2.389 22.219 26.219 1 98.25 64 SER B O 1
ATOM 2789 N N . LYS B 1 65 ? 0.547 20.922 25.688 1 98.62 65 LYS B N 1
ATOM 2790 C CA . LYS B 1 65 ? 1.33 19.859 25.062 1 98.62 65 LYS B CA 1
ATOM 2791 C C . LYS B 1 65 ? 1.788 20.266 23.672 1 98.62 65 LYS B C 1
ATOM 2793 O O . LYS B 1 65 ? 1.227 21.188 23.062 1 98.62 65 LYS B O 1
ATOM 2798 N N . PRO B 1 66 ? 2.84 19.594 23.219 1 98.62 66 PRO B N 1
ATOM 2799 C CA . PRO B 1 66 ? 3.303 19.906 21.859 1 98.62 66 PRO B CA 1
ATOM 2800 C C . PRO B 1 66 ? 2.223 19.703 20.797 1 98.62 66 PRO B C 1
ATOM 2802 O O . PRO B 1 66 ? 1.417 18.766 20.922 1 98.62 66 PRO B O 1
ATOM 2805 N N . PHE B 1 67 ? 2.223 20.547 19.812 1 98.88 67 PHE B N 1
ATOM 2806 C CA . PHE B 1 67 ? 1.326 20.453 18.656 1 98.88 67 PHE B CA 1
ATOM 2807 C C . PHE B 1 67 ? 2.035 20.906 17.391 1 98.88 67 PHE B C 1
ATOM 2809 O O . PHE B 1 67 ? 3.145 21.438 17.438 1 98.88 67 PHE B O 1
ATOM 2816 N N . GLY B 1 68 ? 1.432 20.531 16.234 1 98.81 68 GLY B N 1
ATOM 2817 C CA . GLY B 1 68 ? 1.973 20.969 14.945 1 98.81 68 GLY B CA 1
ATOM 2818 C C . GLY B 1 68 ? 0.96 21.703 14.086 1 98.81 68 GLY B C 1
ATOM 2819 O O . GLY B 1 68 ? -0.22 21.781 14.438 1 98.81 68 GLY B O 1
ATOM 2820 N N . CYS B 1 69 ? 1.479 22.312 13.078 1 98.75 69 CYS B N 1
ATOM 2821 C CA . CYS B 1 69 ? 0.672 22.906 12.023 1 98.75 69 CYS B CA 1
ATOM 2822 C C . CYS B 1 69 ? 1.143 22.453 10.648 1 98.75 69 CYS B C 1
ATOM 2824 O O . CYS B 1 69 ? 2.342 22.438 10.367 1 98.75 69 CYS B O 1
ATOM 2826 N N . ASN B 1 70 ? 0.192 22.031 9.875 1 98.62 70 ASN B N 1
ATOM 2827 C CA . ASN B 1 70 ? 0.5 21.672 8.492 1 98.62 70 ASN B CA 1
ATOM 2828 C C . ASN B 1 70 ? 0.322 22.859 7.562 1 98.62 70 ASN B C 1
ATOM 2830 O O . ASN B 1 70 ? -0.776 23.422 7.453 1 98.62 70 ASN B O 1
ATOM 2834 N N . ILE B 1 71 ? 1.369 23.203 6.895 1 97.5 71 ILE B N 1
ATOM 2835 C CA . ILE B 1 71 ? 1.393 24.406 6.066 1 97.5 71 ILE B CA 1
ATOM 2836 C C . ILE B 1 71 ? 1.481 24.016 4.594 1 97.5 71 ILE B C 1
ATOM 2838 O O . ILE B 1 71 ? 2.363 23.234 4.203 1 97.5 71 ILE B O 1
ATOM 2842 N N . MET B 1 72 ? 0.557 24.547 3.826 1 94.38 72 MET B N 1
ATOM 2843 C CA . MET B 1 72 ? 0.611 24.375 2.377 1 94.38 72 MET B CA 1
ATOM 2844 C C . MET B 1 72 ? 1.545 25.422 1.751 1 94.38 72 MET B C 1
ATOM 2846 O O . MET B 1 72 ? 1.208 26.594 1.678 1 94.38 72 MET B O 1
ATOM 2850 N N . LEU B 1 73 ? 2.6 24.953 1.148 1 94.88 73 LEU B N 1
ATOM 2851 C CA . LEU B 1 73 ? 3.633 25.875 0.685 1 94.88 73 LEU B CA 1
ATOM 2852 C C . LEU B 1 73 ? 3.193 26.594 -0.591 1 94.88 73 LEU B C 1
ATOM 2854 O O . LEU B 1 73 ? 3.754 27.625 -0.951 1 94.88 73 LEU B O 1
ATOM 2858 N N . MET B 1 74 ? 2.154 26.031 -1.221 1 91.38 74 MET B N 1
ATOM 2859 C CA . MET B 1 74 ? 1.65 26.672 -2.436 1 91.38 74 MET B CA 1
ATOM 2860 C C . MET B 1 74 ? 0.551 27.672 -2.109 1 91.38 74 MET B C 1
ATOM 2862 O O . MET B 1 74 ? -0.009 28.297 -3.01 1 91.38 74 MET B O 1
ATOM 2866 N N . SER B 1 75 ? 0.223 27.844 -0.866 1 92.81 75 SER B N 1
ATOM 2867 C CA . SER B 1 75 ? -0.759 28.844 -0.451 1 92.81 75 SER B CA 1
ATOM 2868 C C . SER B 1 75 ? -0.298 30.25 -0.806 1 92.81 75 SER B C 1
ATOM 2870 O O . SER B 1 75 ? 0.879 30.578 -0.655 1 92.81 75 SER B O 1
ATOM 2872 N N . PRO B 1 76 ? -1.288 31.094 -1.248 1 93.44 76 PRO B N 1
ATOM 2873 C CA . PRO B 1 76 ? -0.92 32.5 -1.486 1 93.44 76 PRO B CA 1
ATOM 2874 C C . PRO B 1 76 ? -0.528 33.219 -0.205 1 93.44 76 PRO B C 1
ATOM 2876 O O . PRO B 1 76 ? 0.062 34.312 -0.265 1 93.44 76 PRO B O 1
ATOM 2879 N N . PHE B 1 77 ? -0.769 32.625 0.92 1 96.25 77 PHE B N 1
ATOM 2880 C CA . PHE B 1 77 ? -0.528 33.281 2.199 1 96.25 77 PHE B CA 1
ATOM 2881 C C . PHE B 1 77 ? 0.711 32.719 2.877 1 96.25 77 PHE B C 1
ATOM 2883 O O . PHE B 1 77 ? 0.967 33 4.051 1 96.25 77 PHE B O 1
ATOM 2890 N N . VAL B 1 78 ? 1.494 31.906 2.176 1 97.25 78 VAL B N 1
ATOM 2891 C CA . VAL B 1 78 ? 2.512 31.078 2.814 1 97.25 78 VAL B CA 1
ATOM 2892 C C . VAL B 1 78 ? 3.506 31.969 3.562 1 97.25 78 VAL B C 1
ATOM 2894 O O . VAL B 1 78 ? 3.916 31.641 4.68 1 97.25 78 VAL B O 1
ATOM 2897 N N . LYS B 1 79 ? 3.92 33.125 3.031 1 97.25 79 LYS B N 1
ATOM 2898 C CA . LYS B 1 79 ? 4.902 33.969 3.678 1 97.25 79 LYS B CA 1
ATOM 2899 C C . LYS B 1 79 ? 4.371 34.531 5.004 1 97.25 79 LYS B C 1
ATOM 2901 O O . LYS B 1 79 ? 5.051 34.438 6.027 1 97.25 79 LYS B O 1
ATOM 2906 N N . GLU B 1 80 ? 3.191 35.031 4.93 1 98.19 80 GLU B N 1
ATOM 2907 C CA . GLU B 1 80 ? 2.58 35.594 6.129 1 98.19 80 GLU B CA 1
ATOM 2908 C C . GLU B 1 80 ? 2.283 34.5 7.16 1 98.19 80 GLU B C 1
ATOM 2910 O O . GLU B 1 80 ? 2.408 34.75 8.367 1 98.19 80 GLU B O 1
ATOM 2915 N N . VAL B 1 81 ? 1.868 33.375 6.707 1 98.25 81 VAL B N 1
ATOM 2916 C CA . VAL B 1 81 ? 1.569 32.25 7.59 1 98.25 81 VAL B CA 1
ATOM 2917 C C . VAL B 1 81 ? 2.844 31.797 8.297 1 98.25 81 VAL B C 1
ATOM 2919 O O . VAL B 1 81 ? 2.822 31.5 9.5 1 98.25 81 VAL B O 1
ATOM 2922 N N . MET B 1 82 ? 3.955 31.797 7.559 1 98.19 82 MET B N 1
ATOM 2923 C CA . MET B 1 82 ? 5.23 31.422 8.156 1 98.19 82 MET B CA 1
ATOM 2924 C C . MET B 1 82 ? 5.672 32.438 9.195 1 98.19 82 MET B C 1
ATOM 2926 O O . MET B 1 82 ? 6.297 32.094 10.195 1 98.19 82 MET B O 1
ATOM 2930 N N . GLU B 1 83 ? 5.359 33.656 8.953 1 98.31 83 GLU B N 1
ATOM 2931 C CA . GLU B 1 83 ? 5.633 34.688 9.961 1 98.31 83 GLU B CA 1
ATOM 2932 C C . GLU B 1 83 ? 4.855 34.406 11.242 1 98.31 83 GLU B C 1
ATOM 2934 O O . GLU B 1 83 ? 5.395 34.562 12.344 1 98.31 83 GLU B O 1
ATOM 2939 N N . VAL B 1 84 ? 3.604 34 11.094 1 98.69 84 VAL B N 1
ATOM 2940 C CA . VAL B 1 84 ? 2.783 33.656 12.25 1 98.69 84 VAL B CA 1
ATOM 2941 C C . VAL B 1 84 ? 3.408 32.469 12.992 1 98.69 84 VAL B C 1
ATOM 2943 O O . VAL B 1 84 ? 3.439 32.469 14.227 1 98.69 84 VAL B O 1
ATOM 2946 N N . VAL B 1 85 ? 3.916 31.5 12.281 1 98.62 85 VAL B N 1
ATOM 2947 C CA . VAL B 1 85 ? 4.57 30.328 12.875 1 98.62 85 VAL B CA 1
ATOM 2948 C C . VAL B 1 85 ? 5.723 30.781 13.766 1 98.62 85 VAL B C 1
ATOM 2950 O O . VAL B 1 85 ? 5.867 30.312 14.891 1 98.62 85 VAL B O 1
ATOM 2953 N N . VAL B 1 86 ? 6.523 31.703 13.273 1 98.5 86 VAL B N 1
ATOM 2954 C CA . VAL B 1 86 ? 7.695 32.188 13.992 1 98.5 86 VAL B CA 1
ATOM 2955 C C . VAL B 1 86 ? 7.25 33 15.219 1 98.5 86 VAL B C 1
ATOM 2957 O O . VAL B 1 86 ? 7.746 32.75 16.328 1 98.5 86 VAL B O 1
ATOM 2960 N N . GLU B 1 87 ? 6.285 33.844 14.984 1 98.56 87 GLU B N 1
ATOM 2961 C CA . GLU B 1 87 ? 5.812 34.719 16.047 1 98.56 87 GLU B CA 1
ATOM 2962 C C . GLU B 1 87 ? 5.184 33.906 17.188 1 98.56 87 GLU B C 1
ATOM 2964 O O . GLU B 1 87 ? 5.379 34.219 18.359 1 98.56 87 GLU B O 1
ATOM 2969 N N . GLU B 1 88 ? 4.434 32.906 16.812 1 98.56 88 GLU B N 1
ATOM 2970 C CA . GLU B 1 88 ? 3.705 32.125 17.797 1 98.56 88 GLU B CA 1
ATOM 2971 C C . GLU B 1 88 ? 4.555 30.953 18.312 1 98.56 88 GLU B C 1
ATOM 2973 O O . GLU B 1 88 ? 4.133 30.219 19.203 1 98.56 88 GLU B O 1
ATOM 2978 N N . ARG B 1 89 ? 5.699 30.781 17.781 1 98.25 89 ARG B N 1
ATOM 2979 C CA . ARG B 1 89 ? 6.652 29.75 18.172 1 98.25 89 ARG B CA 1
ATOM 2980 C C . ARG B 1 89 ? 6.008 28.359 18.125 1 98.25 89 ARG B C 1
ATOM 2982 O O . ARG B 1 89 ? 6.031 27.625 19.109 1 98.25 89 ARG B O 1
ATOM 2989 N N . VAL B 1 90 ? 5.461 28.016 17.016 1 98.69 90 VAL B N 1
ATOM 2990 C CA . VAL B 1 90 ? 4.84 26.703 16.781 1 98.69 90 VAL B CA 1
ATOM 2991 C C . VAL B 1 90 ? 5.891 25.609 16.906 1 98.69 90 VAL B C 1
ATOM 2993 O O . VAL B 1 90 ? 6.934 25.656 16.266 1 98.69 90 VAL B O 1
ATOM 2996 N N . PRO B 1 91 ? 5.633 24.609 17.703 1 98.69 91 PRO B N 1
ATOM 2997 C CA . PRO B 1 91 ? 6.68 23.625 18 1 98.69 91 PRO B CA 1
ATOM 2998 C C . PRO B 1 91 ? 7.043 22.781 16.781 1 98.69 91 PRO B C 1
ATOM 3000 O O . PRO B 1 91 ? 8.211 22.438 16.594 1 98.69 91 PRO B O 1
ATOM 3003 N N . VAL B 1 92 ? 6.066 22.375 15.961 1 98.81 92 VAL B N 1
ATOM 3004 C CA . VAL B 1 92 ? 6.297 21.484 14.836 1 98.81 92 VAL B CA 1
ATOM 3005 C C . VAL B 1 92 ? 5.559 22.016 13.602 1 98.81 92 VAL B C 1
ATOM 3007 O O . VAL B 1 92 ? 4.402 22.422 13.695 1 98.81 92 VAL B O 1
ATOM 3010 N N . ILE B 1 93 ? 6.199 22.016 12.5 1 98.31 93 ILE B N 1
ATOM 3011 C CA . ILE B 1 93 ? 5.516 22.312 11.242 1 98.31 93 ILE B CA 1
ATOM 3012 C C . ILE B 1 93 ? 5.68 21.125 10.281 1 98.31 93 ILE B C 1
ATOM 3014 O O . ILE B 1 93 ? 6.773 20.578 10.156 1 98.31 93 ILE B O 1
ATOM 3018 N N . THR B 1 94 ? 4.609 20.672 9.773 1 98.5 94 THR B N 1
ATOM 3019 C CA . THR B 1 94 ? 4.625 19.797 8.602 1 98.5 94 THR B CA 1
ATOM 3020 C C . THR B 1 94 ? 4.297 20.578 7.336 1 98.5 94 THR B C 1
ATOM 3022 O O . THR B 1 94 ? 3.617 21.609 7.398 1 98.5 94 THR B O 1
ATOM 3025 N N . THR B 1 95 ? 4.875 20.188 6.234 1 96.62 95 THR B N 1
ATOM 3026 C CA . THR B 1 95 ? 4.652 20.938 5 1 96.62 95 THR B CA 1
ATOM 3027 C C . THR B 1 95 ? 4.348 19.984 3.842 1 96.62 95 THR B C 1
ATOM 3029 O O . THR B 1 95 ? 4.746 18.812 3.869 1 96.62 95 THR B O 1
ATOM 3032 N N . GLY B 1 96 ? 3.605 20.469 2.971 1 89.81 96 GLY B N 1
ATOM 3033 C CA . GLY B 1 96 ? 3.332 19.781 1.716 1 89.81 96 GLY B CA 1
ATOM 3034 C C . GLY B 1 96 ? 3.451 20.688 0.505 1 89.81 96 GLY B C 1
ATOM 3035 O O . GLY B 1 96 ? 3.592 21.906 0.646 1 89.81 96 GLY B O 1
ATOM 3036 N N . ALA B 1 97 ? 3.521 20.141 -0.61 1 79.56 97 ALA B N 1
ATOM 3037 C CA . ALA B 1 97 ? 3.4 20.812 -1.897 1 79.56 97 ALA B CA 1
ATOM 3038 C C . ALA B 1 97 ? 4.574 21.75 -2.131 1 79.56 97 ALA B C 1
ATOM 3040 O O . ALA B 1 97 ? 4.391 22.891 -2.586 1 79.56 97 ALA B O 1
ATOM 3041 N N . GLY B 1 98 ? 5.766 21.297 -1.751 1 84.06 98 GLY B N 1
ATOM 3042 C CA . GLY B 1 98 ? 6.898 22.172 -2.008 1 84.06 98 GLY B CA 1
ATOM 3043 C C . GLY B 1 98 ? 8.078 21.891 -1.097 1 84.06 98 GLY B C 1
ATOM 3044 O O . GLY B 1 98 ? 8.109 20.875 -0.399 1 84.06 98 GLY B O 1
ATOM 3045 N N . ASN B 1 99 ? 9.07 22.797 -1.213 1 91.25 99 ASN B N 1
ATOM 3046 C CA . ASN B 1 99 ? 10.289 22.734 -0.416 1 91.25 99 ASN B CA 1
ATOM 3047 C C . ASN B 1 99 ? 10.328 23.844 0.628 1 91.25 99 ASN B C 1
ATOM 3049 O O . ASN B 1 99 ? 10.312 25.031 0.284 1 91.25 99 ASN B O 1
ATOM 3053 N N . PRO B 1 100 ? 10.414 23.406 1.85 1 94.5 100 PRO B N 1
ATOM 3054 C CA . PRO B 1 100 ? 10.398 24.422 2.902 1 94.5 100 PRO B CA 1
ATOM 3055 C C . PRO B 1 100 ? 11.773 25.047 3.139 1 94.5 100 PRO B C 1
ATOM 3057 O O . PRO B 1 100 ? 11.953 25.812 4.09 1 94.5 100 PRO B O 1
ATOM 3060 N N . GLY B 1 101 ? 12.727 24.797 2.365 1 94.19 101 GLY B N 1
ATOM 3061 C CA . GLY B 1 101 ? 14.125 25.141 2.576 1 94.19 101 GLY B CA 1
ATOM 3062 C C . GLY B 1 101 ? 14.336 26.594 2.955 1 94.19 101 GLY B C 1
ATOM 3063 O O . GLY B 1 101 ? 15.086 26.891 3.879 1 94.19 101 GLY B O 1
ATOM 3064 N N . VAL B 1 102 ? 13.641 27.5 2.348 1 94.56 102 VAL B N 1
ATOM 3065 C CA . VAL B 1 102 ? 13.859 28.938 2.52 1 94.56 102 VAL B CA 1
ATOM 3066 C C . VAL B 1 102 ? 13.406 29.375 3.914 1 94.56 102 VAL B C 1
ATOM 3068 O O . VAL B 1 102 ? 13.867 30.391 4.438 1 94.56 102 VAL B O 1
ATOM 3071 N N . TYR B 1 103 ? 12.594 28.562 4.523 1 96.62 103 TYR B N 1
ATOM 3072 C CA . TYR B 1 103 ? 12.023 28.969 5.809 1 96.62 103 TYR B CA 1
ATOM 3073 C C . TYR B 1 103 ? 12.742 28.281 6.961 1 96.62 103 TYR B C 1
ATOM 3075 O O . TYR B 1 103 ? 12.586 28.672 8.117 1 96.62 103 TYR B O 1
ATOM 3083 N N . VAL B 1 104 ? 13.516 27.266 6.711 1 97 104 VAL B N 1
ATOM 3084 C CA . VAL B 1 104 ? 14.07 26.359 7.719 1 97 104 VAL B CA 1
ATOM 3085 C C . VAL B 1 104 ? 14.961 27.125 8.68 1 97 104 VAL B C 1
ATOM 3087 O O . VAL B 1 104 ? 14.859 26.969 9.898 1 97 104 VAL B O 1
ATOM 3090 N N . PRO B 1 105 ? 15.844 28.047 8.195 1 96.56 105 PRO B N 1
ATOM 3091 C CA . PRO B 1 105 ? 16.719 28.766 9.133 1 96.56 105 PRO B CA 1
ATOM 3092 C C . PRO B 1 105 ? 15.945 29.547 10.188 1 96.56 105 PRO B C 1
ATOM 3094 O O . PRO B 1 105 ? 16.25 29.453 11.383 1 96.56 105 PRO B O 1
ATOM 3097 N N . ALA B 1 106 ? 14.938 30.266 9.789 1 97.44 106 ALA B N 1
ATOM 3098 C CA . ALA B 1 106 ? 14.141 31.047 10.734 1 97.44 106 ALA B CA 1
ATOM 3099 C C . ALA B 1 106 ? 13.414 30.141 11.727 1 97.44 106 ALA B C 1
ATOM 3101 O O . ALA B 1 106 ? 13.258 30.484 12.898 1 97.44 106 ALA B O 1
ATOM 3102 N N . LEU B 1 107 ? 12.938 29 11.273 1 98.06 107 LEU B N 1
ATOM 3103 C CA . LEU B 1 107 ? 12.211 28.062 12.109 1 98.06 107 LEU B CA 1
ATOM 3104 C C . LEU B 1 107 ? 13.141 27.406 13.125 1 98.06 107 LEU B C 1
ATOM 3106 O O . LEU B 1 107 ? 12.773 27.219 14.289 1 98.06 107 LEU B O 1
ATOM 3110 N N . LYS B 1 108 ? 14.312 27.094 12.688 1 96.25 108 LYS B N 1
ATOM 3111 C CA . LYS B 1 108 ? 15.305 26.484 13.57 1 96.25 108 LYS B CA 1
ATOM 3112 C C . LYS B 1 108 ? 15.711 27.438 14.688 1 96.25 108 LYS B C 1
ATOM 3114 O O . LYS B 1 108 ? 15.992 27 15.812 1 96.25 108 LYS B O 1
ATOM 3119 N N . GLU B 1 109 ? 15.773 28.672 14.398 1 97.25 109 GLU B N 1
ATOM 3120 C CA . GLU B 1 109 ? 16.156 29.672 15.375 1 97.25 109 GLU B CA 1
ATOM 3121 C C . GLU B 1 109 ? 15.203 29.672 16.578 1 97.25 109 GLU B C 1
ATOM 3123 O O . GLU B 1 109 ? 15.617 29.938 17.703 1 97.25 109 GLU B O 1
ATOM 3128 N N . ILE B 1 110 ? 14 29.359 16.344 1 97.44 110 ILE B N 1
ATOM 3129 C CA . ILE B 1 110 ? 13.039 29.406 17.438 1 97.44 110 ILE B CA 1
ATOM 3130 C C . ILE B 1 110 ? 12.789 27.984 17.953 1 97.44 110 ILE B C 1
ATOM 3132 O O . ILE B 1 110 ? 11.898 27.766 18.781 1 97.44 110 ILE B O 1
ATOM 3136 N N . GLY B 1 111 ? 13.461 27.016 17.375 1 97.62 111 GLY B N 1
ATOM 3137 C CA . GLY B 1 111 ? 13.391 25.641 17.891 1 97.62 111 GLY B CA 1
ATOM 3138 C C . GLY B 1 111 ? 12.297 24.828 17.234 1 97.62 111 GLY B C 1
ATOM 3139 O O . GLY B 1 111 ? 12.062 23.672 17.625 1 97.62 111 GLY B O 1
ATOM 3140 N N . THR B 1 112 ? 11.594 25.359 16.266 1 98.56 112 THR B N 1
ATOM 3141 C CA . THR B 1 112 ? 10.531 24.641 15.562 1 98.56 112 THR B CA 1
ATOM 3142 C C . THR B 1 112 ? 11.094 23.469 14.781 1 98.56 112 THR B C 1
ATOM 3144 O O . THR B 1 112 ? 12.109 23.594 14.086 1 98.56 112 THR B O 1
ATOM 3147 N N . LYS B 1 113 ? 10.461 22.281 14.953 1 98.69 113 LYS B N 1
ATOM 3148 C CA . LYS B 1 113 ? 10.828 21.109 14.156 1 98.69 113 LYS B CA 1
ATOM 3149 C C . LYS B 1 113 ? 10.109 21.125 12.812 1 98.69 113 LYS B C 1
ATOM 3151 O O . LYS B 1 113 ? 8.922 21.453 12.734 1 98.69 113 LYS B O 1
ATOM 3156 N N . VAL B 1 114 ? 10.859 20.812 11.75 1 98.5 114 VAL B N 1
ATOM 3157 C CA . VAL B 1 114 ? 10.344 20.828 10.383 1 98.5 114 VAL B CA 1
ATOM 3158 C C . VAL B 1 114 ? 10.258 19.406 9.836 1 98.5 114 VAL B C 1
ATOM 3160 O O . VAL B 1 114 ? 11.281 18.734 9.695 1 98.5 114 VAL B O 1
ATOM 3163 N N . ILE B 1 115 ? 9.047 18.984 9.484 1 98.5 115 ILE B N 1
ATOM 3164 C CA . ILE B 1 115 ? 8.805 17.609 9.047 1 98.5 115 ILE B CA 1
ATOM 3165 C C . ILE B 1 115 ? 7.945 17.609 7.789 1 98.5 115 ILE B C 1
ATOM 3167 O O . ILE B 1 115 ? 6.715 17.547 7.867 1 98.5 115 ILE B O 1
ATOM 3171 N N . PRO B 1 116 ? 8.539 17.641 6.602 1 98.19 116 PRO B N 1
ATOM 3172 C CA . PRO B 1 116 ? 7.773 17.688 5.355 1 98.19 116 PRO B CA 1
ATOM 3173 C C . PRO B 1 116 ? 7.129 16.344 5.008 1 98.19 116 PRO B C 1
ATOM 3175 O O . PRO B 1 116 ? 7.602 15.297 5.457 1 98.19 116 PRO B O 1
ATOM 3178 N N . VAL B 1 117 ? 6.051 16.422 4.277 1 98.19 117 VAL B N 1
ATOM 3179 C CA . VAL B 1 117 ? 5.367 15.25 3.73 1 98.19 117 VAL B CA 1
ATOM 3180 C C . VAL B 1 117 ? 5.863 14.977 2.311 1 98.19 117 VAL B C 1
ATOM 3182 O O . VAL B 1 117 ? 5.887 15.883 1.473 1 98.19 117 VAL B O 1
ATOM 3185 N N . VAL B 1 118 ? 6.27 13.758 2.055 1 97.56 118 VAL B N 1
ATOM 3186 C CA . VAL B 1 118 ? 6.73 13.391 0.722 1 97.56 118 VAL B CA 1
ATOM 3187 C C . VAL B 1 118 ? 5.992 12.141 0.247 1 97.56 118 VAL B C 1
ATOM 3189 O O . VAL B 1 118 ? 5.512 11.344 1.062 1 97.56 118 VAL B O 1
ATOM 3192 N N . ALA B 1 119 ? 5.992 11.953 -1.109 1 97.5 119 ALA B N 1
ATOM 3193 C CA . ALA B 1 119 ? 5.324 10.789 -1.692 1 97.5 119 ALA B CA 1
ATOM 3194 C C . ALA B 1 119 ? 6.281 10 -2.584 1 97.5 119 ALA B C 1
ATOM 3196 O O . ALA B 1 119 ? 5.848 9.211 -3.424 1 97.5 119 ALA B O 1
ATOM 3197 N N . SER B 1 120 ? 7.613 10.281 -2.465 1 97.12 120 SER B N 1
ATOM 3198 C CA . SER B 1 120 ? 8.602 9.562 -3.26 1 97.12 120 SER B CA 1
ATOM 3199 C C . SER B 1 120 ? 9.992 9.656 -2.633 1 97.12 120 SER B C 1
ATOM 3201 O O . SER B 1 120 ? 10.242 10.539 -1.809 1 97.12 120 SER B O 1
ATOM 3203 N N . VAL B 1 121 ? 10.828 8.773 -3.021 1 97.88 121 VAL B N 1
ATOM 3204 C CA . VAL B 1 121 ? 12.203 8.75 -2.545 1 97.88 121 VAL B CA 1
ATOM 3205 C C . VAL B 1 121 ? 12.953 9.977 -3.051 1 97.88 121 VAL B C 1
ATOM 3207 O O . VAL B 1 121 ? 13.719 10.594 -2.309 1 97.88 121 VAL B O 1
ATOM 3210 N N . LEU B 1 122 ? 12.719 10.32 -4.293 1 95.81 122 LEU B N 1
ATOM 3211 C CA . LEU B 1 122 ? 13.383 11.469 -4.895 1 95.81 122 LEU B CA 1
ATOM 3212 C C . LEU B 1 122 ? 13.102 12.742 -4.105 1 95.81 122 LEU B C 1
ATOM 3214 O O . LEU B 1 122 ? 14.016 13.508 -3.797 1 95.81 122 LEU B O 1
ATOM 3218 N N . LEU B 1 123 ? 11.859 12.977 -3.785 1 95.19 123 LEU B N 1
ATOM 3219 C CA . LEU B 1 123 ? 11.477 14.172 -3.033 1 95.19 123 LEU B CA 1
ATOM 3220 C C . LEU B 1 123 ? 12.086 14.148 -1.634 1 95.19 123 LEU B C 1
ATOM 3222 O O . LEU B 1 123 ? 12.523 15.18 -1.128 1 95.19 123 LEU B O 1
ATOM 3226 N N . ALA B 1 124 ? 12.07 12.969 -1.013 1 97.06 124 ALA B N 1
ATOM 3227 C CA . ALA B 1 124 ? 12.664 12.828 0.312 1 97.06 124 ALA B CA 1
ATOM 3228 C C . ALA B 1 124 ? 14.133 13.25 0.302 1 97.06 124 ALA B C 1
ATOM 3230 O O . ALA B 1 124 ? 14.57 14.023 1.156 1 97.06 124 ALA B O 1
ATOM 3231 N N . LYS B 1 125 ? 14.867 12.742 -0.643 1 96.31 125 LYS B N 1
ATOM 3232 C CA . LYS B 1 125 ? 16.297 13.047 -0.747 1 96.31 125 LYS B CA 1
ATOM 3233 C C . LYS B 1 125 ? 16.531 14.539 -0.972 1 96.31 125 LYS B C 1
ATOM 3235 O O . LYS B 1 125 ? 17.469 15.117 -0.419 1 96.31 125 LYS B O 1
ATOM 3240 N N . ARG B 1 126 ? 15.703 15.156 -1.737 1 94.12 126 ARG B N 1
ATOM 3241 C CA . ARG B 1 126 ? 15.836 16.578 -2.066 1 94.12 126 ARG B CA 1
ATOM 3242 C C . ARG B 1 126 ? 15.656 17.438 -0.826 1 94.12 126 ARG B C 1
ATOM 3244 O O . ARG B 1 126 ? 16.266 18.516 -0.717 1 94.12 126 ARG B O 1
ATOM 3251 N N . LEU B 1 127 ? 14.891 16.984 0.103 1 95 127 LEU B N 1
ATOM 3252 C CA . LEU B 1 127 ? 14.539 17.797 1.266 1 95 127 LEU B CA 1
ATOM 3253 C C . LEU B 1 127 ? 15.609 17.688 2.346 1 95 127 LEU B C 1
ATOM 3255 O O . LEU B 1 127 ? 15.672 18.516 3.256 1 95 127 LEU B O 1
ATOM 3259 N N . LEU B 1 128 ? 16.516 16.688 2.314 1 92.56 128 LEU B N 1
ATOM 3260 C CA . LEU B 1 128 ? 17.531 16.469 3.328 1 92.56 128 LEU B CA 1
ATOM 3261 C C . LEU B 1 128 ? 18.484 17.656 3.412 1 92.56 128 LEU B C 1
ATOM 3263 O O . LEU B 1 128 ? 18.922 18.031 4.504 1 92.56 128 LEU B O 1
ATOM 3267 N N . ARG B 1 129 ? 18.781 18.297 2.367 1 86.88 129 ARG B N 1
ATOM 3268 C CA . ARG B 1 129 ? 19.75 19.391 2.291 1 86.88 129 ARG B CA 1
ATOM 3269 C C . ARG B 1 129 ? 19.234 20.641 2.98 1 86.88 129 ARG B C 1
ATOM 3271 O O . ARG B 1 129 ? 20 21.531 3.324 1 86.88 129 ARG B O 1
ATOM 3278 N N . GLY B 1 130 ? 17.969 20.672 3.314 1 88.19 130 GLY B N 1
ATOM 3279 C CA . GLY B 1 130 ? 17.344 21.859 3.857 1 88.19 130 GLY B CA 1
ATOM 3280 C C . GLY B 1 130 ? 17.344 21.891 5.375 1 88.19 130 GLY B C 1
ATOM 3281 O O . GLY B 1 130 ? 16.906 22.875 5.977 1 88.19 130 GLY B O 1
ATOM 3282 N N . GLY B 1 131 ? 17.812 20.781 5.949 1 92.06 131 GLY B N 1
ATOM 3283 C CA . GLY B 1 131 ? 17.891 20.781 7.402 1 92.06 131 GLY B CA 1
ATOM 3284 C C . GLY B 1 131 ? 16.594 20.391 8.062 1 92.06 131 GLY B C 1
ATOM 3285 O O . GLY B 1 131 ? 16.25 20.891 9.141 1 92.06 131 GLY B O 1
ATOM 3286 N N . ILE B 1 132 ? 15.836 19.562 7.473 1 96.88 132 ILE B N 1
ATOM 3287 C CA . ILE B 1 132 ? 14.586 19.078 8.047 1 96.88 132 ILE B CA 1
ATOM 3288 C C . ILE B 1 132 ? 14.883 18.125 9.195 1 96.88 132 ILE B C 1
ATOM 3290 O O . ILE B 1 132 ? 16 17.609 9.32 1 96.88 132 ILE B O 1
ATOM 3294 N N . ASP B 1 133 ? 13.938 17.906 10.07 1 98.12 133 ASP B N 1
ATOM 3295 C CA . ASP B 1 133 ? 14.164 17.125 11.289 1 98.12 133 ASP B CA 1
ATOM 3296 C C . ASP B 1 133 ? 13.68 15.688 11.125 1 98.12 133 ASP B C 1
ATOM 3298 O O . ASP B 1 133 ? 14.148 14.789 11.82 1 98.12 133 ASP B O 1
ATOM 3302 N N . ALA B 1 134 ? 12.75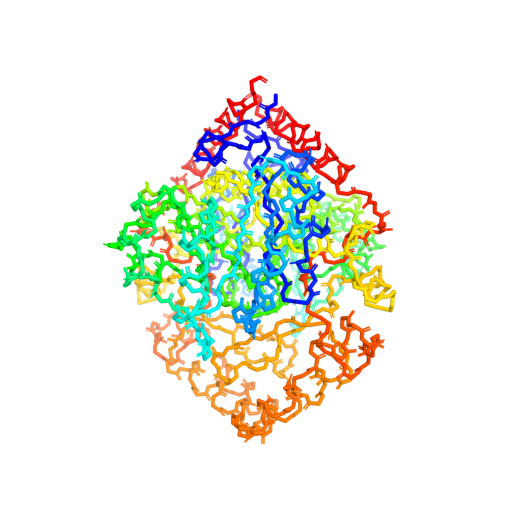 15.43 10.328 1 98.38 134 ALA B N 1
ATOM 3303 C CA . ALA B 1 134 ? 12.125 14.156 10 1 98.38 134 ALA B CA 1
ATOM 3304 C C . ALA B 1 134 ? 11.312 14.258 8.711 1 98.38 134 ALA B C 1
ATOM 3306 O O . ALA B 1 134 ? 11.219 15.328 8.117 1 98.38 134 ALA B O 1
ATOM 3307 N N . ILE B 1 135 ? 10.781 13.141 8.258 1 98.25 135 ILE B N 1
ATOM 3308 C CA . ILE B 1 135 ? 9.992 13.148 7.027 1 98.25 135 ILE B CA 1
ATOM 3309 C C . ILE B 1 135 ? 8.75 12.281 7.203 1 98.25 135 ILE B C 1
ATOM 3311 O O . ILE B 1 135 ? 8.812 11.203 7.801 1 98.25 135 ILE B O 1
ATOM 3315 N N . ILE B 1 136 ? 7.637 12.789 6.797 1 98.75 136 ILE B N 1
ATOM 3316 C CA . ILE B 1 136 ? 6.43 11.977 6.676 1 98.75 136 ILE B CA 1
ATOM 3317 C C . ILE B 1 136 ? 6.332 11.406 5.262 1 98.75 136 ILE B C 1
ATOM 3319 O O . ILE B 1 136 ? 6.223 12.156 4.289 1 98.75 136 ILE B O 1
ATOM 3323 N N . ALA B 1 137 ? 6.461 10.102 5.117 1 98.75 137 ALA B N 1
ATOM 3324 C CA . ALA B 1 137 ? 6.246 9.43 3.838 1 98.75 137 ALA B CA 1
ATOM 3325 C C . ALA B 1 137 ? 4.816 8.914 3.725 1 98.75 137 ALA B C 1
ATOM 3327 O O . ALA B 1 137 ? 4.406 8.031 4.484 1 98.75 137 ALA B O 1
ATOM 3328 N N . GLU B 1 138 ? 4.117 9.445 2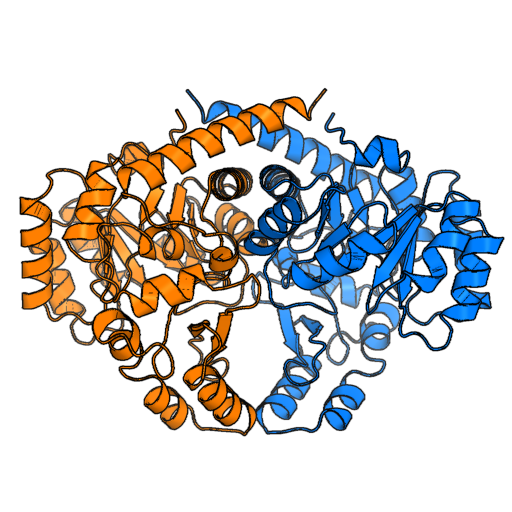.762 1 98.69 138 GLU B N 1
ATOM 3329 C CA . GLU B 1 138 ? 2.682 9.195 2.676 1 98.69 138 GLU B CA 1
ATOM 3330 C C . GLU B 1 138 ? 2.34 8.367 1.438 1 98.69 138 GLU B C 1
ATOM 3332 O O . GLU B 1 138 ? 2.646 8.773 0.314 1 98.69 138 GLU B O 1
ATOM 3337 N N . GLY B 1 139 ? 1.704 7.219 1.655 1 98.62 139 GLY B N 1
ATOM 3338 C CA . GLY B 1 139 ? 1.317 6.328 0.573 1 98.62 139 GLY B CA 1
ATOM 3339 C C . GLY B 1 139 ? 0.049 6.766 -0.136 1 98.62 139 GLY B C 1
ATOM 3340 O O . GLY B 1 139 ? -0.761 7.5 0.429 1 98.62 139 GLY B O 1
ATOM 3341 N N . THR B 1 140 ? -0.159 6.172 -1.276 1 98.56 140 THR B N 1
ATOM 3342 C CA . THR B 1 140 ? -1.239 6.547 -2.184 1 98.56 140 THR B CA 1
ATOM 3343 C C . THR B 1 140 ? -2.598 6.199 -1.578 1 98.56 140 THR B C 1
ATOM 3345 O O . THR B 1 140 ? -3.633 6.664 -2.057 1 98.56 140 THR B O 1
ATOM 3348 N N . GLU B 1 141 ? -2.619 5.312 -0.55 1 98.69 141 GLU B N 1
ATOM 3349 C CA . GLU B 1 141 ? -3.877 4.844 0.02 1 98.69 141 GLU B CA 1
ATOM 3350 C C . GLU B 1 141 ? -4.406 5.816 1.069 1 98.69 141 GLU B C 1
ATOM 3352 O O . GLU B 1 141 ? -5.445 5.57 1.687 1 98.69 141 GLU B O 1
ATOM 3357 N N . SER B 1 142 ? -3.699 6.969 1.283 1 98.56 142 SER B N 1
ATOM 3358 C CA . SER B 1 142 ? -4.203 8.023 2.154 1 98.56 142 SER B CA 1
ATOM 3359 C C . SER B 1 142 ? -5.363 8.773 1.503 1 98.56 142 SER B C 1
ATOM 3361 O O . SER B 1 142 ? -5.672 8.547 0.331 1 98.56 142 SER B O 1
ATOM 3363 N N . GLY B 1 143 ? -6.062 9.531 2.281 1 98.19 143 GLY B N 1
ATOM 3364 C CA . GLY B 1 143 ? -7.098 10.406 1.755 1 98.19 143 GLY B CA 1
ATOM 3365 C C . GLY B 1 143 ? -6.566 11.75 1.292 1 98.19 143 GLY B C 1
ATOM 3366 O O . GLY B 1 143 ? -5.594 12.266 1.847 1 98.19 143 GLY B O 1
ATOM 3367 N N . GLY B 1 144 ? -7.238 12.32 0.332 1 97.38 144 GLY B N 1
ATOM 3368 C CA . GLY B 1 144 ? -6.84 13.633 -0.143 1 97.38 144 GLY B CA 1
ATOM 3369 C C . GLY B 1 144 ? -5.789 13.578 -1.234 1 97.38 144 GLY B C 1
ATOM 3370 O O . GLY B 1 144 ? -5.805 12.68 -2.076 1 97.38 144 GLY B O 1
ATOM 3371 N N . HIS B 1 145 ? -4.941 14.602 -1.333 1 96.38 145 HIS B N 1
ATOM 3372 C CA . HIS B 1 145 ? -3.881 14.641 -2.332 1 96.38 145 HIS B CA 1
ATOM 3373 C C . HIS B 1 145 ? -2.859 13.531 -2.092 1 96.38 145 HIS B C 1
ATOM 3375 O O . HIS B 1 145 ? -2.322 13.406 -0.989 1 96.38 145 HIS B O 1
ATOM 3381 N N . VAL B 1 146 ? -2.58 12.766 -3.137 1 97 146 VAL B N 1
ATOM 3382 C CA . VAL B 1 146 ? -1.761 11.578 -2.934 1 97 146 VAL B CA 1
ATOM 3383 C C . VAL B 1 146 ? -0.75 11.445 -4.07 1 97 146 VAL B C 1
ATOM 3385 O O . VAL B 1 146 ? -0.927 12.031 -5.137 1 97 146 VAL B O 1
ATOM 3388 N N . GLY B 1 147 ? 0.372 10.734 -3.727 1 96.19 147 GLY B N 1
ATOM 3389 C CA . GLY B 1 147 ? 1.263 10.242 -4.766 1 96.19 147 GLY B CA 1
ATOM 3390 C C . GLY B 1 147 ? 0.833 8.906 -5.336 1 96.19 147 GLY B C 1
ATOM 3391 O O . GLY B 1 147 ? -0.334 8.523 -5.23 1 96.19 147 GLY B O 1
ATOM 3392 N N . ASP B 1 148 ? 1.771 8.219 -5.961 1 96.19 148 ASP B N 1
ATOM 3393 C CA . ASP B 1 148 ? 1.43 7 -6.695 1 96.19 148 ASP B CA 1
ATOM 3394 C C . ASP B 1 148 ? 1.948 5.758 -5.973 1 96.19 148 ASP B C 1
ATOM 3396 O O . ASP B 1 148 ? 1.543 4.637 -6.285 1 96.19 148 ASP B O 1
ATOM 3400 N N . ILE B 1 149 ? 2.822 5.938 -5.027 1 98.38 149 ILE B N 1
ATOM 3401 C CA . ILE B 1 149 ? 3.488 4.793 -4.414 1 98.38 149 ILE B CA 1
ATOM 3402 C C . ILE B 1 149 ? 2.756 4.395 -3.137 1 98.38 149 ILE B C 1
ATOM 3404 O O . ILE B 1 149 ? 2.279 5.254 -2.391 1 98.38 149 ILE B O 1
ATOM 3408 N N . THR B 1 150 ? 2.645 3.123 -2.873 1 98.88 150 THR B N 1
ATOM 3409 C CA . THR B 1 150 ? 1.912 2.607 -1.722 1 98.88 150 THR B CA 1
ATOM 3410 C C . THR B 1 150 ? 2.783 2.635 -0.47 1 98.88 150 THR B C 1
ATOM 3412 O O . THR B 1 150 ? 4.012 2.639 -0.563 1 98.88 150 THR B O 1
ATOM 3415 N N . THR B 1 151 ? 2.162 2.643 0.657 1 98.94 151 THR B N 1
ATOM 3416 C CA . THR B 1 151 ? 2.865 2.705 1.934 1 98.94 151 THR B CA 1
ATOM 3417 C C . THR B 1 151 ? 3.811 1.518 2.088 1 98.94 151 THR B C 1
ATOM 3419 O O . THR B 1 151 ? 4.973 1.688 2.467 1 98.94 151 THR B O 1
ATOM 3422 N N . MET B 1 152 ? 3.367 0.331 1.713 1 98.94 152 MET B N 1
ATOM 3423 C CA . MET B 1 152 ? 4.172 -0.883 1.828 1 98.94 152 MET B CA 1
ATOM 3424 C C . MET B 1 152 ? 5.469 -0.755 1.036 1 98.94 152 MET B C 1
ATOM 3426 O O . MET B 1 152 ? 6.523 -1.196 1.492 1 98.94 152 MET B O 1
ATOM 3430 N N . ALA B 1 153 ? 5.387 -0.162 -0.115 1 98.88 153 ALA B N 1
ATOM 3431 C CA . ALA B 1 153 ? 6.555 -0.032 -0.985 1 98.88 153 ALA B CA 1
ATOM 3432 C C . ALA B 1 153 ? 7.355 1.221 -0.643 1 98.88 153 ALA B C 1
ATOM 3434 O O . ALA B 1 153 ? 8.586 1.207 -0.687 1 98.88 153 ALA B O 1
ATOM 3435 N N . LEU B 1 154 ? 6.742 2.303 -0.244 1 98.88 154 LEU B N 1
ATOM 3436 C CA . LEU B 1 154 ? 7.344 3.619 -0.078 1 98.88 154 LEU B CA 1
ATOM 3437 C C . LEU B 1 154 ? 8.219 3.664 1.171 1 98.88 154 LEU B C 1
ATOM 3439 O O . LEU B 1 154 ? 9.352 4.156 1.126 1 98.88 154 LEU B O 1
ATOM 3443 N N . ILE B 1 155 ? 7.777 3.127 2.293 1 98.94 155 ILE B N 1
ATOM 3444 C CA . ILE B 1 155 ? 8.383 3.371 3.598 1 98.94 155 ILE B CA 1
ATOM 3445 C C . ILE B 1 155 ? 9.797 2.783 3.629 1 98.94 155 ILE B C 1
ATOM 3447 O O . ILE B 1 155 ? 10.758 3.486 3.932 1 98.94 155 ILE B O 1
ATOM 3451 N N . PRO B 1 156 ? 9.945 1.473 3.279 1 98.88 156 PRO B N 1
ATOM 3452 C CA . PRO B 1 156 ? 11.312 0.958 3.373 1 98.88 156 PRO B CA 1
ATOM 3453 C C . PRO B 1 156 ? 12.266 1.645 2.402 1 98.88 156 PRO B C 1
ATOM 3455 O O . PRO B 1 156 ? 13.445 1.825 2.717 1 98.88 156 PRO B O 1
ATOM 3458 N N . GLN B 1 157 ? 11.797 2.064 1.256 1 98.81 157 GLN B N 1
ATOM 3459 C CA . GLN B 1 157 ? 12.656 2.725 0.279 1 98.81 157 GLN B CA 1
ATOM 3460 C C . GLN B 1 157 ? 13.062 4.117 0.757 1 98.81 157 GLN B C 1
ATOM 3462 O O . GLN B 1 157 ? 14.211 4.527 0.578 1 98.81 157 GLN B O 1
ATOM 3467 N N . VAL B 1 158 ? 12.141 4.848 1.394 1 98.81 158 VAL B N 1
ATOM 3468 C CA . VAL B 1 158 ? 12.469 6.164 1.939 1 98.81 158 VAL B CA 1
ATOM 3469 C C . VAL B 1 158 ? 13.406 6.004 3.135 1 98.81 158 VAL B C 1
ATOM 3471 O O . VAL B 1 158 ? 14.375 6.754 3.273 1 98.81 158 VAL B O 1
ATOM 3474 N N . VAL B 1 159 ? 13.141 5.035 4.016 1 98.75 159 VAL B N 1
ATOM 3475 C CA . VAL B 1 159 ? 13.977 4.773 5.184 1 98.75 159 VAL B CA 1
ATOM 3476 C C . VAL B 1 159 ? 15.422 4.527 4.746 1 98.75 159 VAL B C 1
ATOM 3478 O O . VAL B 1 159 ? 16.359 5.02 5.379 1 98.75 159 VAL B O 1
ATOM 3481 N N . ASP B 1 160 ? 15.609 3.803 3.664 1 98.44 160 ASP B N 1
ATOM 3482 C CA . ASP B 1 160 ? 16.938 3.488 3.164 1 98.44 160 ASP B CA 1
ATOM 3483 C C . ASP B 1 160 ? 17.625 4.73 2.59 1 98.44 160 ASP B C 1
ATOM 3485 O O . ASP B 1 160 ? 18.844 4.793 2.504 1 98.44 160 ASP B O 1
ATOM 3489 N N . ALA B 1 161 ? 16.828 5.723 2.203 1 97.94 161 ALA B N 1
ATOM 3490 C CA . ALA B 1 161 ? 17.359 6.816 1.385 1 97.94 161 ALA B CA 1
ATOM 3491 C C . ALA B 1 161 ? 17.703 8.023 2.246 1 97.94 161 ALA B C 1
ATOM 3493 O O . ALA B 1 161 ? 18.391 8.945 1.786 1 97.94 161 ALA B O 1
ATOM 3494 N N . VAL B 1 162 ? 17.234 8.062 3.473 1 97.81 162 VAL B N 1
ATOM 3495 C CA . VAL B 1 162 ? 17.406 9.266 4.281 1 97.81 162 VAL B CA 1
ATOM 3496 C C . VAL B 1 162 ? 18.031 8.898 5.629 1 97.81 162 VAL B C 1
ATOM 3498 O O . VAL B 1 162 ? 18.031 7.727 6.016 1 97.81 162 VAL B O 1
ATOM 3501 N N . ASP B 1 163 ? 18.531 9.891 6.379 1 97.25 163 ASP B N 1
ATOM 3502 C CA . ASP B 1 163 ? 19.172 9.656 7.668 1 97.25 163 ASP B CA 1
ATOM 3503 C C . ASP B 1 163 ? 18.375 10.297 8.805 1 97.25 163 ASP B C 1
ATOM 3505 O O . ASP B 1 163 ? 18.844 10.344 9.945 1 97.25 163 ASP B O 1
ATOM 3509 N N . VAL B 1 164 ? 17.234 10.867 8.516 1 97.69 164 VAL B N 1
ATOM 3510 C CA . VAL B 1 164 ? 16.328 11.398 9.523 1 97.69 164 VAL B CA 1
ATOM 3511 C C . VAL B 1 164 ? 15.188 10.414 9.766 1 97.69 164 VAL B C 1
ATOM 3513 O O . VAL B 1 164 ? 14.914 9.555 8.914 1 97.69 164 VAL B O 1
ATOM 3516 N N . PRO B 1 165 ? 14.523 10.523 10.93 1 98.44 165 PRO B N 1
ATOM 3517 C CA . PRO B 1 165 ? 13.406 9.609 11.195 1 98.44 165 PRO B CA 1
ATOM 3518 C C . PRO B 1 165 ? 12.273 9.75 10.18 1 98.44 165 PRO B C 1
ATOM 3520 O O . PRO B 1 165 ? 11.969 10.859 9.734 1 98.44 165 PRO B O 1
ATOM 3523 N N . VAL B 1 166 ? 11.703 8.586 9.836 1 98.81 166 VAL B N 1
ATOM 3524 C CA . VAL B 1 166 ? 10.602 8.539 8.875 1 98.81 166 VAL B CA 1
ATOM 3525 C C . VAL B 1 166 ? 9.297 8.219 9.609 1 98.81 166 VAL B C 1
ATOM 3527 O O . VAL B 1 166 ? 9.25 7.32 10.445 1 98.81 166 VAL B O 1
ATOM 3530 N N . ILE B 1 167 ? 8.266 9.008 9.383 1 98.88 167 ILE B N 1
ATOM 3531 C CA . ILE B 1 167 ? 6.902 8.766 9.828 1 98.88 167 ILE B CA 1
ATOM 3532 C C . ILE B 1 167 ? 6.078 8.188 8.68 1 98.88 167 ILE B C 1
ATOM 3534 O O . ILE B 1 167 ? 6.027 8.773 7.59 1 98.88 167 ILE B O 1
ATOM 3538 N N . ALA B 1 168 ? 5.492 7.023 8.906 1 98.94 168 ALA B N 1
ATOM 3539 C CA . ALA B 1 168 ? 4.66 6.402 7.879 1 98.94 168 ALA B CA 1
ATOM 3540 C C . ALA B 1 168 ? 3.24 6.957 7.91 1 98.94 168 ALA B C 1
ATOM 3542 O O . ALA B 1 168 ? 2.645 7.09 8.984 1 98.94 168 ALA B O 1
ATOM 3543 N N . ALA B 1 169 ? 2.736 7.281 6.734 1 98.81 169 ALA B N 1
ATOM 3544 C CA . ALA B 1 169 ? 1.353 7.727 6.594 1 98.81 169 ALA B CA 1
ATOM 3545 C C . ALA B 1 169 ? 0.671 7.039 5.414 1 98.81 169 ALA B C 1
ATOM 3547 O O . ALA B 1 169 ? 1.296 6.809 4.379 1 98.81 169 ALA B O 1
ATOM 3548 N N . GLY B 1 170 ? -0.654 6.754 5.59 1 98.5 170 GLY B N 1
ATOM 3549 C CA . GLY B 1 170 ? -1.451 6.098 4.566 1 98.5 170 GLY B CA 1
ATOM 3550 C C . GLY B 1 170 ? -1.768 4.652 4.887 1 98.5 170 GLY B C 1
ATOM 3551 O O . GLY B 1 170 ? -0.864 3.818 4.98 1 98.5 170 GLY B O 1
ATOM 3552 N N . GLY B 1 171 ? -3.055 4.336 5.039 1 98.5 171 GLY B N 1
ATOM 3553 C CA . GLY B 1 171 ? -3.475 2.953 5.215 1 98.5 171 GLY B CA 1
ATOM 3554 C C . GLY B 1 171 ? -3.275 2.443 6.629 1 98.5 171 GLY B C 1
ATOM 3555 O O . GLY B 1 171 ? -3.156 1.236 6.848 1 98.5 171 GLY B O 1
ATOM 3556 N N . ILE B 1 172 ? -3.16 3.316 7.613 1 98.88 172 ILE B N 1
ATOM 3557 C CA . ILE B 1 172 ? -2.943 2.938 9.008 1 98.88 172 ILE B CA 1
ATOM 3558 C C . ILE B 1 172 ? -4.094 3.457 9.867 1 98.88 172 ILE B C 1
ATOM 3560 O O . ILE B 1 172 ? -4.375 4.656 9.875 1 98.88 172 ILE B O 1
ATOM 3564 N N . ALA B 1 173 ? -4.781 2.52 10.555 1 98.56 173 ALA B N 1
ATOM 3565 C CA . ALA B 1 173 ? -5.906 2.963 11.375 1 98.56 173 ALA B CA 1
ATOM 3566 C C . ALA B 1 173 ? -5.992 2.162 12.672 1 98.56 173 ALA B C 1
ATOM 3568 O O . ALA B 1 173 ? -6.844 2.434 13.523 1 98.56 173 ALA B O 1
ATOM 3569 N N . ASP B 1 174 ? -5.129 1.114 12.852 1 98.69 174 ASP B N 1
ATOM 3570 C CA . ASP B 1 174 ? -5.125 0.305 14.07 1 98.69 174 ASP B CA 1
ATOM 3571 C C . ASP B 1 174 ? -3.709 -0.151 14.422 1 98.69 174 ASP B C 1
ATOM 3573 O O . ASP B 1 174 ? -2.736 0.304 13.812 1 98.69 174 ASP B O 1
ATOM 3577 N N . GLY B 1 175 ? -3.631 -0.95 15.484 1 98.75 175 GLY B N 1
ATOM 3578 C CA . GLY B 1 175 ? -2.332 -1.374 15.992 1 98.75 175 GLY B CA 1
ATOM 3579 C C . GLY B 1 175 ? -1.58 -2.266 15.023 1 98.75 175 GLY B C 1
ATOM 3580 O O . GLY B 1 175 ? -0.348 -2.303 15.031 1 98.75 175 GLY B O 1
ATOM 3581 N N . ARG B 1 176 ? -2.287 -3.092 14.195 1 98.81 176 ARG B N 1
ATOM 3582 C CA . ARG B 1 176 ? -1.638 -3.914 13.18 1 98.81 176 ARG B CA 1
ATOM 3583 C C . ARG B 1 176 ? -0.884 -3.049 12.18 1 98.81 176 ARG B C 1
ATOM 3585 O O . ARG B 1 176 ? 0.272 -3.328 11.852 1 98.81 176 ARG B O 1
ATOM 3592 N N . GLY B 1 177 ? -1.611 -1.953 11.719 1 98.88 177 GLY B N 1
ATOM 3593 C CA . GLY B 1 177 ? -0.97 -1.032 10.797 1 98.88 177 GLY B CA 1
ATOM 3594 C C . GLY B 1 177 ? 0.249 -0.347 11.383 1 98.88 177 GLY B C 1
ATOM 3595 O O . GLY B 1 177 ? 1.255 -0.161 10.695 1 98.88 177 GLY B O 1
ATOM 3596 N N . MET B 1 178 ? 0.141 0.072 12.617 1 98.75 178 MET B N 1
ATOM 3597 C CA . MET B 1 178 ? 1.274 0.711 13.281 1 98.75 178 MET B CA 1
ATOM 3598 C C . MET B 1 178 ? 2.455 -0.247 13.383 1 98.75 178 MET B C 1
ATOM 3600 O O . MET B 1 178 ? 3.586 0.116 13.047 1 98.75 178 MET B O 1
ATOM 3604 N N . ALA B 1 179 ? 2.209 -1.498 13.828 1 98.62 179 ALA B N 1
ATOM 3605 C CA . ALA B 1 179 ? 3.268 -2.5 13.922 1 98.62 179 ALA B CA 1
ATOM 3606 C C . ALA B 1 179 ? 3.906 -2.756 12.562 1 98.62 179 ALA B C 1
ATOM 3608 O O . ALA B 1 179 ? 5.129 -2.883 12.453 1 98.62 179 ALA B O 1
ATOM 3609 N N . ALA B 1 180 ? 3.105 -2.832 11.531 1 98.94 180 ALA B N 1
ATOM 3610 C CA . ALA B 1 180 ? 3.607 -3.033 10.172 1 98.94 180 ALA B CA 1
ATOM 3611 C C . ALA B 1 180 ? 4.512 -1.882 9.75 1 98.94 180 ALA B C 1
ATOM 3613 O O . ALA B 1 180 ? 5.586 -2.105 9.18 1 98.94 180 ALA B O 1
ATOM 3614 N N . ALA B 1 181 ? 4.066 -0.633 10.039 1 98.88 181 ALA B N 1
ATOM 3615 C CA . ALA B 1 181 ? 4.871 0.539 9.703 1 98.88 181 ALA B CA 1
ATOM 3616 C C . ALA B 1 181 ? 6.23 0.489 10.391 1 98.88 181 ALA B C 1
ATOM 3618 O O . AL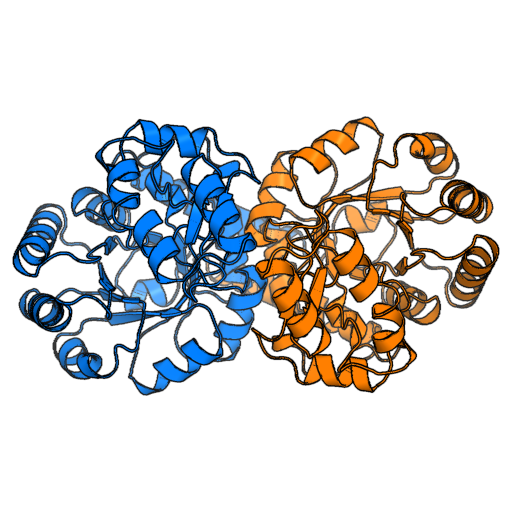A B 1 181 ? 7.254 0.801 9.773 1 98.88 181 ALA B O 1
ATOM 3619 N N . PHE B 1 182 ? 6.242 0.082 11.617 1 98.69 182 PHE B N 1
ATOM 3620 C CA . PHE B 1 182 ? 7.496 -0.005 12.359 1 98.69 182 PHE B CA 1
ATOM 3621 C C . PHE B 1 182 ? 8.383 -1.107 11.789 1 98.69 182 PHE B C 1
ATOM 3623 O O . PHE B 1 182 ? 9.609 -0.957 11.727 1 98.69 182 PHE B O 1
ATOM 3630 N N . ALA B 1 183 ? 7.785 -2.195 11.383 1 98.62 183 ALA B N 1
ATOM 3631 C CA . ALA B 1 183 ? 8.547 -3.266 10.742 1 98.62 183 ALA B CA 1
ATOM 3632 C C . ALA B 1 183 ? 9.227 -2.766 9.469 1 98.62 183 ALA B C 1
ATOM 3634 O O . ALA B 1 183 ? 10.328 -3.213 9.133 1 98.62 183 ALA B O 1
ATOM 3635 N N . LEU B 1 184 ? 8.625 -1.847 8.828 1 98.88 184 LEU B N 1
ATOM 3636 C CA . LEU B 1 184 ? 9.148 -1.31 7.578 1 98.88 184 LEU B CA 1
ATOM 3637 C C . LEU B 1 184 ? 10.242 -0.279 7.848 1 98.88 184 LEU B C 1
ATOM 3639 O O . LEU B 1 184 ? 10.906 0.186 6.918 1 98.88 184 LEU B O 1
ATOM 3643 N N . GLY B 1 185 ? 10.375 0.188 9.078 1 98.44 185 GLY B N 1
ATOM 3644 C CA . GLY B 1 185 ? 11.477 1.06 9.453 1 98.44 185 GLY B CA 1
ATOM 3645 C C . GLY B 1 185 ? 11.023 2.418 9.953 1 98.44 185 GLY B C 1
ATOM 3646 O O . GLY B 1 185 ? 11.844 3.238 10.375 1 98.44 185 GLY B O 1
ATOM 3647 N N . ALA B 1 186 ? 9.727 2.664 9.938 1 98.81 186 ALA B N 1
ATOM 3648 C CA . ALA B 1 186 ? 9.211 3.949 10.406 1 98.81 186 ALA B CA 1
ATOM 3649 C C . ALA B 1 186 ? 9.391 4.098 11.914 1 98.81 186 ALA B C 1
ATOM 3651 O O . ALA B 1 186 ? 9.461 3.104 12.641 1 98.81 186 ALA B O 1
ATOM 3652 N N . LYS B 1 187 ? 9.406 5.352 12.344 1 98.56 187 LYS B N 1
ATOM 3653 C CA . LYS B 1 187 ? 9.609 5.645 13.758 1 98.56 187 LYS B CA 1
ATOM 3654 C C . LYS B 1 187 ? 8.344 6.227 14.383 1 98.56 187 LYS B C 1
ATOM 3656 O O . LYS B 1 187 ? 8.273 6.41 15.602 1 98.56 187 LYS B O 1
ATOM 3661 N N . ALA B 1 188 ? 7.383 6.488 13.625 1 98.81 188 ALA B N 1
ATOM 3662 C CA . ALA B 1 188 ? 6.051 6.941 14.016 1 98.81 188 ALA B CA 1
ATOM 3663 C C . ALA B 1 188 ? 5.047 6.734 12.883 1 98.81 188 ALA B C 1
ATOM 3665 O O . ALA B 1 188 ? 5.418 6.332 11.781 1 98.81 188 ALA B O 1
ATOM 3666 N N . VAL B 1 189 ? 3.775 6.949 13.227 1 98.94 189 VAL B N 1
ATOM 3667 C CA . VAL B 1 189 ? 2.738 6.855 12.211 1 98.94 189 VAL B CA 1
ATOM 3668 C C . VAL B 1 189 ? 1.881 8.117 12.227 1 98.94 189 VAL B C 1
ATOM 3670 O O . VAL B 1 189 ? 1.727 8.758 13.273 1 98.94 189 VAL B O 1
ATOM 3673 N N . GLN B 1 190 ? 1.415 8.531 11.055 1 98.94 190 GLN B N 1
ATOM 3674 C CA . GLN B 1 190 ? 0.427 9.594 10.883 1 98.94 190 GLN B CA 1
ATOM 3675 C C . GLN B 1 190 ? -0.882 9.039 10.328 1 98.94 190 GLN B C 1
ATOM 3677 O O . GLN B 1 190 ? -0.879 8.273 9.359 1 98.94 190 GLN B O 1
ATOM 3682 N N . MET B 1 191 ? -1.969 9.375 11 1 98.81 191 MET B N 1
ATOM 3683 C CA . MET B 1 191 ? -3.293 8.914 10.602 1 98.81 191 MET B CA 1
ATOM 3684 C C . MET B 1 191 ? -4.234 10.086 10.367 1 98.81 191 MET B C 1
ATOM 3686 O O . MET B 1 191 ? -4.227 11.062 11.125 1 98.81 191 MET B O 1
ATOM 3690 N N . GLY B 1 192 ? -4.977 10.055 9.312 1 98.62 192 GLY B N 1
ATOM 3691 C CA . GLY B 1 192 ? -6.012 11.031 9.023 1 98.62 192 GLY B CA 1
ATOM 3692 C C . GLY B 1 192 ? -7.414 10.461 9.133 1 98.62 192 GLY B C 1
ATOM 3693 O O . GLY B 1 192 ? -8.172 10.836 10.039 1 98.62 192 GLY B O 1
ATOM 3694 N N . THR B 1 193 ? -7.727 9.375 8.414 1 98.81 193 THR B N 1
ATOM 3695 C CA . THR B 1 193 ? -9.055 8.789 8.305 1 98.81 193 THR B CA 1
ATOM 3696 C C . THR B 1 193 ? -9.555 8.32 9.672 1 98.81 193 THR B C 1
ATOM 3698 O O . THR B 1 193 ? -10.711 8.547 10.023 1 98.81 193 THR B O 1
ATOM 3701 N N . ARG B 1 194 ? -8.742 7.688 10.461 1 98.88 194 ARG B N 1
ATOM 3702 C CA . ARG B 1 194 ? -9.133 7.211 11.789 1 98.88 194 ARG B CA 1
ATOM 3703 C C . ARG B 1 194 ? -9.586 8.367 12.672 1 98.88 194 ARG B C 1
ATOM 3705 O O . ARG B 1 194 ? -10.555 8.242 13.422 1 98.88 194 ARG B O 1
ATOM 3712 N N . PHE B 1 195 ? -8.938 9.531 12.547 1 98.88 195 PHE B N 1
ATOM 3713 C CA . PHE B 1 195 ? -9.219 10.648 13.438 1 98.88 195 PHE B CA 1
ATOM 3714 C C . PHE B 1 195 ? -10.414 11.453 12.922 1 98.88 195 PHE B C 1
ATOM 3716 O O . PHE B 1 195 ? -10.984 12.258 13.664 1 98.88 195 PHE B O 1
ATOM 3723 N N . VAL B 1 196 ? -10.789 11.281 11.602 1 98.88 196 VAL B N 1
ATOM 3724 C CA . VAL B 1 196 ? -12.055 11.836 11.133 1 98.88 196 VAL B CA 1
ATOM 3725 C C . VAL B 1 196 ? -13.195 11.305 11.992 1 98.88 196 VAL B C 1
ATOM 3727 O O . VAL B 1 196 ? -14.148 12.031 12.297 1 98.88 196 VAL B O 1
ATOM 3730 N N . LEU B 1 197 ? -13.07 10.055 12.422 1 98.81 197 LEU B N 1
ATOM 3731 C CA . LEU B 1 197 ? -14.117 9.406 13.211 1 98.81 197 LEU B CA 1
ATOM 3732 C C . LEU B 1 197 ? -13.844 9.562 14.703 1 98.81 197 LEU B C 1
ATOM 3734 O O . LEU B 1 197 ? -14.102 8.648 15.484 1 98.81 197 LEU B O 1
ATOM 3738 N N . SER B 1 198 ? -13.227 10.609 15.117 1 98.88 198 SER B N 1
ATOM 3739 C CA . SER B 1 198 ? -13.117 10.961 16.531 1 98.88 198 SER B CA 1
ATOM 3740 C C . SER B 1 198 ? -14.273 11.859 16.969 1 98.88 198 SER B C 1
ATOM 3742 O O . SER B 1 198 ? -14.875 12.547 16.141 1 98.88 198 SER B O 1
ATOM 3744 N N . GLU B 1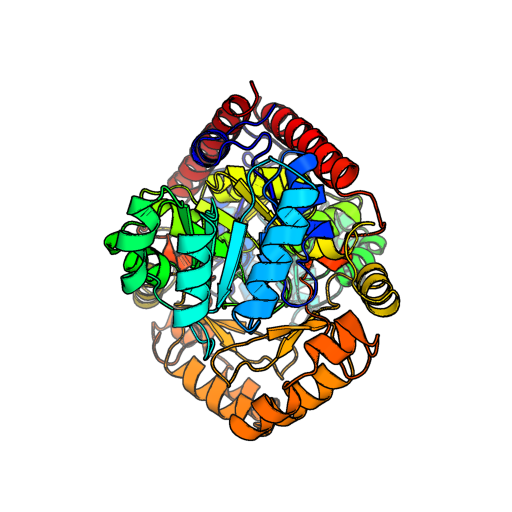 199 ? -14.578 11.859 18.25 1 98.75 199 GLU B N 1
ATOM 3745 C CA . GLU B 1 199 ? -15.625 12.719 18.781 1 98.75 199 GLU B CA 1
ATOM 3746 C C . GLU B 1 199 ? -15.258 14.195 18.625 1 98.75 199 GLU B C 1
ATOM 3748 O O . GLU B 1 199 ? -16.141 15.047 18.469 1 98.75 199 GLU B O 1
ATOM 3753 N N . GLU B 1 200 ? -13.977 14.531 18.594 1 98.81 200 GLU B N 1
ATOM 3754 C CA . GLU B 1 200 ? -13.484 15.906 18.625 1 98.81 200 GLU B CA 1
ATOM 3755 C C . GLU B 1 200 ? -13.398 16.484 17.219 1 98.81 200 GLU B C 1
ATOM 3757 O O . GLU B 1 200 ? -13.227 17.688 17.047 1 98.81 200 GLU B O 1
ATOM 3762 N N . CYS B 1 201 ? -13.461 15.617 16.156 1 98.81 201 CYS B N 1
ATOM 3763 C CA . CYS B 1 201 ? -13.43 16.109 14.789 1 98.81 201 CYS B CA 1
ATOM 3764 C C . CYS B 1 201 ? -14.75 16.766 14.414 1 98.81 201 CYS B C 1
ATOM 3766 O O . CYS B 1 201 ? -15.82 16.203 14.672 1 98.81 201 CYS B O 1
ATOM 3768 N N . ILE B 1 202 ? -14.695 17.828 13.719 1 98.44 202 ILE B N 1
ATOM 3769 C CA . ILE B 1 202 ? -15.883 18.641 13.484 1 98.44 202 ILE B CA 1
ATOM 3770 C C . ILE B 1 202 ? -16.516 18.266 12.141 1 98.44 202 ILE B C 1
ATOM 3772 O O . ILE B 1 202 ? -17.438 18.938 11.68 1 98.44 202 ILE B O 1
ATOM 3776 N N . ALA B 1 203 ? -16 17.281 11.461 1 98.69 203 ALA B N 1
ATOM 3777 C CA . ALA B 1 203 ? -16.594 16.875 10.188 1 98.69 203 ALA B CA 1
ATOM 3778 C C . ALA B 1 203 ? -18.109 16.719 10.305 1 98.69 203 ALA B C 1
ATOM 3780 O O . ALA B 1 203 ? -18.594 16.188 11.305 1 98.69 203 ALA B O 1
ATOM 3781 N N . HIS B 1 204 ? -18.828 17.219 9.328 1 98.81 204 HIS B N 1
ATOM 3782 C CA . HIS B 1 204 ? -20.266 17.047 9.305 1 98.81 204 HIS B CA 1
ATOM 3783 C C . HIS B 1 204 ? -20.641 15.578 9.531 1 98.81 204 HIS B C 1
ATOM 3785 O O . HIS B 1 204 ? -19.922 14.68 9.086 1 98.81 204 HIS B O 1
ATOM 3791 N N . GLU B 1 205 ? -21.781 15.352 10.156 1 98.69 205 GLU B N 1
ATOM 3792 C CA . GLU B 1 205 ? -22.234 14 10.469 1 98.69 205 GLU B CA 1
ATOM 3793 C C . GLU B 1 205 ? -22.344 13.148 9.211 1 98.69 205 GLU B C 1
ATOM 3795 O O . GLU B 1 205 ? -22.047 11.953 9.234 1 98.69 205 GLU B O 1
ATOM 3800 N N . ASN B 1 206 ? -22.75 13.766 8.125 1 98.88 206 ASN B N 1
ATOM 3801 C CA . ASN B 1 206 ? -22.844 13.039 6.863 1 98.88 206 ASN B CA 1
ATOM 3802 C C . ASN B 1 206 ? -21.484 12.539 6.395 1 98.88 206 ASN B C 1
ATOM 3804 O O . ASN B 1 206 ? -21.391 11.469 5.789 1 98.88 206 ASN B O 1
ATOM 3808 N N . TYR B 1 207 ? -20.484 13.375 6.617 1 98.88 207 TYR B N 1
ATOM 3809 C CA . TYR B 1 207 ? -19.125 12.992 6.293 1 98.88 207 TYR B CA 1
ATOM 3810 C C . TYR B 1 207 ? -18.688 11.773 7.105 1 98.88 207 TYR B C 1
ATOM 3812 O O . TYR B 1 207 ? -18.219 10.781 6.547 1 98.88 207 TYR B O 1
ATOM 3820 N N . LYS B 1 208 ? -18.906 11.805 8.398 1 98.88 208 LYS B N 1
ATOM 3821 C CA . LYS B 1 208 ? -18.547 10.688 9.273 1 98.88 208 LYS B CA 1
ATOM 3822 C C . LYS B 1 208 ? -19.328 9.43 8.891 1 98.88 208 LYS B C 1
ATOM 3824 O O . LYS B 1 208 ? -18.781 8.336 8.859 1 98.88 208 LYS B O 1
ATOM 3829 N N . ASN B 1 209 ? -20.578 9.609 8.594 1 98.81 209 ASN B N 1
ATOM 3830 C CA . ASN B 1 209 ? -21.422 8.484 8.219 1 98.81 209 ASN B CA 1
ATOM 3831 C C . ASN B 1 209 ? -20.953 7.852 6.906 1 98.81 209 ASN B C 1
ATOM 3833 O O . ASN B 1 209 ? -21 6.633 6.746 1 98.81 209 ASN B O 1
ATOM 3837 N N . ALA B 1 210 ? -20.547 8.695 5.977 1 98.75 210 ALA B N 1
ATOM 3838 C CA . ALA B 1 210 ? -20.016 8.18 4.719 1 98.75 210 ALA B CA 1
ATOM 3839 C C . ALA B 1 210 ? -18.781 7.312 4.957 1 98.75 210 ALA B C 1
ATOM 3841 O O . ALA B 1 210 ? -18.625 6.27 4.316 1 98.75 210 ALA B O 1
ATOM 3842 N N . VAL B 1 211 ? -17.969 7.727 5.875 1 98.75 211 VAL B N 1
ATOM 3843 C CA . VAL B 1 211 ? -16.766 6.957 6.211 1 98.75 211 VAL B CA 1
ATOM 3844 C C . VAL B 1 211 ? -17.172 5.637 6.867 1 98.75 211 VAL B C 1
ATOM 3846 O O . VAL B 1 211 ? -16.656 4.578 6.512 1 98.75 211 VAL B O 1
ATOM 3849 N N . LEU B 1 212 ? -18.125 5.684 7.797 1 98.69 212 LEU B N 1
ATOM 3850 C CA . LEU B 1 212 ? -18.562 4.508 8.539 1 98.69 212 LEU B CA 1
ATOM 3851 C C . LEU B 1 212 ? -19.188 3.479 7.605 1 98.69 212 LEU B C 1
ATOM 3853 O O . LEU B 1 212 ? -19.109 2.275 7.863 1 98.69 212 LEU B O 1
ATOM 3857 N N . LYS B 1 213 ? -19.75 3.941 6.488 1 98.25 213 LYS B N 1
ATOM 3858 C CA . LYS B 1 213 ? -20.438 3.053 5.555 1 98.25 213 LYS B CA 1
ATOM 3859 C C . LYS B 1 213 ? -19.469 2.541 4.48 1 98.25 213 LYS B C 1
ATOM 3861 O O . LYS B 1 213 ? -19.797 1.591 3.762 1 98.25 213 LYS B O 1
ATOM 3866 N N . ALA B 1 214 ? -18.359 3.135 4.426 1 98.31 214 ALA B N 1
ATOM 3867 C CA . ALA B 1 214 ? -17.391 2.816 3.373 1 98.31 214 ALA B CA 1
ATOM 3868 C C . ALA B 1 214 ? -16.875 1.388 3.514 1 98.31 214 ALA B C 1
ATOM 3870 O O . ALA B 1 214 ? -16.625 0.921 4.625 1 98.31 214 ALA B O 1
ATOM 3871 N N . LYS B 1 215 ? -16.703 0.736 2.381 1 97.69 215 LYS B N 1
ATOM 3872 C CA . LYS B 1 215 ? -16.047 -0.567 2.303 1 97.69 215 LYS B CA 1
ATOM 3873 C C . LYS B 1 215 ? -14.656 -0.451 1.673 1 97.69 215 LYS B C 1
ATOM 3875 O O . LYS B 1 215 ? -14.188 0.654 1.394 1 97.69 215 LYS B O 1
ATOM 3880 N N . ASP B 1 216 ? -14.016 -1.571 1.498 1 96.12 216 ASP B N 1
ATOM 3881 C CA . ASP B 1 216 ? -12.609 -1.576 1.112 1 96.12 216 ASP B CA 1
ATOM 3882 C C . ASP B 1 216 ? -12.406 -0.901 -0.242 1 96.12 216 ASP B C 1
ATOM 3884 O O . ASP B 1 216 ? -11.352 -0.316 -0.501 1 96.12 216 ASP B O 1
ATOM 3888 N N . ARG B 1 217 ? -13.375 -0.895 -1.127 1 96.81 217 ARG B N 1
ATOM 3889 C CA . ARG B 1 217 ? -13.219 -0.34 -2.469 1 96.81 217 ARG B CA 1
ATOM 3890 C C . ARG B 1 217 ? -13.969 0.982 -2.604 1 96.81 217 ARG B C 1
ATOM 3892 O O . ARG B 1 217 ? -14.266 1.42 -3.717 1 96.81 217 ARG B O 1
ATOM 3899 N N . ALA B 1 218 ? -14.242 1.616 -1.501 1 98.25 218 ALA B N 1
ATOM 3900 C CA . ALA B 1 218 ? -15.141 2.771 -1.493 1 98.25 218 ALA B CA 1
ATOM 3901 C C . ALA B 1 218 ? -14.438 4.012 -2.033 1 98.25 218 ALA B C 1
ATOM 3903 O O . ALA B 1 218 ? -15.086 5.016 -2.34 1 98.25 218 ALA B O 1
ATOM 3904 N N . THR B 1 219 ? -13.125 4.047 -2.141 1 98.62 219 THR B N 1
ATOM 3905 C CA . THR B 1 219 ? -12.438 5.273 -2.535 1 98.62 219 THR B CA 1
ATOM 3906 C C . THR B 1 219 ? -11.82 5.121 -3.924 1 98.62 219 THR B C 1
ATOM 3908 O O . THR B 1 219 ? -11.508 4.008 -4.355 1 98.62 219 THR B O 1
ATOM 3911 N N . VAL B 1 220 ? -11.68 6.215 -4.574 1 97.94 220 VAL B N 1
ATOM 3912 C CA . VAL B 1 220 ? -11.094 6.277 -5.91 1 97.94 220 VAL B CA 1
ATOM 3913 C C . VAL B 1 220 ? -10.172 7.488 -6.016 1 97.94 220 VAL B C 1
ATOM 3915 O O . VAL B 1 220 ? -10.234 8.398 -5.184 1 97.94 220 VAL B O 1
ATOM 3918 N N . MET B 1 221 ? -9.336 7.453 -6.984 1 97.19 221 MET B N 1
ATOM 3919 C CA . MET B 1 221 ? -8.477 8.602 -7.285 1 97.19 221 MET B CA 1
ATOM 3920 C C . MET B 1 221 ? -9.055 9.414 -8.438 1 97.19 221 MET B C 1
ATOM 3922 O O . MET B 1 221 ? -9.531 8.859 -9.422 1 97.19 221 MET B O 1
ATOM 3926 N N . THR B 1 222 ? -9.086 10.656 -8.305 1 97 222 THR B N 1
ATOM 3927 C CA . THR B 1 222 ? -9.438 11.617 -9.344 1 97 222 THR B CA 1
ATOM 3928 C C . THR B 1 222 ? -8.25 12.531 -9.656 1 97 222 THR B C 1
ATOM 3930 O O . THR B 1 222 ? -7.281 12.57 -8.898 1 97 222 THR B O 1
ATOM 3933 N N . GLY B 1 223 ? -8.336 13.18 -10.766 1 96.25 223 GLY B N 1
ATOM 3934 C CA . GLY B 1 223 ? -7.32 14.156 -11.133 1 96.25 223 GLY B CA 1
ATOM 3935 C C . GLY B 1 223 ? -5.988 13.516 -11.477 1 96.25 223 GLY B C 1
ATOM 3936 O O . GLY B 1 223 ? -4.93 14.07 -11.172 1 96.25 223 GLY B O 1
ATOM 3937 N N . LEU B 1 224 ? -6.008 12.328 -12.047 1 95.12 224 LEU B N 1
ATOM 3938 C CA . LEU B 1 224 ? -4.801 11.602 -12.422 1 95.12 224 LEU B CA 1
ATOM 3939 C C . LEU B 1 224 ? -4.004 12.383 -13.461 1 95.12 224 LEU B C 1
ATOM 3941 O O . LEU B 1 224 ? -2.773 12.305 -13.492 1 95.12 224 LEU B O 1
ATOM 3945 N N . THR B 1 225 ? -4.68 13.156 -14.281 1 93.56 225 THR B N 1
ATOM 3946 C CA . THR B 1 225 ? -4.039 13.844 -15.398 1 93.56 225 THR B CA 1
ATOM 3947 C C . THR B 1 225 ? -3.629 15.258 -14.992 1 93.56 225 THR B C 1
ATOM 3949 O O . THR B 1 225 ? -2.99 15.977 -15.773 1 93.56 225 THR B O 1
ATOM 3952 N N . THR B 1 226 ? -4 15.719 -13.781 1 92.88 226 THR B N 1
ATOM 3953 C CA . THR B 1 226 ? -3.723 17.078 -13.352 1 92.88 226 THR B CA 1
ATOM 3954 C C . THR B 1 226 ? -2.332 17.172 -12.727 1 92.88 226 THR B C 1
ATOM 3956 O O . THR B 1 226 ? -1.8 18.281 -12.555 1 92.88 226 THR B O 1
ATOM 3959 N N . GLY B 1 227 ? -1.757 16.062 -12.328 1 88.62 227 GLY B N 1
ATOM 3960 C CA . GLY B 1 227 ? -0.49 16.062 -11.617 1 88.62 227 GLY B CA 1
ATOM 3961 C C . GLY B 1 227 ? -0.655 16.094 -10.109 1 88.62 227 GLY B C 1
ATOM 3962 O O . GLY B 1 227 ? 0.32 15.945 -9.367 1 88.62 227 GLY B O 1
ATOM 3963 N N . HIS B 1 228 ? -1.789 16.281 -9.641 1 90.88 228 HIS B N 1
ATOM 3964 C CA . HIS B 1 228 ? -2.08 16.25 -8.211 1 90.88 228 HIS B CA 1
ATOM 3965 C C . HIS B 1 228 ? -3.32 15.422 -7.91 1 90.88 228 HIS B C 1
ATOM 3967 O O . HIS B 1 228 ? -4.348 15.961 -7.496 1 90.88 228 HIS B O 1
ATOM 3973 N N . PRO B 1 229 ? -3.215 14.18 -8.023 1 96.19 229 PRO B N 1
ATOM 3974 C CA . PRO B 1 229 ? -4.371 13.305 -7.805 1 96.19 229 PRO B CA 1
ATOM 3975 C C . PRO B 1 229 ? -4.93 13.406 -6.391 1 96.19 229 PRO B C 1
ATOM 3977 O O . PRO B 1 229 ? -4.191 13.727 -5.453 1 96.19 229 PRO B O 1
ATOM 3980 N N . VAL B 1 230 ? -6.215 13.219 -6.266 1 98 230 VAL B N 1
ATOM 3981 C CA . VAL B 1 230 ? -6.93 13.297 -4.996 1 98 230 VAL B CA 1
ATOM 3982 C C . VAL B 1 230 ? -7.734 12.016 -4.773 1 98 230 VAL B C 1
ATOM 3984 O O . VAL B 1 230 ? -8.461 11.578 -5.66 1 98 230 VAL B O 1
ATOM 3987 N N . ARG B 1 231 ? -7.594 11.438 -3.65 1 98.69 231 ARG B N 1
ATOM 3988 C CA . ARG B 1 231 ? -8.414 10.281 -3.299 1 98.69 231 ARG B CA 1
ATOM 3989 C C . ARG B 1 231 ? -9.633 10.703 -2.482 1 98.69 231 ARG B C 1
ATOM 3991 O O . ARG B 1 231 ? -9.492 11.367 -1.454 1 98.69 231 ARG B O 1
ATOM 3998 N N . ILE B 1 232 ? -10.766 10.266 -2.939 1 98.81 232 ILE B N 1
ATOM 3999 C CA . ILE B 1 232 ? -12.031 10.586 -2.287 1 98.81 232 ILE B CA 1
ATOM 4000 C C . ILE B 1 232 ? -12.961 9.375 -2.338 1 98.81 232 ILE B C 1
ATOM 4002 O O . ILE B 1 232 ? -12.672 8.391 -3.031 1 98.81 232 ILE B O 1
ATOM 4006 N N . ILE B 1 233 ? -14 9.398 -1.599 1 98.81 233 ILE B N 1
ATOM 4007 C CA . ILE B 1 233 ? -15.055 8.398 -1.738 1 98.81 233 ILE B CA 1
ATOM 4008 C C . ILE B 1 233 ? -15.633 8.453 -3.15 1 98.81 233 ILE B C 1
ATOM 4010 O O . ILE B 1 233 ? -15.812 9.531 -3.713 1 98.81 233 ILE B O 1
ATOM 4014 N N . ASP B 1 234 ? -15.891 7.262 -3.689 1 98.56 234 ASP B N 1
ATOM 4015 C CA . ASP B 1 234 ? -16.516 7.133 -5.004 1 98.56 234 ASP B CA 1
ATOM 4016 C C . ASP B 1 234 ? -17.969 7.582 -4.973 1 98.56 234 ASP B C 1
ATOM 4018 O O . ASP B 1 234 ? -18.859 6.797 -4.641 1 98.56 234 ASP B O 1
ATOM 4022 N N . ASN B 1 235 ? -18.219 8.805 -5.289 1 98.56 235 ASN B N 1
ATOM 4023 C CA . ASN B 1 235 ? -19.562 9.398 -5.277 1 98.56 235 ASN B CA 1
ATOM 4024 C C . ASN B 1 235 ? -19.859 10.117 -6.59 1 98.56 235 ASN B C 1
ATOM 4026 O O . ASN B 1 235 ? -19.172 9.906 -7.594 1 98.56 235 ASN B O 1
ATOM 4030 N N . ALA B 1 236 ? -20.891 10.914 -6.633 1 98.62 236 ALA B N 1
ATOM 4031 C CA . ALA B 1 236 ? -21.312 11.578 -7.859 1 98.62 236 ALA B CA 1
ATOM 4032 C C . ALA B 1 236 ? -20.234 12.5 -8.391 1 98.62 236 ALA B C 1
ATOM 4034 O O . ALA B 1 236 ? -20.016 12.578 -9.602 1 98.62 236 ALA B O 1
ATOM 4035 N N . LEU B 1 237 ? -19.578 13.219 -7.5 1 98.56 237 LEU B N 1
ATOM 4036 C CA . LEU B 1 237 ? -18.469 14.07 -7.918 1 98.56 237 LEU B CA 1
ATOM 4037 C C . LEU B 1 237 ? -17.375 13.242 -8.602 1 98.56 237 LEU B C 1
ATOM 4039 O O . LEU B 1 237 ? -16.891 13.625 -9.664 1 98.56 237 LEU B O 1
ATOM 4043 N N . ALA B 1 238 ? -16.969 12.164 -7.957 1 98.44 238 ALA B N 1
ATOM 4044 C CA . ALA B 1 238 ? -15.922 11.305 -8.5 1 98.44 238 ALA B CA 1
ATOM 4045 C C . ALA B 1 238 ? -16.281 10.812 -9.898 1 98.44 238 ALA B C 1
ATOM 4047 O O . ALA B 1 238 ? -15.445 10.789 -10.797 1 98.44 238 ALA B O 1
ATOM 4048 N N . HIS B 1 239 ? -17.516 10.422 -10.078 1 98.06 239 HIS B N 1
ATOM 4049 C CA . HIS B 1 239 ? -17.969 9.938 -11.383 1 98.06 239 HIS B CA 1
ATOM 4050 C C . HIS B 1 239 ? -17.844 11.023 -12.445 1 98.06 239 HIS B C 1
ATOM 4052 O O . HIS B 1 239 ? -17.359 10.758 -13.547 1 98.06 239 HIS B O 1
ATOM 4058 N N . LYS B 1 240 ? -18.328 12.195 -12.07 1 97.75 240 LYS B N 1
ATOM 4059 C CA . LYS B 1 240 ? -18.234 13.328 -12.992 1 97.75 240 LYS B CA 1
ATOM 4060 C C . LYS B 1 240 ? -16.781 13.641 -13.336 1 97.75 240 LYS B C 1
ATOM 4062 O O . LYS B 1 240 ? -16.453 13.891 -14.5 1 97.75 240 LYS B O 1
ATOM 4067 N N . TYR B 1 241 ? -16.016 13.633 -12.312 1 97.12 241 TYR B N 1
ATOM 4068 C CA . TYR B 1 241 ? -14.602 13.953 -12.469 1 97.12 241 TYR B CA 1
ATOM 4069 C C . TYR B 1 241 ? -13.914 12.961 -13.391 1 97.12 241 TYR B C 1
ATOM 4071 O O . TYR B 1 241 ? -13.227 13.352 -14.336 1 97.12 241 TYR B O 1
ATOM 4079 N N . LYS B 1 242 ? -14.086 11.68 -13.141 1 96.12 242 LYS B N 1
ATOM 4080 C CA . LYS B 1 242 ? -13.453 10.625 -13.93 1 96.12 242 LYS B CA 1
ATOM 4081 C C . LYS B 1 242 ? -13.961 10.625 -15.367 1 96.12 242 LYS B C 1
ATOM 4083 O O . LYS B 1 242 ? -13.18 10.43 -16.297 1 96.12 242 LYS B O 1
ATOM 4088 N N . SER B 1 243 ? -15.305 10.82 -15.523 1 95.88 243 SER B N 1
ATOM 4089 C CA . SER B 1 243 ? -15.867 10.898 -16.875 1 95.88 243 SER B CA 1
ATOM 4090 C C . SER B 1 243 ? -15.195 11.992 -17.688 1 95.88 243 SER B C 1
ATOM 4092 O O . SER B 1 243 ? -14.805 11.758 -18.844 1 95.88 243 SER B O 1
ATOM 4094 N N . LEU B 1 244 ? -15.07 13.148 -17.078 1 96.19 244 LEU B N 1
ATOM 4095 C CA . LEU B 1 244 ? -14.414 14.266 -17.75 1 96.19 244 LEU B CA 1
ATOM 4096 C C . LEU B 1 244 ? -12.945 13.961 -18 1 96.19 244 LEU B C 1
ATOM 4098 O O . LEU B 1 244 ? -12.43 14.211 -19.094 1 96.19 244 LEU B O 1
ATOM 4102 N N . GLU B 1 245 ? -12.25 13.414 -17.016 1 95.19 245 GLU B N 1
ATOM 4103 C CA . GLU B 1 245 ? -10.812 13.148 -17.078 1 95.19 245 GLU B CA 1
ATOM 4104 C C . GLU B 1 245 ? -10.484 12.141 -18.172 1 95.19 245 GLU B C 1
ATOM 4106 O O . GLU B 1 245 ? -9.531 12.328 -18.938 1 95.19 245 GLU B O 1
ATOM 4111 N N . PHE B 1 246 ? -11.242 11.039 -18.375 1 94.31 246 PHE B N 1
ATOM 4112 C CA . PHE B 1 246 ? -10.969 9.961 -19.312 1 94.31 246 PHE B CA 1
ATOM 4113 C C . PHE B 1 246 ? -11.547 10.281 -20.688 1 94.31 246 PHE B C 1
ATOM 4115 O O . PHE B 1 246 ? -11.461 9.461 -21.609 1 94.31 246 PHE B O 1
ATOM 4122 N N . SER B 1 247 ? -12.211 11.453 -20.844 1 92.81 247 SER B N 1
ATOM 4123 C CA . SER B 1 247 ? -12.711 11.891 -22.141 1 92.81 247 SER B CA 1
ATOM 4124 C C . SER B 1 247 ? -11.945 13.109 -22.656 1 92.81 247 SER B C 1
ATOM 4126 O O . SER B 1 247 ? -12.398 13.797 -23.562 1 92.81 247 SER B O 1
ATOM 4128 N N . GLY B 1 248 ? -10.812 13.422 -21.984 1 90.88 248 GLY B N 1
ATOM 4129 C CA . GLY B 1 248 ? -9.914 14.453 -22.484 1 90.88 248 GLY B CA 1
ATOM 4130 C C . GLY B 1 248 ? -10.188 15.82 -21.906 1 90.88 248 GLY B C 1
ATOM 4131 O O . GLY B 1 248 ? -9.82 16.844 -22.484 1 90.88 248 GLY B O 1
ATOM 4132 N N . GLY B 1 249 ? -10.906 15.906 -20.781 1 92.88 249 GLY B N 1
ATOM 4133 C CA . GLY B 1 249 ? -11.125 17.188 -20.109 1 92.88 249 GLY B CA 1
ATOM 4134 C C . GLY B 1 249 ? -9.828 17.922 -19.797 1 92.88 249 GLY B C 1
ATOM 4135 O O . GLY B 1 249 ? -8.82 17.297 -19.484 1 92.88 249 GLY B O 1
ATOM 4136 N N . SER B 1 250 ? -9.914 19.234 -19.875 1 94.88 250 SER B N 1
ATOM 4137 C CA . SER B 1 250 ? -8.727 20.047 -19.609 1 94.88 250 SER B CA 1
ATOM 4138 C C . SER B 1 250 ? -8.438 20.125 -18.109 1 94.88 250 SER B C 1
ATOM 4140 O O . SER B 1 250 ? -9.32 19.891 -17.281 1 94.88 250 SER B O 1
ATOM 4142 N N . LYS B 1 251 ? -7.176 20.406 -17.781 1 95.06 251 LYS B N 1
ATOM 4143 C CA . LYS B 1 251 ? -6.773 20.609 -16.391 1 95.06 251 LYS B CA 1
ATOM 4144 C C . LYS B 1 251 ? -7.629 21.672 -15.719 1 95.06 251 LYS B C 1
ATOM 4146 O O . LYS B 1 251 ? -8.023 21.516 -14.555 1 95.06 251 LYS B O 1
ATOM 4151 N N . GLU B 1 252 ? -7.906 22.734 -16.422 1 95.88 252 GLU B N 1
ATOM 4152 C CA . GLU B 1 252 ? -8.695 23.844 -15.883 1 95.88 252 GLU B CA 1
ATOM 4153 C C . GLU B 1 252 ? -10.117 23.391 -15.547 1 95.88 252 GLU B C 1
ATOM 4155 O O . GLU B 1 252 ? -10.656 23.734 -14.492 1 95.88 252 GLU B O 1
ATOM 4160 N N . GLU B 1 253 ? -10.68 22.609 -16.438 1 96.69 253 GLU B N 1
ATOM 4161 C CA . GLU B 1 253 ? -12.023 22.094 -16.203 1 96.69 253 GLU B CA 1
ATOM 4162 C C . GLU B 1 253 ? -12.055 21.172 -14.984 1 96.69 253 GLU B C 1
ATOM 4164 O O . GLU B 1 253 ? -12.977 21.25 -14.164 1 96.69 253 GLU B O 1
ATOM 4169 N N . LEU B 1 254 ? -11.062 20.344 -14.867 1 96.88 254 LEU B N 1
ATOM 4170 C CA . LEU B 1 254 ? -10.984 19.406 -13.758 1 96.88 254 LEU B CA 1
ATOM 4171 C C . LEU B 1 254 ? -10.781 20.141 -12.438 1 96.88 254 LEU B C 1
ATOM 4173 O O . LEU B 1 254 ? -11.422 19.812 -11.438 1 96.88 254 LEU B O 1
ATOM 4177 N N . GLU B 1 255 ? -9.922 21.109 -12.469 1 95.06 255 GLU B N 1
ATOM 4178 C CA . GLU B 1 255 ? -9.672 21.891 -11.266 1 95.06 255 GLU B CA 1
ATOM 4179 C C . GLU B 1 255 ? -10.93 22.641 -10.82 1 95.06 255 GLU B C 1
ATOM 4181 O O . GLU B 1 255 ? -11.219 22.719 -9.625 1 95.06 255 GLU B O 1
ATOM 4186 N N . SER B 1 256 ? -11.641 23.172 -11.789 1 95.94 256 SER B N 1
ATOM 4187 C CA . SER B 1 256 ? -12.883 23.875 -11.492 1 95.94 256 SER B CA 1
ATOM 4188 C C . SER B 1 256 ? -13.914 22.953 -10.852 1 95.94 256 SER B C 1
ATOM 4190 O O . SER B 1 256 ? -14.664 23.359 -9.969 1 95.94 256 SER B O 1
ATOM 4192 N N . LEU B 1 257 ? -13.914 21.703 -11.266 1 95.94 257 LEU B N 1
ATOM 4193 C CA . LEU B 1 257 ? -14.852 20.719 -10.75 1 95.94 257 LEU B CA 1
ATOM 4194 C C . LEU B 1 257 ? -14.562 20.406 -9.289 1 95.94 257 LEU B C 1
ATOM 4196 O O . LEU B 1 257 ? -15.477 20.109 -8.516 1 95.94 257 LEU B O 1
ATOM 4200 N N . GLY B 1 258 ? -13.312 20.484 -8.891 1 95.62 258 GLY B N 1
ATOM 4201 C CA . GLY B 1 258 ? -12.914 20.094 -7.547 1 95.62 258 GLY B CA 1
ATOM 4202 C C . GLY B 1 258 ? -12.875 21.25 -6.566 1 95.62 258 GLY B C 1
ATOM 4203 O O . GLY B 1 258 ? -12.828 21.031 -5.352 1 95.62 258 GLY B O 1
ATOM 4204 N N . ALA B 1 259 ? -12.93 22.516 -7.117 1 94.69 259 ALA B N 1
ATOM 4205 C CA . ALA B 1 259 ? -12.75 23.703 -6.289 1 94.69 259 ALA B CA 1
ATOM 4206 C C . ALA B 1 259 ? -13.883 23.844 -5.273 1 94.69 259 ALA B C 1
ATOM 4208 O O . ALA B 1 259 ? -15.055 23.812 -5.641 1 94.69 259 ALA B O 1
ATOM 4209 N N . GLY B 1 260 ? -13.484 23.859 -4.02 1 96 260 GLY B N 1
ATOM 4210 C CA . GLY B 1 260 ? -14.438 24.141 -2.957 1 96 260 GLY B CA 1
ATOM 4211 C C . GLY B 1 260 ? -15.203 22.906 -2.506 1 96 260 GLY B C 1
ATOM 4212 O O . GLY B 1 260 ? -16 22.969 -1.57 1 96 260 GLY B O 1
ATOM 4213 N N . THR B 1 261 ? -14.961 21.781 -3.111 1 97.81 261 THR B N 1
ATOM 4214 C CA . THR B 1 261 ? -15.805 20.609 -2.891 1 97.81 261 THR B CA 1
ATOM 4215 C C . THR B 1 261 ? -15.453 19.938 -1.565 1 97.81 261 THR B C 1
ATOM 4217 O O . THR B 1 261 ? -16.281 19.203 -0.999 1 97.81 261 THR B O 1
ATOM 4220 N N . LEU B 1 262 ? -14.234 20.125 -1.043 1 98.06 262 LEU B N 1
ATOM 4221 C CA . LEU B 1 262 ? -13.906 19.578 0.269 1 98.06 262 LEU B CA 1
ATOM 4222 C C . LEU B 1 262 ? -14.75 20.234 1.357 1 98.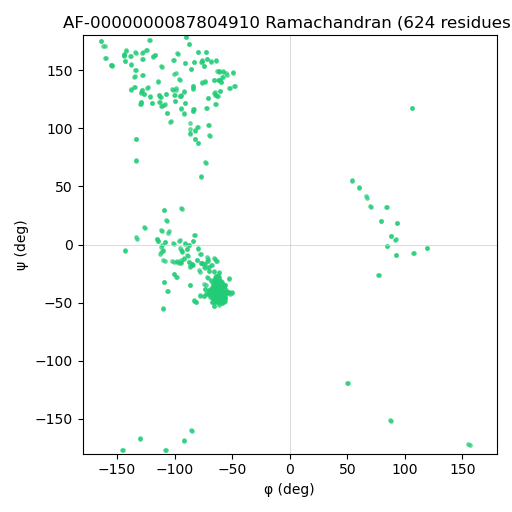06 262 LEU B C 1
ATOM 4224 O O . LEU B 1 262 ? -15.32 19.562 2.205 1 98.06 262 LEU B O 1
ATOM 4228 N N . ARG B 1 263 ? -14.797 21.547 1.35 1 97.81 263 ARG B N 1
ATOM 4229 C CA . ARG B 1 263 ? -15.609 22.266 2.326 1 97.81 263 ARG B CA 1
ATOM 4230 C C . ARG B 1 263 ? -17.078 21.844 2.227 1 97.81 263 ARG B C 1
ATOM 4232 O O . ARG B 1 263 ? -17.734 21.656 3.246 1 97.81 263 ARG B O 1
ATOM 4239 N N . LEU B 1 264 ? -17.531 21.734 0.994 1 98.62 264 LEU B N 1
ATOM 4240 C CA . LEU B 1 264 ? -18.906 21.312 0.722 1 98.62 264 LEU B CA 1
ATOM 4241 C C . LEU B 1 264 ? -19.219 20 1.424 1 98.62 264 LEU B C 1
ATOM 4243 O O . LEU B 1 264 ? -20.297 19.844 2.006 1 98.62 264 LEU B O 1
ATOM 4247 N N . ALA B 1 265 ? -18.297 19.047 1.444 1 98.81 265 ALA B N 1
ATOM 4248 C CA . ALA B 1 265 ? -18.5 17.75 2.08 1 98.81 265 ALA B CA 1
ATOM 4249 C C . ALA B 1 265 ? -18.266 17.828 3.586 1 98.81 265 ALA B C 1
ATOM 4251 O O . ALA B 1 265 ? -19.109 17.438 4.379 1 98.81 265 ALA B O 1
ATOM 4252 N N . ALA B 1 266 ? -17.156 18.406 3.982 1 98.62 266 ALA B N 1
ATOM 4253 C CA . ALA B 1 266 ? -16.672 18.344 5.355 1 98.62 266 ALA B CA 1
ATOM 4254 C C . ALA B 1 266 ? -17.5 19.219 6.281 1 98.62 266 ALA B C 1
ATOM 4256 O O . ALA B 1 266 ? -17.781 18.844 7.426 1 98.62 266 ALA B O 1
ATOM 4257 N N . ILE B 1 267 ? -17.906 20.406 5.773 1 98.31 267 ILE B N 1
ATOM 4258 C CA . ILE B 1 267 ? -18.531 21.391 6.641 1 98.31 267 ILE B CA 1
ATOM 4259 C C . ILE B 1 267 ? -20.031 21.453 6.344 1 98.31 267 ILE B C 1
ATOM 4261 O O . ILE B 1 267 ? -20.859 21.484 7.262 1 98.31 267 ILE B O 1
ATOM 4265 N N . GLU B 1 268 ? -20.438 21.375 5.082 1 98.62 268 GLU B N 1
ATOM 4266 C CA . GLU B 1 268 ? -21.828 21.547 4.703 1 98.62 268 GLU B CA 1
ATOM 4267 C C . GLU B 1 268 ? -22.547 20.203 4.598 1 98.62 268 GLU B C 1
ATOM 4269 O O . GLU B 1 268 ? -23.781 20.156 4.492 1 98.62 268 GLU B O 1
ATOM 4274 N N . GLY B 1 269 ? -21.844 19.109 4.523 1 98.75 269 GLY B N 1
ATOM 4275 C CA . GLY B 1 269 ? -22.438 17.781 4.629 1 98.75 269 GLY B CA 1
ATOM 4276 C C . GLY B 1 269 ? -22.906 17.234 3.299 1 98.75 269 GLY B C 1
ATOM 4277 O O . GLY B 1 269 ? -23.578 16.203 3.254 1 98.75 269 GLY B O 1
ATOM 4278 N N . ASN B 1 270 ? -22.594 17.922 2.23 1 98.81 270 ASN B N 1
ATOM 4279 C CA . ASN B 1 270 ? -22.922 17.391 0.913 1 98.81 270 ASN B CA 1
ATOM 4280 C C . ASN B 1 270 ? -21.922 16.344 0.453 1 98.81 270 ASN B C 1
ATOM 4282 O O . ASN B 1 270 ? -21.016 16.656 -0.338 1 98.81 270 ASN B O 1
ATOM 4286 N N . VAL B 1 271 ? -22.141 15.133 0.802 1 98.75 271 VAL B N 1
ATOM 4287 C CA . VAL B 1 271 ? -21.188 14.07 0.545 1 98.75 271 VAL B CA 1
ATOM 4288 C C . VAL B 1 271 ? -21.438 13.453 -0.827 1 98.75 271 VAL B C 1
ATOM 4290 O O . VAL B 1 271 ? -20.672 12.602 -1.291 1 98.75 271 VAL B O 1
ATOM 4293 N N . LYS B 1 272 ? -22.531 13.812 -1.443 1 98.5 272 LYS B N 1
ATOM 4294 C CA . LYS B 1 272 ? -22.844 13.312 -2.781 1 98.5 272 LYS B CA 1
ATOM 4295 C C . LYS B 1 272 ? -22.031 14.055 -3.844 1 98.5 272 LYS B C 1
ATOM 4297 O O . LYS B 1 272 ? -21.484 13.438 -4.762 1 98.5 272 LYS B O 1
ATOM 4302 N N . GLU B 1 273 ? -21.969 15.422 -3.693 1 98.25 273 GLU B N 1
ATOM 4303 C CA . GLU B 1 273 ? -21.312 16.25 -4.703 1 98.25 273 GLU B CA 1
ATOM 4304 C C . GLU B 1 273 ? -20.031 16.859 -4.164 1 98.25 273 GLU B C 1
ATOM 4306 O O . GLU B 1 273 ? -19.344 17.609 -4.867 1 98.25 273 GLU B O 1
ATOM 4311 N N . GLY B 1 274 ? -19.719 16.578 -2.92 1 98.69 274 GLY B N 1
ATOM 4312 C CA . GLY B 1 274 ? -18.5 17.078 -2.303 1 98.69 274 GLY B CA 1
ATOM 4313 C C . GLY B 1 274 ? -17.375 16.078 -2.305 1 98.69 274 GLY B C 1
ATOM 4314 O O . GLY B 1 274 ? -17.594 14.891 -2.586 1 98.69 274 GLY B O 1
ATOM 4315 N N . SER B 1 275 ? -16.188 16.562 -2.057 1 98.69 275 SER B N 1
ATOM 4316 C CA . SER B 1 275 ? -14.992 15.719 -2 1 98.69 275 SER B CA 1
ATOM 4317 C C . SER B 1 275 ? -14.789 15.141 -0.604 1 98.69 275 SER B C 1
ATOM 4319 O O . SER B 1 275 ? -14.234 15.805 0.275 1 98.69 275 SER B O 1
ATOM 4321 N N . VAL B 1 276 ? -15.25 13.938 -0.393 1 98.88 276 VAL B N 1
ATOM 4322 C CA . VAL B 1 276 ? -15.016 13.234 0.865 1 98.88 276 VAL B CA 1
ATOM 4323 C C . VAL B 1 276 ? -13.641 12.578 0.844 1 98.88 276 VAL B C 1
ATOM 4325 O O . VAL B 1 276 ? -13.508 11.414 0.47 1 98.88 276 VAL B O 1
ATOM 4328 N N . MET B 1 277 ? -12.648 13.328 1.312 1 98.75 277 MET B N 1
ATOM 4329 C CA . MET B 1 277 ? -11.258 12.891 1.267 1 98.75 277 MET B CA 1
ATOM 4330 C C . MET B 1 277 ? -10.953 11.922 2.404 1 98.75 277 MET B C 1
ATOM 4332 O O . MET B 1 277 ? -10.797 12.344 3.555 1 98.75 277 MET B O 1
ATOM 4336 N N . ILE B 1 278 ? -10.93 10.609 2.057 1 98.75 278 ILE B N 1
ATOM 4337 C CA . ILE B 1 278 ? -10.602 9.57 3.025 1 98.75 278 ILE B CA 1
ATOM 4338 C C . ILE B 1 278 ? -9.781 8.469 2.35 1 98.75 278 ILE B C 1
ATOM 4340 O O . ILE B 1 278 ? -9.773 8.359 1.121 1 98.75 278 ILE B O 1
ATOM 4344 N N . GLY B 1 279 ? -9.062 7.746 3.193 1 98.75 279 GLY B N 1
ATOM 4345 C CA . GLY B 1 279 ? -8.195 6.707 2.668 1 98.75 279 GLY B CA 1
ATOM 4346 C C . GLY B 1 279 ? -8.875 5.355 2.562 1 98.75 279 GLY B C 1
ATOM 4347 O O . GLY B 1 279 ? -10.031 5.203 2.967 1 98.75 279 GLY B O 1
ATOM 4348 N N . GLN B 1 280 ? -8.133 4.398 2.055 1 98.75 280 GLN B N 1
ATOM 4349 C CA . GLN B 1 280 ? -8.641 3.059 1.775 1 98.75 280 GLN B CA 1
ATOM 4350 C C . GLN B 1 280 ? -8.898 2.289 3.066 1 98.75 280 GLN B C 1
ATOM 4352 O O . GLN B 1 280 ? -9.586 1.265 3.057 1 98.75 280 GLN B O 1
ATOM 4357 N N . ILE B 1 281 ? -8.391 2.766 4.16 1 98.5 281 ILE B N 1
ATOM 4358 C CA . ILE B 1 281 ? -8.516 2.055 5.43 1 98.5 281 ILE B CA 1
ATOM 4359 C C . ILE B 1 281 ? -9.914 2.25 5.996 1 98.5 281 ILE B C 1
ATOM 4361 O O . ILE B 1 281 ? -10.281 1.625 6.996 1 98.5 281 ILE B O 1
ATOM 4365 N N . SER B 1 282 ? -10.734 3.135 5.383 1 98.56 282 SER B N 1
ATOM 4366 C CA . SER B 1 282 ? -12.094 3.398 5.852 1 98.56 282 SER B CA 1
ATOM 4367 C C . SER B 1 282 ? -12.891 2.105 5.988 1 98.56 282 SER B C 1
ATOM 4369 O O . SER B 1 282 ? -13.75 1.992 6.867 1 98.56 282 SER B O 1
ATOM 4371 N N . GLY B 1 283 ? -12.562 1.13 5.188 1 97.62 283 GLY B N 1
ATOM 4372 C CA . GLY B 1 283 ? -13.312 -0.115 5.129 1 97.62 283 GLY B CA 1
ATOM 4373 C C . GLY B 1 283 ? -13.273 -0.894 6.43 1 97.62 283 GLY B C 1
ATOM 4374 O O . GLY B 1 283 ? -14.094 -1.79 6.645 1 97.62 283 GLY B O 1
ATOM 4375 N N . MET B 1 284 ? -12.352 -0.524 7.352 1 97.12 284 MET B N 1
ATOM 4376 C CA . MET B 1 284 ? -12.258 -1.326 8.57 1 97.12 284 MET B CA 1
ATOM 4377 C C . MET B 1 284 ? -12.664 -0.513 9.789 1 97.12 284 MET B C 1
ATOM 4379 O O . MET B 1 284 ? -12.562 -0.988 10.922 1 97.12 284 MET B O 1
ATOM 4383 N N . LEU B 1 285 ? -13.086 0.736 9.539 1 98.25 285 LEU B N 1
ATOM 4384 C CA . LEU B 1 285 ? -13.5 1.598 10.641 1 98.25 285 LEU B CA 1
ATOM 4385 C C . LEU B 1 285 ? -15 1.483 10.891 1 98.25 285 LEU B C 1
ATOM 4387 O O . LEU B 1 285 ? -15.797 1.607 9.961 1 98.25 285 LEU B O 1
ATOM 4391 N N . THR B 1 286 ? -15.375 1.281 12.203 1 97.44 286 THR B N 1
ATOM 4392 C CA . THR B 1 286 ? -16.766 0.946 12.469 1 97.44 286 THR B CA 1
ATOM 4393 C C . THR B 1 286 ? -17.328 1.787 13.609 1 97.44 286 THR B C 1
ATOM 4395 O O . THR B 1 286 ? -18.438 1.562 14.07 1 97.44 286 THR B O 1
ATOM 4398 N N . ASP B 1 287 ? -16.547 2.748 14.117 1 98.5 287 ASP B N 1
ATOM 4399 C CA . ASP B 1 287 ? -17.031 3.457 15.297 1 98.5 287 ASP B CA 1
ATOM 4400 C C . ASP B 1 287 ? -16.422 4.859 15.383 1 98.5 287 ASP B C 1
ATOM 4402 O O . ASP B 1 287 ? -15.445 5.156 14.703 1 98.5 287 ASP B O 1
ATOM 4406 N N . VAL B 1 288 ? -17.156 5.727 16.031 1 98.69 288 VAL B N 1
ATOM 4407 C CA . VAL B 1 288 ? -16.656 7.027 16.469 1 98.69 288 VAL B CA 1
ATOM 4408 C C . VAL B 1 288 ? -16.281 6.969 17.953 1 98.69 288 VAL B C 1
ATOM 4410 O O . VAL B 1 288 ? -17.047 6.469 18.781 1 98.69 288 VAL B O 1
ATOM 4413 N N . LYS B 1 289 ? -15.07 7.402 18.281 1 98.12 289 LYS B N 1
ATOM 4414 C CA . LYS B 1 289 ? -14.602 7.367 19.672 1 98.12 289 LYS B CA 1
ATOM 4415 C C . LYS B 1 289 ? -13.727 8.578 19.984 1 98.12 289 LYS B C 1
ATOM 4417 O O . LYS B 1 289 ? -13.25 9.258 19.078 1 98.12 289 LYS B O 1
ATOM 4422 N N . PRO B 1 290 ? -13.531 8.859 21.312 1 98.88 290 PRO B N 1
ATOM 4423 C CA . PRO B 1 290 ? -12.633 9.961 21.672 1 98.88 290 PRO B CA 1
ATOM 4424 C C . PRO B 1 290 ? -11.195 9.719 21.219 1 98.88 290 PRO B C 1
ATOM 4426 O O . PRO B 1 290 ? -10.734 8.578 21.203 1 98.88 290 PRO B O 1
ATOM 4429 N N . CYS B 1 291 ? -10.492 10.812 20.906 1 98.88 291 CYS B N 1
ATOM 4430 C CA . CYS B 1 291 ? -9.102 10.727 20.484 1 98.88 291 CYS B CA 1
ATOM 4431 C C . CYS B 1 291 ? -8.281 9.914 21.469 1 98.88 291 CYS B C 1
ATOM 4433 O O . CYS B 1 291 ? -7.434 9.109 21.078 1 98.88 291 CYS B O 1
ATOM 4435 N N . GLU B 1 292 ? -8.523 10.148 22.75 1 98.88 292 GLU B N 1
ATOM 4436 C CA . GLU B 1 292 ? -7.789 9.43 23.781 1 98.88 292 GLU B CA 1
ATOM 4437 C C . GLU B 1 292 ? -7.969 7.922 23.641 1 98.88 292 GLU B C 1
ATOM 4439 O O . GLU B 1 292 ? -7 7.164 23.734 1 98.88 292 GLU B O 1
ATOM 4444 N N . THR B 1 293 ? -9.219 7.48 23.438 1 98.88 293 THR B N 1
ATOM 4445 C CA . THR B 1 293 ? -9.516 6.059 23.297 1 98.88 293 THR B CA 1
ATOM 4446 C C . THR B 1 293 ? -8.875 5.508 22.016 1 98.88 293 THR B C 1
ATOM 4448 O O . THR B 1 293 ? -8.336 4.398 22.016 1 98.88 293 THR B O 1
ATOM 4451 N N . ILE B 1 294 ? -8.922 6.254 20.906 1 98.88 294 ILE B N 1
ATOM 4452 C CA . ILE B 1 294 ? -8.328 5.848 19.625 1 98.88 294 ILE B CA 1
ATOM 4453 C C . ILE B 1 294 ? -6.836 5.57 19.828 1 98.88 294 ILE B C 1
ATOM 4455 O O . ILE B 1 294 ? -6.344 4.5 19.453 1 98.88 294 ILE B O 1
ATOM 4459 N N . ILE B 1 295 ? -6.145 6.492 20.453 1 98.81 295 ILE B N 1
ATOM 4460 C CA . ILE B 1 295 ? -4.699 6.391 20.609 1 98.81 295 ILE B CA 1
ATOM 4461 C C . ILE B 1 295 ? -4.359 5.23 21.547 1 98.81 295 ILE B C 1
ATOM 4463 O O . ILE B 1 295 ? -3.48 4.422 21.25 1 98.81 295 ILE B O 1
ATOM 4467 N N . LYS B 1 296 ? -5.066 5.102 22.641 1 98.5 296 LYS B N 1
ATOM 4468 C CA . LYS B 1 296 ? -4.824 4.02 23.594 1 98.5 296 LYS B CA 1
ATOM 4469 C C . LYS B 1 296 ? -5.062 2.658 22.953 1 98.5 296 LYS B C 1
ATOM 4471 O O . LYS B 1 296 ? -4.281 1.726 23.141 1 98.5 296 LYS B O 1
ATOM 4476 N N . ASP B 1 297 ? -6.188 2.531 22.203 1 98.56 297 ASP B N 1
ATOM 4477 C CA . ASP B 1 297 ? -6.508 1.281 21.531 1 98.56 297 ASP B CA 1
ATOM 4478 C C . ASP B 1 297 ? -5.395 0.886 20.562 1 98.56 297 ASP B C 1
ATOM 4480 O O . ASP B 1 297 ? -4.984 -0.276 20.516 1 98.56 297 ASP B O 1
ATOM 4484 N N . ILE B 1 298 ? -4.906 1.839 19.781 1 98.62 298 ILE B N 1
ATOM 4485 C CA . ILE B 1 298 ? -3.891 1.576 18.766 1 98.62 298 ILE B CA 1
ATOM 4486 C C . ILE B 1 298 ? -2.588 1.146 19.438 1 98.62 298 ILE B C 1
ATOM 4488 O O . ILE B 1 298 ? -1.97 0.159 19.031 1 98.62 298 ILE B O 1
ATOM 4492 N N . MET B 1 299 ? -2.205 1.861 20.469 1 98.12 299 MET B N 1
ATOM 4493 C CA . MET B 1 299 ? -0.96 1.542 21.172 1 98.12 299 MET B CA 1
ATOM 4494 C C . MET B 1 299 ? -1.028 0.153 21.797 1 98.12 299 MET B C 1
ATOM 4496 O O . MET B 1 299 ? -0.093 -0.638 21.656 1 98.12 299 MET B O 1
ATOM 4500 N N . THR B 1 300 ? -2.168 -0.157 22.453 1 98 300 THR B N 1
ATOM 4501 C CA . THR B 1 300 ? -2.346 -1.452 23.109 1 98 300 THR B CA 1
ATOM 4502 C C . THR B 1 300 ? -2.307 -2.58 22.078 1 98 300 THR B C 1
ATOM 4504 O O . THR B 1 300 ? -1.634 -3.592 22.281 1 98 300 THR B O 1
ATOM 4507 N N . GLU B 1 301 ? -2.982 -2.377 21 1 98.38 301 GLU B N 1
ATOM 4508 C CA . GLU B 1 301 ? -3.025 -3.41 19.969 1 98.38 301 GLU B CA 1
ATOM 4509 C C . GLU B 1 301 ? -1.663 -3.586 19.312 1 98.38 301 GLU B C 1
ATOM 4511 O O . GLU B 1 301 ? -1.246 -4.707 19.016 1 98.38 301 GLU B O 1
ATOM 4516 N N . ALA B 1 302 ? -0.977 -2.465 19.031 1 98.25 302 ALA B N 1
ATOM 4517 C CA . ALA B 1 302 ? 0.351 -2.555 18.422 1 98.25 302 ALA B CA 1
ATOM 4518 C C . ALA B 1 302 ? 1.296 -3.371 19.297 1 98.25 302 ALA B C 1
ATOM 4520 O O . ALA B 1 302 ? 2.041 -4.219 18.797 1 98.25 302 ALA B O 1
ATOM 4521 N N . GLU B 1 303 ? 1.252 -3.125 20.578 1 96.88 303 GLU B N 1
ATOM 4522 C CA . GLU B 1 303 ? 2.09 -3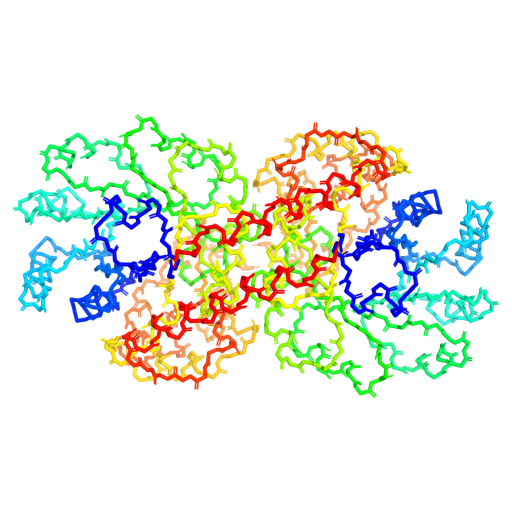.873 21.516 1 96.88 303 GLU B CA 1
ATOM 4523 C C . GLU B 1 303 ? 1.757 -5.363 21.484 1 96.88 303 GLU B C 1
ATOM 4525 O O . GLU B 1 303 ? 2.656 -6.207 21.5 1 96.88 303 GLU B O 1
ATOM 4530 N N . THR B 1 304 ? 0.49 -5.664 21.438 1 97.19 304 THR B N 1
ATOM 4531 C CA . THR B 1 304 ? 0.043 -7.051 21.391 1 97.19 304 THR B CA 1
ATOM 4532 C C . THR B 1 304 ? 0.511 -7.723 20.109 1 97.19 304 THR B C 1
ATOM 4534 O O . THR B 1 304 ? 0.993 -8.859 20.141 1 97.19 304 THR B O 1
ATOM 4537 N N . VAL B 1 305 ? 0.388 -7.027 19 1 97.69 305 VAL B N 1
ATOM 4538 C CA . VAL B 1 305 ? 0.796 -7.555 17.703 1 97.69 305 VAL B CA 1
ATOM 4539 C C . VAL B 1 305 ? 2.295 -7.848 17.719 1 97.69 305 VAL B C 1
ATOM 4541 O O . VAL B 1 305 ? 2.727 -8.922 17.281 1 97.69 305 VAL B O 1
ATOM 4544 N N . ILE B 1 306 ? 3.084 -6.91 18.203 1 96.19 306 ILE B N 1
ATOM 4545 C CA . ILE B 1 306 ? 4.535 -7.055 18.219 1 96.19 306 ILE B CA 1
ATOM 4546 C C . ILE B 1 306 ? 4.922 -8.234 19.109 1 96.19 306 ILE B C 1
ATOM 4548 O O . ILE B 1 306 ? 5.797 -9.031 18.75 1 96.19 306 ILE B O 1
ATOM 4552 N N . LYS B 1 307 ? 4.258 -8.359 20.219 1 94.62 307 LYS B N 1
ATOM 4553 C CA . LYS B 1 307 ? 4.504 -9.492 21.109 1 94.62 307 LYS B CA 1
ATOM 4554 C C . LYS B 1 307 ? 4.184 -10.812 20.422 1 94.62 307 LYS B C 1
ATOM 4556 O O . LYS B 1 307 ? 4.938 -11.781 20.531 1 94.62 307 LYS B O 1
ATOM 4561 N N . ASN B 1 308 ? 3.082 -10.828 19.719 1 95 308 ASN B N 1
ATOM 4562 C CA . ASN B 1 308 ? 2.662 -12.047 19.047 1 95 308 ASN B CA 1
ATOM 4563 C C . ASN B 1 308 ? 3.623 -12.422 17.922 1 95 308 ASN B C 1
ATOM 4565 O O . ASN B 1 308 ? 3.811 -13.609 17.625 1 95 308 ASN B O 1
ATOM 4569 N N . LEU B 1 309 ? 4.152 -11.438 17.234 1 94.69 309 LEU B N 1
ATOM 4570 C CA . LEU B 1 309 ? 5.117 -11.695 16.172 1 94.69 309 LEU B CA 1
ATOM 4571 C C . LEU B 1 309 ? 6.32 -12.461 16.719 1 94.69 309 LEU B C 1
ATOM 4573 O O . LEU B 1 309 ? 6.902 -13.289 16.016 1 94.69 309 LEU B O 1
ATOM 4577 N N . GLN B 1 310 ? 6.695 -12.188 17.875 1 88.38 310 GLN B N 1
ATOM 4578 C CA . GLN B 1 310 ? 7.832 -12.875 18.484 1 88.38 310 GLN B CA 1
ATOM 4579 C C . GLN B 1 310 ? 7.543 -14.367 18.656 1 88.38 310 GLN B C 1
ATOM 4581 O O . GLN B 1 310 ? 8.461 -15.188 18.641 1 88.38 310 GLN B O 1
ATOM 4586 N N . GLY B 1 311 ? 6.324 -14.68 18.797 1 85.44 311 GLY B N 1
ATOM 4587 C CA . GLY B 1 311 ? 5.926 -16.062 18.984 1 85.44 311 GLY B CA 1
ATOM 4588 C C . GLY B 1 311 ? 6 -16.875 17.719 1 85.44 311 GLY B C 1
ATOM 4589 O O . GLY B 1 311 ? 5.969 -18.109 17.766 1 85.44 311 GLY B O 1
ATOM 4590 N N . LEU B 1 312 ? 6.059 -16.188 16.609 1 82.31 312 LEU B N 1
ATOM 4591 C CA . LEU B 1 312 ? 6.148 -16.891 15.336 1 82.31 312 LEU B CA 1
ATOM 4592 C C . LEU B 1 312 ? 7.52 -17.547 15.172 1 82.31 312 LEU B C 1
ATOM 4594 O O . LEU B 1 312 ? 7.68 -18.484 14.383 1 82.31 312 LEU B O 1
ATOM 4598 N N . SER B 1 313 ? 8.461 -16.922 15.797 1 70.69 313 SER B N 1
ATOM 4599 C CA . SER B 1 313 ? 9.828 -17.438 15.68 1 70.69 313 SER B CA 1
ATOM 4600 C C . SER B 1 313 ? 10.102 -18.516 16.719 1 70.69 313 SER B C 1
ATOM 4602 O O . SER B 1 313 ? 9.836 -18.312 17.922 1 70.69 313 SER B O 1
ATOM 4604 N N . LYS B 1 314 ? 10.141 -19.812 16.359 1 57.41 314 LYS B N 1
ATOM 4605 C CA . LYS B 1 314 ? 10.523 -20.859 17.312 1 57.41 314 LYS B CA 1
ATOM 4606 C C . LYS B 1 314 ? 12.047 -21 17.391 1 57.41 314 LYS B C 1
ATOM 4608 O O . LYS B 1 314 ? 12.742 -20.75 16.406 1 57.41 314 LYS B O 1
#

Organism: Veillonella parvula (NCBI:txid29466)

Nearest PDB structures (foldseek):
  7l00-assembly1_B  TM=9.769E-01  e=1.029E-45  Clostridioides difficile
  5gvh-assembly1_A-2  TM=9.822E-01  e=2.307E-45  Thermotoga maritima MSB8
  2z6i-assembly1_A  TM=9.777E-01  e=2.307E-45  Streptococcus pneumoniae
  2z6i-assembly1_B  TM=9.737E-01  e=3.563E-45  Streptococcus pneumoniae
  5gvj-assembly1_A-2  TM=9.877E-01  e=2.587E-43  Thermotoga maritima MSB8

InterPro domains:
  IPR004136 Nitronate monooxygenase [cd04730] (12-238)
  IPR013785 Aldolase-type TIM barrel [G3DSA:3.20.20.70] (2-313)
  IPR017569 Enoyl-(acyl-carrier-protein) reductase II, putative [TIGR03151] (3-308)

Sequence (628 aa):
MIKTDICDLLQIEYPIFQGGMAWLGTAELAAAVSEAGGLGIIGAGHMPPDIFRNEIHKLKERTSKPFGCNIMLMSPFVKEVMEVVVEERVPVITTGAGNPGVYVPALKEIGTKVIPVVASVLLAKRLLRGGIDAIIAEGTESGGHVGDITTMALIPQVVDAVDVPVIAAGGIADGRGMAAAFALGAKAVQMGTRFVLSEECIAHENYKNAVLKAKDRATVMTGLTTGHPVRIIDNALAHKYKSLEFSGGSKEELESLGAGTLRLAAIEGNVKEGSVMIGQISGMLTDVKPCETIIKDIMTEAETVIKNLQGLSKMIKTDICDLLQIEYPIFQGGMAWLGTAELAAAVSEAGGLGIIGAGHMPPDIFRNEIHKLKERTSKPFGCNIMLMSPFVKEVMEVVVEERVPVITTGAGNPGVYVPALKEIGTKVIPVVASVLLAKRLLRGGIDAIIAEGTESGGHVGDITTMALIPQVVDAVDVPVIAAGGIADGRGMAAAFALGAKAVQMGTRFVLSEECIAHENYKNAVLKAKDRATVMTGLTTGHPVRIIDNALAHKYKSLEFSGGSKEELESLGAGTLRLAAIEGNVKEGSVMIGQISGMLTDVKPCETIIKDIMTEAETVIKNLQGLSK

Foldseek 3Di:
DDAFVVCVLQVFQAQEEADADPPWLFLLLQLLLQVLGYEREHNCPQPAQVRLLVRLVSNVVRDPGAYEYEAECPHPRRVSNLVSCLVSVHAEYEYDDDACLVSLVSNVVSNHAYEYEDAALVVLLVNQVSPHQEYEHAAQQFWWWHDHHGQLGHQLSNLVRHDHAYEYHHLDQALVRQLSSVVSPHRHYYYHQNSCLEPRTQFDPLLNVLLQPDALPQWDWFPPVLVTIGIFGPAQLRVVRVVLVVVDHDNVVSCVQQPPQQCCCGPVNCRRSGGSTGGSNSNVDNHRYHSSCSSVRRVVVNVVVVVVVVVVPD/DDAFVVCVLQVFQAQEEADADVPWLFLLLQLLLQVLGYEREHNCPQPAQVRLLVRLVSNVVRDPGAYEYEAECPHPRRVSNLVSCLVSVRQEYEYDDDACLVSLVSNVVSNHAYEYEDAALVVLLVNQVSPHQEYEHAAQQFWWWHDHHGQLGHQLSNLVRHDHAYEYHHLDQALVRQLSSVVSPHRHYYYHQNSCLEPRTQFDPLLNVLLQPDALPQWDWFPPVLVTIGIFGPAQLRVVRVVLVVVDHDNVVSCVQQPPQQCCCGPVNCRRSGGSTGGSNSNVDNHRYHSSCSSVRRVVVNVVVVVVVVVVPD

Radius of gyration: 24.21 Å; Cα contacts (8 Å, |Δi|>4): 1565; chains: 2; bounding box: 44×72×56 Å

Secondary structure (DSSP, 8-state):
-B--HHHHHHT-SSSEEE---TTTS-HHHHHHHHHTTSBEEEEEET--HHHHHHHHHHHHHH--S-EEEEEETTSTTHHHHHHHHHHHT-SEEEEESS--GGGHHHHHHTT-EEEEEESSHHHHHHHHTTT-S-EEEE-TTSSEE--SS-HHHHHHHHHHH-SS-EEEESS--SHHHHHHHHHTT-SEEEESHHHHTBTT----HHHHHHHHH--TT-EEEE-TTTTS-EEEESSHHHHHHHHHHTTT--HHHHHHHHTTHHHHHHTT--TTTS-----GGGGG----B-HHHHHHHHHHHHHHHHHHHHTTB-/-B--HHHHHHT-SSSEEE---TTTS-HHHHHHHHHTTSBEEEEEET--HHHHHHHHHHHHHH--S-EEEEEETTSTTHHHHHHHHHHHT-SEEEEESS--GGGHHHHHHTT-EEEEEESSHHHHHHHHTTT-S-EEEE-TTSSEE--SS-HHHHHHHHHHH-SS-EEEESS--SHHHHHHHHHTT-SEEEESHHHHTBTT----HHHHHHHHH--TT-EEEE-TTTTS-EEEESSHHHHHHHHHHTTT--HHHHHHHHTTHHHHHHTT--TTTS-----GGGGG----B-HHHHHHHHHHHHHHHHHHHHTTB-

Solvent-accessible surface area (backbone atoms only — not comparable to full-atom values): 29749 Å² total; per-residue (Å²): 85,63,55,39,71,53,16,67,75,60,62,34,65,36,45,39,33,41,44,51,32,63,92,40,18,34,34,61,29,14,29,44,28,15,73,52,24,21,35,7,13,27,18,43,45,76,48,48,46,69,61,43,50,51,40,52,51,55,20,56,74,69,35,90,57,48,42,32,36,25,42,34,57,72,31,96,42,35,68,58,37,49,49,46,40,58,74,68,53,45,49,28,35,32,34,34,75,71,78,65,47,90,51,34,66,66,35,50,73,69,62,27,40,38,31,39,51,31,50,46,50,68,58,48,51,64,46,57,83,41,68,54,61,30,35,32,43,36,10,35,38,25,41,26,76,37,44,84,35,36,36,57,32,41,43,40,49,36,49,73,62,48,94,54,55,33,26,35,21,32,27,38,76,42,12,34,37,50,39,16,38,42,34,31,57,28,44,30,36,32,27,50,59,54,52,53,32,19,67,55,27,69,47,18,68,50,36,46,50,50,41,52,68,28,43,60,76,35,48,42,76,34,48,76,87,62,79,60,23,32,19,18,45,68,33,58,37,46,51,53,47,45,54,38,48,38,59,51,51,51,58,68,57,52,50,60,70,52,61,66,17,43,54,37,5,37,67,70,33,38,49,52,68,15,43,43,58,31,25,39,42,34,39,70,44,81,68,72,43,46,46,46,56,53,51,50,52,25,53,55,39,19,53,50,41,42,55,52,53,50,66,34,44,95,84,63,54,40,69,52,16,69,75,59,61,37,66,37,46,39,32,41,42,51,32,62,93,39,18,34,34,62,28,15,30,42,28,16,72,53,24,22,36,7,14,27,17,43,46,78,48,46,46,68,60,44,50,50,40,52,52,55,20,56,74,68,35,90,58,47,41,32,36,24,42,34,58,73,31,96,40,36,70,56,36,51,50,46,41,59,75,68,53,46,49,27,36,32,36,33,76,70,77,65,48,89,51,34,66,65,34,48,74,69,63,28,41,38,32,41,51,30,47,46,52,69,57,47,51,65,46,58,81,41,67,52,60,32,36,33,42,35,10,35,37,25,40,26,75,36,45,84,36,36,37,57,32,42,44,41,50,36,49,74,63,49,93,53,54,34,27,34,22,32,26,39,76,45,12,33,36,48,38,17,38,43,34,32,58,27,45,32,37,32,27,50,58,55,51,53,32,19,67,56,27,70,48,18,68,50,38,44,50,51,41,52,68,27,44,60,77,36,46,40,76,36,49,76,88,61,78,62,21,32,20,17,46,67,33,59,36,46,51,54,48,45,55,38,48,38,60,51,49,49,60,68,58,53,49,58,68,53,59,67,17,42,55,35,6,38,67,69,33,37,50,51,68,16,44,42,56,32,24,40,39,33,38,72,44,82,68,71,43,46,46,45,56,54,51,51,51,25,53,54,39,19,53,50,40,42,56,52,53,50,65,34,45,95